Protein AF-A0A7C9VQD9-F1 (afdb_monomer)

Foldseek 3Di:
DALWDADDPLLLVLLVQLVDPPHWDKVVPVVCVVSLVVCVVSVQWDWDDDPNITTIHGDPQSVCCNVPVTGPPDDDDDDDDDDDDDDDDDDDDPDDPPDPCPPQPQQALVNVVVVCVVPQKDKAFWDDPRVLVNVVVSLVNCLVVVVQDPQWDWDWDQNPHGIIMIGIGGGDDLQPVSDPDQDAQDQDPDPPPADPLLVVCVVVVQLAQADPVLSVVVSSLVRSLQVVLVVVVWHWAQDPDSHATWTGDDPDIWGKGKHFDKDFDFADQDPVSCVVVVNDPPDDDGGDGDIDGPSKMKMFTDDDPLQPPDDGMDIDDPVDGSSRCSSSVSSSVVSVVVSVVVVVVVVVVVQVVLQVVQVVLLVQLQVVLQVVQQVVVVVQLVVLQVVLVVLLVVLVVLVVVPPDDDPVVVVNVVVSVVSNVVSLVSNCVNVPPDDDDRDDDDQVSSVVSSVQAHSVGSPDGD

Sequence (462 aa):
MRRWDPLTERQFDALRRVGNAGEEVGASDSSLARTIYALRDRGLVTTPRVDGVWTSQITEAGRFYLEHGHHPDRPGRSGDVKTKPVRSRPVDQPQKPVRPQAKAVEISAEELLSRLHKDSRLHIVQPDRDTRAAWRRAIHAAKQSGLVPAGMHLRHHGRDDGDLIIELVEGQHPDAKYWKDRPRVEVVDSLDQPHQVVVRLQRKPERLHVSKESLDRALRIIQSLIAEWSRRGHDADLGDGESGFVMLIRESQFTLTMDEEYKPVDHLPSLEELAQNKTYSWQRVQPETRWAGTGRLSLELPHNYSYNGRRRRWGDRERWSLEDKLSEILSELEGRAQFDDERRIALANEKVRRQQQWESAMVEARDRFVEDFKIKAIVEQVDLWDRAAKIRAYCTSLEDSRAAEGKMQDELAEWILWAKSYADRIDPTCGGLRLPEIPDPRPQDLKPYLGRWSPYGPDRQW

Structure (mmCIF, N/CA/C/O backbone):
data_AF-A0A7C9VQD9-F1
#
_entry.id   AF-A0A7C9VQD9-F1
#
loop_
_atom_site.group_PDB
_atom_site.id
_atom_site.type_symbol
_atom_site.label_atom_id
_atom_site.label_alt_id
_atom_site.label_comp_id
_atom_site.label_asym_id
_atom_site.label_entity_id
_atom_site.label_seq_id
_atom_site.pdbx_PDB_ins_code
_atom_site.Cartn_x
_atom_site.Cartn_y
_atom_site.Cartn_z
_atom_site.occupancy
_atom_site.B_iso_or_equiv
_atom_site.auth_seq_id
_atom_site.auth_comp_id
_atom_site.auth_asym_id
_atom_site.auth_atom_id
_atom_site.pdbx_PDB_model_num
ATOM 1 N N . MET A 1 1 ? 8.886 11.881 28.238 1.00 58.41 1 MET A N 1
ATOM 2 C CA . MET A 1 1 ? 10.105 12.135 29.030 1.00 58.41 1 MET A CA 1
ATOM 3 C C . MET A 1 1 ? 10.107 13.606 29.402 1.00 58.41 1 MET A C 1
ATOM 5 O O . MET A 1 1 ? 9.875 14.429 28.522 1.00 58.41 1 MET A O 1
ATOM 9 N N . ARG A 1 2 ? 10.226 13.940 30.685 1.00 72.81 2 ARG A N 1
ATOM 10 C CA . ARG A 1 2 ? 10.295 15.329 31.158 1.00 72.81 2 ARG A CA 1
ATOM 11 C C . ARG A 1 2 ? 11.733 15.836 30.980 1.00 72.81 2 ARG A C 1
ATOM 13 O O . ARG A 1 2 ? 12.672 15.043 30.974 1.00 72.81 2 ARG A O 1
ATOM 20 N N . ARG A 1 3 ? 11.921 17.153 30.828 1.00 74.62 3 ARG A N 1
ATOM 21 C CA . ARG A 1 3 ? 13.261 17.753 30.628 1.00 74.62 3 ARG A CA 1
ATOM 22 C C . ARG A 1 3 ? 14.219 17.496 31.797 1.00 74.62 3 ARG A C 1
ATOM 24 O O . ARG A 1 3 ? 15.421 17.418 31.594 1.00 74.62 3 ARG A O 1
ATOM 31 N N . TRP A 1 4 ? 13.666 17.308 32.993 1.00 75.81 4 TRP A N 1
ATOM 32 C CA . TRP A 1 4 ? 14.390 17.102 34.246 1.00 75.81 4 TRP A CA 1
ATOM 33 C C . TRP A 1 4 ? 14.522 15.634 34.681 1.00 75.81 4 TRP A C 1
ATOM 35 O O . TRP A 1 4 ? 14.924 15.377 35.817 1.00 75.81 4 TRP A O 1
ATOM 45 N N . ASP A 1 5 ? 14.158 14.674 33.824 1.00 78.69 5 ASP A N 1
ATOM 46 C CA . ASP A 1 5 ? 14.420 13.256 34.094 1.00 78.69 5 ASP A CA 1
ATOM 47 C C . ASP A 1 5 ? 15.945 13.004 34.123 1.00 78.69 5 ASP A C 1
ATOM 49 O O . ASP A 1 5 ? 16.668 13.610 33.325 1.00 78.69 5 ASP A O 1
ATOM 53 N N . PRO A 1 6 ? 16.451 12.122 35.007 1.00 78.88 6 PRO A N 1
ATOM 54 C CA . PRO A 1 6 ? 17.882 11.843 35.102 1.00 78.88 6 PRO A CA 1
ATOM 55 C C . PRO A 1 6 ? 18.439 11.283 33.785 1.00 78.88 6 PRO A C 1
ATOM 57 O O . PRO A 1 6 ? 17.797 10.478 33.103 1.00 78.88 6 PRO A O 1
ATOM 60 N N . LEU A 1 7 ? 19.644 11.724 33.421 1.00 84.62 7 LEU A N 1
ATOM 61 C CA . LEU A 1 7 ? 20.375 11.221 32.259 1.00 84.62 7 LEU A CA 1
ATOM 62 C C . LEU A 1 7 ? 20.886 9.799 32.511 1.00 84.62 7 LEU A C 1
ATOM 64 O O . LEU A 1 7 ? 21.381 9.487 33.590 1.00 84.62 7 LEU A O 1
ATOM 68 N N . THR A 1 8 ? 20.809 8.945 31.490 1.00 83.69 8 THR A N 1
ATOM 69 C CA . THR A 1 8 ? 21.519 7.655 31.485 1.00 83.69 8 THR A CA 1
ATOM 70 C C . THR A 1 8 ? 23.030 7.884 31.408 1.00 83.69 8 THR A C 1
ATOM 72 O O . THR A 1 8 ? 23.445 8.881 30.822 1.00 83.69 8 THR A O 1
ATOM 75 N N . GLU A 1 9 ? 23.849 6.931 31.854 1.00 77.38 9 GLU A N 1
ATOM 76 C CA . GLU A 1 9 ? 25.324 7.000 31.805 1.00 77.38 9 GLU A CA 1
ATOM 77 C C . GLU A 1 9 ? 25.855 7.421 30.419 1.00 77.38 9 GLU A C 1
ATOM 79 O O . GLU A 1 9 ? 26.507 8.452 30.283 1.00 77.38 9 GLU A O 1
ATOM 84 N N . ARG A 1 10 ? 25.381 6.769 29.347 1.00 78.75 10 ARG A N 1
ATOM 85 C CA . ARG A 1 10 ? 25.715 7.117 27.949 1.00 78.75 10 ARG A CA 1
ATOM 86 C C . ARG A 1 10 ? 25.335 8.550 27.531 1.00 78.75 10 ARG A C 1
ATOM 88 O O . ARG A 1 10 ? 25.946 9.114 26.629 1.00 78.75 10 ARG A O 1
ATOM 95 N N . GLN A 1 11 ? 24.296 9.132 28.132 1.00 83.00 11 GLN A N 1
ATOM 96 C CA . GLN A 1 11 ? 23.862 10.515 27.869 1.00 83.00 11 GLN A CA 1
ATOM 97 C C . GLN A 1 11 ? 24.689 11.519 28.672 1.00 83.00 11 GLN A C 1
ATOM 99 O O . GLN A 1 11 ? 24.965 12.607 28.174 1.00 83.00 11 GLN A O 1
ATOM 104 N N . PHE A 1 12 ? 25.082 11.152 29.890 1.00 82.94 12 PHE A N 1
ATOM 105 C CA . PHE A 1 12 ? 25.966 11.954 30.723 1.00 82.94 12 PHE A CA 1
ATOM 106 C C . PHE A 1 12 ? 27.373 12.035 30.118 1.00 82.94 12 PHE A C 1
ATOM 108 O O . PHE A 1 12 ? 27.903 13.134 29.971 1.00 82.94 12 PHE A O 1
ATOM 115 N N . ASP A 1 13 ? 27.918 10.909 29.649 1.00 80.06 13 ASP A N 1
ATOM 116 C CA . ASP A 1 13 ? 29.215 10.871 28.964 1.00 80.06 13 ASP A CA 1
ATOM 117 C C . ASP A 1 13 ? 29.207 11.702 27.682 1.00 80.06 13 ASP A C 1
ATOM 119 O O . ASP A 1 13 ? 30.117 12.495 27.451 1.00 80.06 13 ASP A O 1
ATOM 123 N N . ALA A 1 14 ? 28.143 11.597 26.877 1.00 82.81 14 ALA A N 1
ATOM 124 C CA . ALA A 1 14 ? 27.984 12.426 25.686 1.00 82.81 14 ALA A CA 1
ATOM 125 C C . ALA A 1 14 ? 27.897 13.924 26.030 1.00 82.81 14 ALA A C 1
ATOM 127 O O . ALA A 1 14 ? 28.514 14.738 25.350 1.00 82.81 14 ALA A O 1
ATOM 128 N N . LEU A 1 15 ? 27.183 14.304 27.097 1.00 82.94 15 LEU A N 1
ATOM 129 C CA . LEU A 1 15 ? 27.105 15.697 27.548 1.00 82.94 15 LEU A CA 1
ATOM 130 C C . LEU A 1 15 ? 28.466 16.221 28.031 1.00 82.94 15 LEU A C 1
ATOM 132 O O . LEU A 1 15 ? 28.834 17.349 27.708 1.00 82.94 15 LEU A O 1
ATOM 136 N N . ARG A 1 16 ? 29.228 15.400 28.764 1.00 82.56 16 ARG A N 1
ATOM 137 C CA . ARG A 1 16 ? 30.588 15.726 29.217 1.00 82.56 16 ARG A CA 1
ATOM 138 C C . ARG A 1 16 ? 31.534 15.919 28.035 1.00 82.56 16 ARG A C 1
ATOM 140 O O . ARG A 1 16 ? 32.327 16.855 28.037 1.00 82.56 16 ARG A O 1
ATOM 147 N N . ARG A 1 17 ? 31.400 15.076 27.010 1.00 79.81 17 ARG A N 1
ATOM 148 C CA . ARG A 1 17 ? 32.186 15.144 25.776 1.00 79.81 17 ARG A CA 1
ATOM 149 C C . ARG A 1 17 ? 31.963 16.454 25.019 1.00 79.81 17 ARG A C 1
ATOM 151 O O . ARG A 1 17 ? 32.921 17.125 24.669 1.00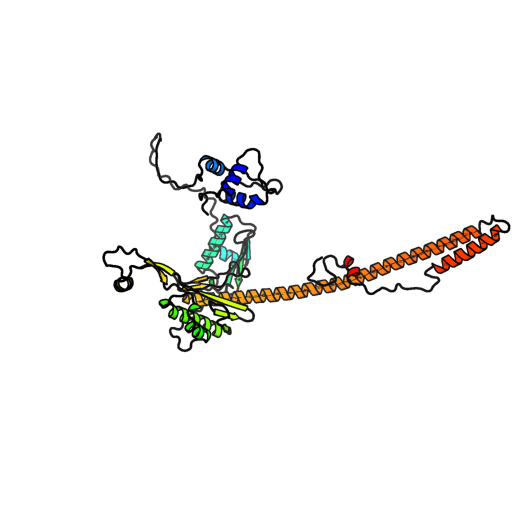 79.81 17 ARG A O 1
ATOM 158 N N . VAL A 1 18 ? 30.702 16.872 24.884 1.00 81.50 18 VAL A N 1
ATOM 159 C CA . VAL A 1 18 ? 30.320 18.162 24.270 1.00 81.50 18 VAL A CA 1
ATOM 160 C C . VAL A 1 18 ? 30.731 19.372 25.130 1.00 81.50 18 VAL A C 1
ATOM 162 O O . VAL A 1 18 ? 30.881 20.478 24.616 1.00 81.50 18 VAL A O 1
ATOM 165 N N . GLY A 1 19 ? 30.895 19.189 26.444 1.00 74.25 19 GLY A N 1
ATOM 166 C CA . GLY A 1 19 ? 31.299 20.240 27.382 1.00 74.25 19 GLY A CA 1
ATOM 167 C C . GLY A 1 19 ? 32.806 20.516 27.445 1.00 74.25 19 GLY A C 1
ATOM 168 O O . GLY A 1 19 ? 33.196 21.583 27.920 1.00 74.25 19 GLY A O 1
ATOM 169 N N . ASN A 1 20 ? 33.650 19.595 26.968 1.00 77.12 20 ASN A N 1
ATOM 170 C CA . ASN A 1 20 ? 35.101 19.761 26.962 1.00 77.12 20 ASN A CA 1
ATOM 171 C C . ASN A 1 20 ? 35.541 20.573 25.735 1.00 77.12 20 ASN A C 1
ATOM 173 O O . ASN A 1 20 ? 35.323 20.169 24.594 1.00 77.12 20 ASN A O 1
ATOM 177 N N . ALA A 1 21 ? 36.191 21.717 25.965 1.00 54.38 21 ALA A N 1
ATOM 178 C CA . ALA A 1 21 ? 36.731 22.564 24.904 1.00 54.38 21 ALA A CA 1
ATOM 179 C C . ALA A 1 21 ? 37.888 21.844 24.183 1.00 54.38 21 ALA A C 1
ATOM 181 O O . ALA A 1 21 ? 39.028 21.886 24.638 1.00 54.38 21 ALA A O 1
ATOM 182 N N . GLY A 1 22 ? 37.578 21.143 23.089 1.00 54.00 22 GLY A N 1
ATOM 183 C CA . GLY A 1 22 ? 38.561 20.422 22.274 1.00 54.00 22 GLY A CA 1
ATOM 184 C C . GLY A 1 22 ? 38.011 19.237 21.472 1.00 54.00 22 GLY A C 1
ATOM 185 O O . GLY A 1 22 ? 38.666 18.822 20.522 1.00 54.00 22 GLY A O 1
ATOM 186 N N . GLU A 1 23 ? 36.823 18.711 21.797 1.00 58.44 23 GLU A N 1
ATOM 187 C CA . GLU A 1 23 ? 36.190 17.629 21.026 1.00 58.44 23 GLU A CA 1
ATOM 188 C C . GLU A 1 23 ? 34.911 18.121 20.330 1.00 58.44 23 GLU A C 1
ATOM 190 O O . GLU A 1 23 ? 33.857 18.285 20.948 1.00 58.44 23 GLU A O 1
ATOM 195 N N . GLU A 1 24 ? 34.991 18.351 19.017 1.00 59.69 24 GLU A N 1
ATOM 196 C CA . GLU A 1 24 ? 33.816 18.636 18.194 1.00 59.69 24 GLU A CA 1
ATOM 197 C C . GLU A 1 24 ? 33.027 17.346 17.941 1.00 59.69 24 GLU A C 1
ATOM 199 O O . GLU A 1 24 ? 33.405 16.509 17.123 1.00 59.69 24 GLU A O 1
ATOM 204 N N . VAL A 1 25 ? 31.899 17.182 18.635 1.00 64.31 25 VAL A N 1
ATOM 205 C CA . VAL A 1 25 ? 30.954 16.098 18.342 1.00 64.31 25 VAL A CA 1
ATOM 206 C C . VAL A 1 25 ? 30.006 16.569 17.232 1.00 64.31 25 VAL A C 1
ATOM 208 O O . VAL A 1 25 ? 29.143 17.429 17.431 1.00 64.31 25 VAL A O 1
ATOM 211 N N . GLY A 1 26 ? 30.201 16.029 16.030 1.00 62.03 26 GLY A N 1
ATOM 212 C CA . GLY A 1 26 ? 29.436 16.367 14.827 1.00 62.03 26 GLY A CA 1
ATOM 213 C C . GLY A 1 26 ? 28.852 15.141 14.126 1.00 62.03 26 GLY A C 1
ATOM 214 O O . GLY A 1 26 ? 28.915 14.019 14.629 1.00 62.03 26 GLY A O 1
ATOM 215 N N . ALA A 1 27 ? 28.281 15.338 12.935 1.00 59.41 27 ALA A N 1
ATOM 216 C CA . ALA A 1 27 ? 27.615 14.264 12.185 1.00 59.41 27 ALA A CA 1
ATOM 217 C C . ALA A 1 27 ? 28.532 13.102 11.733 1.00 59.41 27 ALA A C 1
ATOM 219 O O . ALA A 1 27 ? 28.016 12.083 11.276 1.00 59.41 27 ALA A O 1
ATOM 220 N N . SER A 1 28 ? 29.858 13.235 11.861 1.00 57.44 28 SER A N 1
ATOM 221 C CA . SER A 1 28 ? 30.840 12.164 11.638 1.00 57.44 28 SER A CA 1
ATOM 222 C C . SER A 1 28 ? 30.721 11.024 12.662 1.00 57.44 28 SER A C 1
ATOM 224 O O . SER A 1 28 ? 30.983 9.872 12.318 1.00 57.44 28 SER A O 1
ATOM 226 N N . ASP A 1 29 ? 30.229 11.302 13.875 1.00 62.78 29 ASP A N 1
ATOM 227 C CA . ASP A 1 29 ? 29.984 10.304 14.923 1.00 62.78 29 ASP A CA 1
ATOM 228 C C . ASP A 1 29 ? 28.533 9.784 14.877 1.00 62.78 29 ASP A C 1
ATOM 230 O O . ASP A 1 29 ? 27.671 10.098 15.709 1.00 62.78 29 ASP A O 1
ATOM 234 N N . SER A 1 30 ? 28.243 8.937 13.882 1.00 60.22 30 SER A N 1
ATOM 235 C CA . SER A 1 30 ? 26.895 8.385 13.647 1.00 60.22 30 SER A CA 1
ATOM 236 C C . SER A 1 30 ? 26.308 7.633 14.857 1.00 60.22 30 SER A C 1
ATOM 238 O O . SER A 1 30 ? 25.093 7.641 15.072 1.00 60.22 30 SER A O 1
ATOM 240 N N . SER A 1 31 ? 27.163 7.046 15.703 1.00 67.50 31 SER A N 1
ATOM 241 C CA . SER A 1 31 ? 26.783 6.292 16.907 1.00 67.50 31 SER A CA 1
ATOM 242 C C . SER A 1 31 ? 26.293 7.171 18.073 1.00 67.50 31 SER A C 1
ATOM 244 O O . SER A 1 31 ? 25.621 6.671 18.986 1.00 67.50 31 SER A O 1
ATOM 246 N N . LEU A 1 32 ? 26.596 8.476 18.041 1.00 71.00 32 LEU A N 1
ATOM 247 C CA . LEU A 1 32 ? 26.259 9.468 19.071 1.00 71.00 32 LEU A CA 1
ATOM 248 C C . LEU A 1 32 ? 25.081 10.369 18.679 1.00 71.00 32 LEU A C 1
ATOM 250 O O . LEU A 1 32 ? 24.449 10.952 19.562 1.00 71.00 32 LEU A O 1
ATOM 254 N N . ALA A 1 33 ? 24.709 10.425 17.396 1.00 76.25 33 ALA A N 1
ATOM 255 C CA . ALA A 1 33 ? 23.651 11.301 16.881 1.00 76.25 33 ALA A CA 1
ATOM 256 C C . ALA A 1 33 ? 22.320 11.170 17.648 1.00 76.25 33 ALA A C 1
ATOM 258 O O . ALA A 1 33 ? 21.713 12.163 18.052 1.00 76.25 33 ALA A O 1
ATOM 259 N N . ARG A 1 34 ? 21.880 9.934 17.924 1.00 78.94 34 ARG A N 1
ATOM 260 C CA . ARG A 1 34 ? 20.622 9.668 18.649 1.00 78.94 34 ARG A CA 1
ATOM 261 C C . ARG A 1 34 ? 20.674 10.152 20.105 1.00 78.94 34 ARG A C 1
ATOM 263 O O . ARG A 1 34 ? 19.660 10.599 20.639 1.00 78.94 34 ARG A O 1
ATOM 270 N N . THR A 1 35 ? 21.851 10.105 20.726 1.00 80.69 35 THR A N 1
ATOM 271 C CA . THR A 1 35 ? 22.100 10.593 22.089 1.00 80.69 35 THR A CA 1
ATOM 272 C C . THR A 1 35 ? 22.118 12.122 22.133 1.00 80.69 35 THR A C 1
ATOM 274 O O . THR A 1 35 ? 21.504 12.707 23.023 1.00 80.69 35 THR A O 1
ATOM 277 N N . ILE A 1 36 ? 22.738 12.774 21.144 1.00 81.88 36 ILE A N 1
ATOM 278 C CA . ILE A 1 36 ? 22.767 14.239 21.027 1.00 81.88 36 ILE A CA 1
ATOM 279 C C . ILE A 1 36 ? 21.361 14.807 20.802 1.00 81.88 36 ILE A C 1
ATOM 281 O O . ILE A 1 36 ? 20.988 15.781 21.455 1.00 81.88 36 ILE A O 1
ATOM 285 N N . TYR A 1 37 ? 20.533 14.170 19.967 1.00 81.44 37 TYR A N 1
ATOM 286 C CA . TYR A 1 37 ? 19.134 14.584 19.812 1.00 81.44 37 TYR A CA 1
ATOM 287 C C . TYR A 1 37 ? 18.340 14.458 21.118 1.00 81.44 37 TYR A C 1
ATOM 289 O O . TYR A 1 37 ? 17.604 15.378 21.471 1.00 81.44 37 TYR A O 1
ATOM 297 N N . ALA A 1 38 ? 18.553 13.389 21.892 1.00 82.88 38 ALA A N 1
ATOM 298 C CA . ALA A 1 38 ? 17.919 13.235 23.201 1.00 82.88 38 ALA A CA 1
ATOM 299 C C . ALA A 1 38 ? 18.368 14.305 24.220 1.00 82.88 38 ALA A C 1
ATOM 301 O O . ALA A 1 38 ? 17.566 14.738 25.047 1.00 82.88 38 ALA A O 1
ATOM 302 N N . LEU A 1 39 ? 19.628 14.756 24.173 1.00 82.94 39 LEU A N 1
ATOM 303 C CA . LEU A 1 39 ? 20.128 15.867 24.998 1.00 82.94 39 LEU A CA 1
ATOM 304 C C . LEU A 1 39 ? 19.571 17.223 24.542 1.00 82.94 39 LEU A C 1
ATOM 306 O O . LEU A 1 39 ? 19.232 18.064 25.379 1.00 82.94 39 LEU A O 1
ATOM 310 N N . ARG A 1 40 ? 19.416 17.420 23.229 1.00 85.12 40 ARG A N 1
ATOM 311 C CA . ARG A 1 40 ? 18.818 18.625 22.641 1.00 85.12 40 ARG A CA 1
ATOM 312 C C . ARG A 1 40 ? 17.346 18.778 22.995 1.00 85.12 40 ARG A C 1
ATOM 314 O O . ARG A 1 40 ? 16.922 19.866 23.370 1.00 85.12 40 ARG A O 1
ATOM 321 N N . ASP A 1 41 ? 16.574 17.699 22.939 1.00 82.25 41 ASP A N 1
ATOM 322 C CA . ASP A 1 41 ? 15.146 17.731 23.278 1.00 82.25 41 ASP A CA 1
ATOM 323 C C . ASP A 1 41 ? 14.918 18.050 24.772 1.00 82.25 41 ASP A C 1
ATOM 325 O O . ASP A 1 41 ? 13.877 18.595 25.159 1.00 82.25 41 ASP A O 1
ATOM 329 N N . ARG A 1 42 ? 15.931 17.785 25.612 1.00 80.25 42 ARG A N 1
ATOM 330 C CA . ARG A 1 42 ? 15.989 18.212 27.018 1.00 80.25 42 ARG A CA 1
ATOM 331 C C . ARG A 1 42 ? 16.553 19.618 27.225 1.00 80.25 42 ARG A C 1
ATOM 333 O O . ARG A 1 42 ? 16.496 20.108 28.340 1.00 80.25 42 ARG A O 1
ATOM 340 N N . GLY A 1 43 ? 17.040 20.277 26.177 1.00 82.62 43 GLY A N 1
ATOM 341 C CA . GLY A 1 43 ? 17.590 21.630 26.240 1.00 82.62 43 GLY A CA 1
ATOM 342 C C . GLY A 1 43 ? 19.009 21.715 26.800 1.00 82.62 43 GLY A C 1
ATOM 343 O O . GLY A 1 43 ? 19.432 22.810 27.134 1.00 82.62 43 GLY A O 1
ATOM 344 N N . LEU A 1 44 ? 19.739 20.597 26.900 1.00 85.94 44 LEU A N 1
ATOM 345 C CA . LEU A 1 44 ? 21.101 20.558 27.452 1.00 85.94 44 LEU A CA 1
ATOM 346 C C . LEU A 1 44 ? 22.176 20.870 26.395 1.00 85.94 44 LEU A C 1
ATOM 348 O O . LEU A 1 44 ? 23.253 21.364 26.729 1.00 85.94 44 LEU A O 1
ATOM 352 N N . VAL A 1 45 ? 21.871 20.642 25.117 1.00 85.75 45 VAL A N 1
ATOM 353 C CA . VAL A 1 45 ? 22.770 20.846 23.969 1.00 85.75 45 VAL A CA 1
ATOM 354 C C . VAL A 1 45 ? 21.992 21.506 22.824 1.00 85.75 45 VAL A C 1
ATOM 356 O O . VAL A 1 45 ? 20.812 21.220 22.635 1.00 85.75 45 VAL A O 1
ATOM 359 N N . THR A 1 46 ? 22.629 22.369 22.038 1.00 83.19 46 THR A N 1
ATOM 360 C CA . THR A 1 46 ? 22.106 22.896 20.768 1.00 83.19 46 THR A CA 1
ATOM 361 C C . THR A 1 46 ? 22.821 22.242 19.591 1.00 83.19 46 THR A C 1
ATOM 363 O O . THR A 1 46 ? 23.980 21.851 19.697 1.00 83.19 46 THR A O 1
ATOM 366 N N . THR A 1 47 ? 22.124 22.098 18.461 1.00 83.69 47 THR A N 1
ATOM 367 C CA . THR A 1 47 ? 22.692 21.516 17.233 1.00 83.69 47 THR A CA 1
ATOM 368 C C . THR A 1 47 ? 22.618 22.506 16.067 1.00 83.69 47 THR A C 1
ATOM 370 O O . THR A 1 47 ? 21.728 22.356 15.217 1.00 83.69 47 THR A O 1
ATOM 373 N N . PRO A 1 48 ? 23.446 23.566 16.037 1.00 77.94 48 PRO A N 1
ATOM 374 C CA . PRO A 1 48 ? 23.554 24.416 14.854 1.00 77.94 48 PRO A CA 1
ATOM 375 C C . PRO A 1 48 ? 24.007 23.604 13.629 1.00 77.94 48 PRO A C 1
ATOM 377 O O . PRO A 1 48 ? 24.678 22.579 13.750 1.00 77.94 48 PRO A O 1
ATOM 380 N N . ARG A 1 49 ? 23.601 24.047 12.435 1.00 78.44 49 ARG A N 1
ATOM 381 C CA . ARG A 1 49 ? 24.062 23.489 11.158 1.00 78.44 49 ARG A CA 1
ATOM 382 C C . ARG A 1 49 ? 25.058 24.450 10.527 1.00 78.44 49 ARG A C 1
ATOM 384 O O . ARG A 1 49 ? 24.713 25.609 10.316 1.00 78.44 49 ARG A O 1
ATOM 391 N N . VAL A 1 50 ? 26.243 23.947 10.211 1.00 68.69 50 VAL A N 1
ATOM 392 C CA . VAL A 1 50 ? 27.298 24.655 9.480 1.00 68.69 50 VAL A CA 1
ATOM 393 C C . VAL A 1 50 ? 27.614 23.803 8.251 1.00 68.69 50 VAL A C 1
ATOM 395 O O . VAL A 1 50 ? 27.808 22.598 8.382 1.00 68.69 50 VAL A O 1
ATOM 398 N N . ASP A 1 51 ? 27.535 24.385 7.053 1.00 58.09 51 ASP A N 1
ATOM 399 C CA . ASP A 1 51 ? 27.793 23.701 5.771 1.00 58.09 51 ASP A CA 1
ATOM 400 C C . ASP A 1 51 ? 27.032 22.373 5.569 1.00 58.09 51 ASP A C 1
ATOM 402 O O . ASP A 1 51 ? 27.547 21.387 5.050 1.00 58.09 51 ASP A O 1
ATOM 406 N N . GLY A 1 52 ? 25.767 22.321 6.008 1.00 64.31 52 GLY A N 1
ATOM 407 C CA . GLY A 1 52 ? 24.907 21.134 5.873 1.00 64.31 52 GLY A CA 1
ATOM 408 C C . GLY A 1 52 ? 25.167 20.025 6.902 1.00 64.31 52 GLY A C 1
ATOM 409 O O . GLY A 1 52 ? 24.377 19.082 6.994 1.00 64.31 52 GLY A O 1
ATOM 410 N N . VAL A 1 53 ? 26.194 20.170 7.740 1.00 69.88 53 VAL A N 1
ATOM 411 C CA . VAL A 1 53 ? 26.559 19.244 8.817 1.00 69.88 53 VAL A CA 1
ATOM 412 C C . VAL A 1 53 ? 26.132 19.841 10.161 1.00 69.88 53 VAL A C 1
ATOM 414 O O . VAL A 1 53 ? 26.292 21.034 10.409 1.00 69.88 53 VAL A O 1
ATOM 417 N N . TRP A 1 54 ? 25.518 19.044 11.042 1.00 76.00 54 TRP A N 1
ATOM 418 C CA . TRP A 1 54 ? 25.188 19.518 12.390 1.00 76.00 54 TRP A CA 1
ATOM 419 C C . TRP A 1 54 ? 26.393 19.347 13.323 1.00 76.00 54 TRP A C 1
ATOM 421 O O . TRP A 1 54 ? 27.062 18.312 13.291 1.00 76.00 54 TRP A O 1
ATOM 431 N N . THR A 1 55 ? 26.634 20.346 14.168 1.00 77.94 55 THR A N 1
ATOM 432 C CA . THR A 1 55 ? 27.624 20.323 15.256 1.00 77.94 55 THR A CA 1
ATOM 433 C C . THR A 1 55 ? 26.903 20.501 16.586 1.00 77.94 55 THR A C 1
ATOM 435 O O . THR A 1 55 ? 25.846 21.128 16.627 1.00 77.94 55 THR A O 1
ATOM 438 N N . SER A 1 56 ? 27.398 19.913 17.676 1.00 80.94 56 SER A N 1
ATOM 439 C CA . SER A 1 56 ? 26.785 20.079 19.002 1.00 80.94 56 SER A CA 1
ATOM 440 C C . SER A 1 56 ? 27.493 21.139 19.844 1.00 80.94 56 SER A C 1
ATOM 442 O O . SER A 1 56 ? 28.715 21.119 19.946 1.00 80.94 56 SER A O 1
ATOM 444 N N . GLN A 1 57 ? 26.729 22.007 20.508 1.00 82.62 57 GLN A N 1
ATOM 445 C CA . GLN A 1 57 ? 27.233 22.998 21.464 1.00 82.62 57 GLN A CA 1
ATOM 446 C C . GLN A 1 57 ? 26.517 22.854 22.812 1.00 82.62 57 GLN A C 1
ATOM 448 O O . GLN A 1 57 ? 25.299 22.673 22.862 1.00 82.62 57 GLN A O 1
ATOM 453 N N . ILE A 1 58 ? 27.253 22.932 23.923 1.00 84.88 58 ILE A N 1
ATOM 454 C CA . ILE A 1 58 ? 26.655 22.844 25.261 1.00 84.88 58 ILE A CA 1
ATOM 455 C C . ILE A 1 58 ? 25.886 24.128 25.610 1.00 84.88 58 ILE A C 1
ATOM 457 O O . ILE A 1 58 ? 26.360 25.239 25.375 1.00 84.88 58 ILE A O 1
ATOM 461 N N . THR A 1 59 ? 24.700 23.979 26.198 1.00 86.12 59 THR A N 1
ATOM 462 C CA . THR A 1 59 ? 23.901 25.109 26.710 1.00 86.12 59 THR A CA 1
ATOM 463 C C . THR A 1 59 ? 24.247 25.434 28.163 1.00 86.12 59 THR A C 1
ATOM 465 O O . THR A 1 59 ? 24.894 24.647 28.854 1.00 86.12 59 THR A O 1
ATOM 468 N N . GLU A 1 60 ? 23.749 26.560 28.674 1.00 79.44 60 GLU A N 1
ATOM 469 C CA . GLU A 1 60 ? 23.842 26.911 30.097 1.00 79.44 60 GLU A CA 1
ATOM 470 C C . GLU A 1 60 ? 23.186 25.854 31.007 1.00 79.44 60 GLU A C 1
ATOM 472 O O . GLU A 1 60 ? 23.772 25.454 32.011 1.00 79.44 60 GLU A O 1
ATOM 477 N N . ALA A 1 61 ? 22.037 25.296 30.601 1.00 81.19 61 ALA A N 1
ATOM 478 C CA . ALA A 1 61 ? 21.386 24.193 31.312 1.00 81.19 61 ALA A CA 1
ATOM 479 C C . ALA A 1 61 ? 22.228 22.902 31.291 1.00 81.19 61 ALA A C 1
ATOM 481 O O . ALA A 1 61 ? 22.264 22.171 32.280 1.00 81.19 61 ALA A O 1
ATOM 482 N N . GLY A 1 62 ? 22.936 22.641 30.187 1.00 83.06 62 GLY A N 1
ATOM 483 C CA . GLY A 1 62 ? 23.909 21.552 30.060 1.00 83.06 62 GLY A CA 1
ATOM 484 C C . GLY A 1 62 ? 25.082 21.687 31.028 1.00 83.06 62 GLY A C 1
ATOM 485 O O . GLY A 1 62 ? 25.434 20.721 31.703 1.00 83.06 62 GLY A O 1
ATOM 486 N N . ARG A 1 63 ? 25.645 22.896 31.143 1.00 82.94 63 ARG A N 1
ATOM 487 C CA . ARG A 1 63 ? 26.724 23.203 32.098 1.00 82.94 63 ARG A CA 1
ATOM 488 C C . ARG A 1 63 ? 26.254 23.056 33.543 1.00 82.94 63 ARG A C 1
ATOM 490 O O . ARG A 1 63 ? 26.919 22.383 34.323 1.00 82.94 63 ARG A O 1
ATOM 497 N N . PHE A 1 64 ? 25.072 23.584 33.864 1.00 80.44 64 PHE A N 1
ATOM 498 C CA . PHE A 1 64 ? 24.468 23.427 35.188 1.00 80.44 64 PHE A CA 1
ATOM 499 C C . PHE A 1 64 ? 24.273 21.949 35.549 1.00 80.44 64 PHE A C 1
ATOM 501 O O . PHE A 1 64 ? 24.585 21.543 36.666 1.00 80.44 64 PHE A O 1
ATOM 508 N N . TYR A 1 65 ? 23.815 21.126 34.598 1.00 84.81 65 TYR A N 1
ATOM 509 C CA . TYR A 1 65 ? 23.633 19.690 34.815 1.00 84.81 65 TYR A CA 1
ATOM 510 C C . TYR A 1 65 ? 24.961 18.970 35.100 1.00 84.81 65 TYR A C 1
ATOM 512 O O . TYR A 1 65 ? 24.994 18.094 35.962 1.00 84.81 65 TYR A O 1
ATOM 520 N N . LEU A 1 66 ? 26.053 19.326 34.410 1.00 83.25 66 LEU A N 1
ATOM 521 C CA . LEU A 1 66 ? 27.380 18.743 34.660 1.00 83.25 66 LEU A CA 1
ATOM 522 C C . LEU A 1 66 ? 27.923 19.089 36.053 1.00 83.25 66 LEU A C 1
ATOM 524 O O . LEU A 1 66 ? 28.608 18.268 36.654 1.00 83.25 66 LEU A O 1
ATOM 528 N N . GLU A 1 67 ? 27.600 20.275 36.565 1.00 76.75 67 GLU A N 1
ATOM 529 C CA . GLU A 1 67 ? 28.070 20.753 37.868 1.00 76.75 67 GLU A CA 1
ATOM 530 C C . GLU A 1 67 ? 27.190 20.269 39.036 1.00 76.75 67 GLU A C 1
ATOM 532 O O . GLU A 1 67 ? 27.702 19.877 40.080 1.00 76.75 67 GLU A O 1
ATOM 537 N N . HIS A 1 68 ? 25.865 20.236 38.858 1.00 76.38 68 HIS A N 1
ATOM 538 C CA . HIS A 1 68 ? 24.902 19.994 39.941 1.00 76.38 68 HIS A CA 1
ATOM 539 C C . HIS A 1 68 ? 24.204 18.624 39.861 1.00 76.38 68 HIS A C 1
ATOM 541 O O . HIS A 1 68 ? 23.435 18.260 40.756 1.00 76.38 68 HIS A O 1
ATOM 547 N N . GLY A 1 69 ? 24.410 17.862 38.781 1.00 76.94 69 GLY A N 1
ATOM 548 C CA . GLY A 1 69 ? 23.833 16.526 38.583 1.00 76.94 69 GLY A CA 1
ATOM 549 C C . GLY A 1 69 ? 22.312 16.497 38.372 1.00 76.94 69 GLY A C 1
ATOM 550 O O . GLY A 1 69 ? 21.701 15.427 38.399 1.00 76.94 69 GLY A O 1
ATOM 551 N N . HIS A 1 70 ? 21.672 17.653 38.181 1.00 78.94 70 HIS A N 1
ATOM 552 C CA . HIS A 1 70 ? 20.242 17.767 37.904 1.00 78.94 70 HIS A CA 1
ATOM 553 C C . HIS A 1 70 ? 19.939 18.944 36.972 1.00 78.94 70 HIS A C 1
ATOM 555 O O . HIS A 1 70 ? 20.711 19.889 36.862 1.00 78.94 70 HIS A O 1
ATOM 561 N N . HIS A 1 71 ? 18.795 18.881 36.289 1.00 79.00 71 HIS A N 1
ATOM 562 C CA . HIS A 1 71 ? 18.348 19.948 35.393 1.00 79.00 71 HIS A CA 1
ATOM 563 C C . HIS A 1 71 ? 17.881 21.176 36.203 1.00 79.00 71 HIS A C 1
ATOM 565 O O . HIS A 1 71 ? 17.180 20.975 37.198 1.00 79.00 71 HIS A O 1
ATOM 571 N N . PRO A 1 72 ? 18.175 22.422 35.777 1.00 78.12 72 PRO A N 1
ATOM 572 C CA . PRO A 1 72 ? 17.785 23.638 36.510 1.00 78.12 72 PRO A CA 1
ATOM 573 C C . PRO A 1 72 ? 16.264 23.758 36.717 1.00 78.12 72 PRO A C 1
ATOM 575 O O . PRO A 1 72 ? 15.805 24.159 37.779 1.00 78.12 72 PRO A O 1
ATOM 578 N N . ASP A 1 73 ? 15.468 23.307 35.745 1.00 76.25 73 ASP A N 1
ATOM 579 C CA . ASP A 1 73 ? 13.999 23.256 35.852 1.00 76.25 73 ASP A CA 1
ATOM 580 C C . ASP A 1 73 ? 13.450 22.119 36.742 1.00 76.25 73 ASP A C 1
ATOM 582 O O . ASP A 1 73 ? 12.245 21.857 36.721 1.00 76.25 73 ASP A O 1
ATOM 586 N N . ARG A 1 74 ? 14.288 21.379 37.486 1.00 70.31 74 ARG A N 1
ATOM 587 C CA . ARG A 1 74 ? 13.812 20.311 38.380 1.00 70.31 74 ARG A CA 1
ATOM 588 C C . ARG A 1 74 ? 13.130 20.941 39.604 1.00 70.31 74 ARG A C 1
ATOM 590 O O . ARG A 1 74 ? 13.810 21.562 40.417 1.00 70.31 74 ARG A O 1
ATOM 597 N N . PRO A 1 75 ? 11.816 20.749 39.816 1.00 56.97 75 PRO A N 1
ATOM 598 C CA . PRO A 1 75 ? 11.156 21.281 41.004 1.00 56.97 75 PRO A CA 1
ATOM 599 C C . PRO A 1 75 ? 11.636 20.527 42.258 1.00 56.97 75 PRO A C 1
ATOM 601 O O . PRO A 1 75 ? 11.402 19.324 42.392 1.00 56.97 75 PRO A O 1
ATOM 604 N N . GLY A 1 76 ? 12.336 21.221 43.162 1.00 52.91 76 GLY A N 1
ATOM 605 C CA . GLY A 1 76 ? 12.863 20.677 44.419 1.00 52.91 76 GLY A CA 1
ATOM 606 C C . GLY A 1 76 ? 12.053 21.094 45.654 1.00 52.91 76 GLY A C 1
ATOM 607 O O . GLY A 1 76 ? 11.699 22.260 45.814 1.00 52.91 76 GLY A O 1
ATOM 608 N N . ARG A 1 77 ? 11.784 20.124 46.542 1.00 38.16 77 ARG A N 1
ATOM 609 C CA . ARG A 1 77 ? 11.294 20.311 47.919 1.00 38.16 77 ARG A CA 1
ATOM 610 C C . ARG A 1 77 ? 12.360 21.040 48.766 1.00 38.16 77 ARG A C 1
ATOM 612 O O . ARG A 1 77 ? 13.349 20.431 49.139 1.00 38.16 77 ARG A O 1
ATOM 619 N N . SER A 1 78 ? 12.093 22.319 49.029 1.00 36.78 78 SER A N 1
ATOM 620 C CA . SER A 1 78 ? 12.330 23.141 50.236 1.00 36.78 78 SER A CA 1
ATOM 621 C C . SER A 1 78 ? 13.685 23.164 50.978 1.00 36.78 78 SER A C 1
ATOM 623 O O . SER A 1 78 ? 14.049 22.193 51.630 1.00 36.78 78 SER A O 1
ATOM 625 N N . GLY A 1 79 ? 14.246 24.383 51.084 1.00 30.30 79 GLY A N 1
ATOM 626 C CA . GLY A 1 79 ? 14.774 24.960 52.338 1.00 30.30 79 GLY A CA 1
ATOM 627 C C . GLY A 1 79 ? 16.292 25.166 52.431 1.00 30.30 79 GLY A C 1
ATOM 628 O O . GLY A 1 79 ? 16.988 24.247 52.829 1.00 30.30 79 GLY A O 1
ATOM 629 N N . ASP A 1 80 ? 16.822 26.365 52.154 1.00 28.84 80 ASP A N 1
ATOM 630 C CA . ASP A 1 80 ? 16.958 27.396 53.193 1.00 28.84 80 ASP A CA 1
ATOM 631 C C . ASP A 1 80 ? 17.399 28.772 52.649 1.00 28.84 80 ASP A C 1
ATOM 633 O O . ASP A 1 80 ? 17.917 28.920 51.544 1.00 28.84 80 ASP A O 1
ATOM 637 N N . VAL A 1 81 ? 17.077 29.791 53.439 1.00 32.44 81 VAL A N 1
ATOM 638 C CA . VAL A 1 81 ? 16.977 31.224 53.131 1.00 32.44 81 VAL A CA 1
ATOM 639 C C . VAL A 1 81 ? 18.306 31.972 53.310 1.00 32.44 81 VAL A C 1
ATOM 641 O O . VAL A 1 81 ? 19.059 31.664 54.227 1.00 32.44 81 VAL A O 1
ATOM 644 N N . LYS A 1 82 ? 18.526 33.025 52.497 1.00 32.34 82 LYS A N 1
ATOM 645 C CA . LYS A 1 82 ? 18.998 34.409 52.822 1.00 32.34 82 LYS A CA 1
ATOM 646 C C . LYS A 1 82 ? 19.400 35.089 51.493 1.00 32.34 82 LYS A C 1
ATOM 648 O O . LYS A 1 82 ? 20.052 34.464 50.677 1.00 32.34 82 LYS A O 1
ATOM 653 N N . THR A 1 83 ? 19.040 36.320 51.124 1.00 28.28 83 THR A N 1
ATOM 654 C CA . THR A 1 83 ? 18.518 37.498 51.836 1.00 28.28 83 THR A CA 1
ATOM 655 C C . THR A 1 83 ? 17.963 38.484 50.797 1.00 28.28 83 THR A C 1
ATOM 657 O O . THR A 1 83 ? 18.608 38.734 49.783 1.00 28.28 83 THR A O 1
ATOM 660 N N . LYS A 1 84 ? 16.804 39.096 51.069 1.00 34.22 84 LYS A N 1
ATOM 661 C CA . LYS A 1 84 ? 16.352 40.338 50.412 1.00 34.22 84 LYS A CA 1
ATOM 662 C C . LYS A 1 84 ? 16.929 41.550 51.154 1.00 34.22 84 LYS A C 1
ATOM 664 O O . LYS A 1 84 ? 16.999 41.492 52.381 1.00 34.22 84 LYS A O 1
ATOM 669 N N . PRO A 1 85 ? 17.096 42.698 50.481 1.00 25.75 85 PRO A N 1
ATOM 670 C CA . PRO A 1 85 ? 16.689 43.967 51.050 1.00 25.75 85 PRO A CA 1
ATOM 671 C C . PRO A 1 85 ? 15.410 44.472 50.378 1.00 25.75 85 PRO A C 1
ATOM 673 O O . PRO A 1 85 ? 15.202 44.393 49.169 1.00 25.75 85 PRO A O 1
ATOM 676 N N . VAL A 1 86 ? 14.533 44.960 51.244 1.00 26.45 86 VAL A N 1
ATOM 677 C CA . VAL A 1 86 ? 13.244 45.584 50.974 1.00 26.45 86 VAL A CA 1
ATOM 678 C C . VAL A 1 86 ? 13.472 47.033 50.547 1.00 26.45 86 VAL A C 1
ATOM 680 O O . VAL A 1 86 ? 14.149 47.773 51.254 1.00 26.45 86 VAL A O 1
ATOM 683 N N . ARG A 1 87 ? 12.811 47.480 49.475 1.00 28.38 87 ARG A N 1
ATOM 684 C CA . ARG A 1 87 ? 12.206 48.817 49.454 1.00 28.38 87 ARG A CA 1
ATOM 685 C C . ARG A 1 87 ? 10.762 48.722 48.973 1.00 28.38 87 ARG A C 1
ATOM 687 O O . ARG A 1 87 ? 10.422 47.975 48.060 1.00 28.38 87 ARG A O 1
ATOM 694 N N . SER A 1 88 ? 9.934 49.408 49.737 1.00 26.59 88 SER A N 1
ATOM 695 C CA . SER A 1 88 ? 8.484 49.406 49.814 1.00 26.59 88 SER A CA 1
ATOM 696 C C . SER A 1 88 ? 7.801 49.944 48.556 1.00 26.59 88 SER A C 1
ATOM 698 O O . SER A 1 88 ? 8.255 50.893 47.924 1.00 26.59 88 SER A O 1
ATOM 700 N N . ARG A 1 89 ? 6.665 49.313 48.248 1.00 31.02 89 ARG A N 1
ATOM 701 C CA . ARG A 1 89 ? 5.656 49.713 47.259 1.00 31.02 89 ARG A CA 1
ATOM 702 C C . ARG A 1 89 ? 5.073 51.097 47.574 1.00 31.02 89 ARG A C 1
ATOM 704 O O . ARG A 1 89 ? 4.864 51.399 48.749 1.00 31.02 89 ARG A O 1
ATOM 711 N N . PRO A 1 90 ? 4.583 51.795 46.542 1.00 25.89 90 PRO A N 1
ATOM 712 C CA . PRO A 1 90 ? 3.208 52.261 46.569 1.00 25.89 90 PRO A CA 1
ATOM 713 C C . PRO A 1 90 ? 2.324 51.319 45.760 1.00 25.89 90 PRO A C 1
ATOM 715 O O . PRO A 1 90 ? 2.751 50.643 44.827 1.00 25.89 90 PRO A O 1
ATOM 718 N N . VAL A 1 91 ? 1.092 51.241 46.227 1.00 38.06 91 VAL A N 1
ATOM 719 C CA . VAL A 1 91 ? -0.003 50.420 45.740 1.00 38.06 91 VAL A CA 1
ATOM 720 C C . VAL A 1 91 ? -0.307 50.773 44.288 1.00 38.06 91 VAL A C 1
ATOM 722 O O . VAL A 1 91 ? -0.837 51.842 44.022 1.00 38.06 91 VAL A O 1
ATOM 725 N N . ASP A 1 92 ? -0.020 49.852 43.375 1.00 29.17 92 ASP A N 1
ATOM 726 C CA . ASP A 1 92 ? -0.835 49.688 42.180 1.00 29.17 92 ASP A CA 1
ATOM 727 C C . ASP A 1 92 ? -0.796 48.218 41.757 1.00 29.17 92 ASP A C 1
ATOM 729 O O . ASP A 1 92 ? 0.253 47.563 41.785 1.00 29.17 92 ASP A O 1
ATOM 733 N N . GLN A 1 93 ? -1.964 47.645 41.492 1.00 30.67 93 GLN A N 1
ATOM 734 C CA . GLN A 1 93 ? -2.091 46.235 41.139 1.00 30.67 93 GLN A CA 1
ATOM 735 C C . GLN A 1 93 ? -1.390 46.012 39.791 1.00 30.67 93 GLN A C 1
ATOM 737 O O . GLN A 1 93 ? -1.772 46.660 38.816 1.00 30.67 93 GLN A O 1
ATOM 742 N N . PRO A 1 94 ? -0.407 45.098 39.661 1.00 29.70 94 PRO A N 1
ATOM 743 C CA . PRO A 1 94 ? 0.118 44.769 38.351 1.00 29.70 94 PRO A CA 1
ATOM 744 C C . PRO A 1 94 ? -0.979 44.011 37.609 1.00 29.70 94 PRO A C 1
ATOM 746 O O . PRO A 1 94 ? -1.228 42.827 37.855 1.00 29.70 94 PRO A O 1
ATOM 749 N N . GLN A 1 95 ? -1.650 44.721 36.704 1.00 38.22 95 GLN A N 1
ATOM 750 C CA . GLN A 1 95 ? -2.353 44.116 35.588 1.00 38.22 95 GLN A CA 1
ATOM 751 C C . GLN A 1 95 ? -1.442 43.037 34.992 1.00 38.22 95 GLN A C 1
ATOM 753 O O . GLN A 1 95 ? -0.233 43.240 34.839 1.00 38.22 95 GLN A O 1
ATOM 758 N N . LYS A 1 96 ? -2.027 41.870 34.685 1.00 35.97 96 LYS A N 1
ATOM 759 C CA . LYS A 1 96 ? -1.386 40.835 33.859 1.00 35.97 96 LYS A CA 1
ATOM 760 C C . LYS A 1 96 ? -0.603 41.528 32.742 1.00 35.97 96 LYS A C 1
ATOM 762 O O . LYS A 1 96 ? -1.180 42.438 32.147 1.00 35.97 96 LYS A O 1
ATOM 767 N N . PRO A 1 97 ? 0.642 41.121 32.430 1.00 29.84 97 PRO A N 1
ATOM 768 C CA . PRO A 1 97 ? 1.377 41.737 31.340 1.00 29.84 97 PRO A CA 1
ATOM 769 C C . PRO A 1 97 ? 0.515 41.635 30.085 1.00 29.84 97 PRO A C 1
ATOM 771 O O . PRO A 1 97 ? 0.288 40.546 29.548 1.00 29.84 97 PRO A O 1
ATOM 774 N N . VAL A 1 98 ? -0.022 42.782 29.672 1.00 36.56 98 VAL A N 1
ATOM 775 C CA . VAL A 1 98 ? -0.599 42.974 28.356 1.00 36.56 98 VAL A CA 1
ATOM 776 C C . VAL A 1 98 ? 0.582 42.741 27.436 1.00 36.56 98 VAL A C 1
ATOM 778 O O . VAL A 1 98 ? 1.463 43.587 27.293 1.00 36.56 98 VAL A O 1
ATOM 781 N N . ARG A 1 99 ? 0.652 41.527 26.878 1.00 34.31 99 ARG A N 1
ATOM 782 C CA . ARG A 1 99 ? 1.431 41.285 25.667 1.00 34.31 99 ARG A CA 1
ATOM 783 C C . ARG A 1 99 ? 1.092 42.441 24.729 1.00 34.31 99 ARG A C 1
ATOM 785 O O . ARG A 1 99 ? -0.104 42.735 24.632 1.00 34.31 99 ARG A O 1
ATOM 792 N N . PRO A 1 100 ? 2.057 43.084 24.049 1.00 32.88 100 PRO A N 1
ATOM 793 C CA . PRO A 1 100 ? 1.688 43.954 22.946 1.00 32.88 100 PRO A CA 1
ATOM 794 C C . PRO A 1 100 ? 0.732 43.134 22.081 1.00 32.88 100 PRO A C 1
ATOM 796 O O . PRO A 1 100 ? 1.075 42.025 21.663 1.00 32.88 100 PRO A O 1
ATOM 799 N N . GLN A 1 101 ? -0.514 43.600 21.959 1.00 42.59 101 GLN A N 1
ATOM 800 C CA . GLN A 1 101 ? -1.491 42.995 21.075 1.00 42.59 101 GLN A CA 1
ATOM 801 C C . GLN A 1 101 ? -0.942 43.214 19.666 1.00 42.59 101 GLN A C 1
ATOM 803 O O . GLN A 1 101 ? -1.287 44.176 18.987 1.00 42.59 101 GLN A O 1
ATOM 808 N N . ALA A 1 102 ? -0.042 42.334 19.226 1.00 40.97 102 ALA A N 1
ATOM 809 C CA . ALA A 1 102 ? 0.046 42.012 17.821 1.00 40.97 102 ALA A CA 1
ATOM 810 C C . ALA A 1 102 ? -1.383 41.619 17.464 1.00 40.97 102 ALA A C 1
ATOM 812 O O . ALA A 1 102 ? -1.892 40.665 18.056 1.00 40.97 102 ALA A O 1
ATOM 813 N N . LYS A 1 103 ? -2.055 42.458 16.660 1.00 44.03 103 LYS A N 1
ATOM 814 C CA . LYS A 1 103 ? -3.450 42.294 16.235 1.00 44.03 103 LYS A CA 1
ATOM 815 C C . LYS A 1 103 ? -3.730 40.804 16.097 1.00 44.03 103 LYS A C 1
ATOM 817 O O . LYS A 1 103 ? -3.221 40.178 15.170 1.00 44.03 103 LYS A O 1
ATOM 822 N N . ALA A 1 104 ? -4.463 40.226 17.050 1.00 45.94 104 ALA A N 1
ATOM 823 C CA . ALA A 1 104 ? -4.932 38.868 16.886 1.00 45.94 104 ALA A CA 1
ATOM 824 C C . ALA A 1 104 ? -5.786 38.935 15.629 1.00 45.94 104 ALA A C 1
ATOM 826 O O . ALA A 1 104 ? -6.771 39.669 15.600 1.00 45.94 104 ALA A O 1
ATOM 827 N N . VAL A 1 105 ? -5.345 38.282 14.559 1.00 54.72 105 VAL A N 1
ATOM 828 C CA . VAL A 1 105 ? -6.160 38.168 13.359 1.00 54.72 105 VAL A CA 1
ATOM 829 C C . VAL A 1 105 ? -7.345 37.305 13.789 1.00 54.72 105 VAL A C 1
ATOM 831 O O . VAL A 1 105 ? -7.248 36.084 13.866 1.00 54.72 105 VAL A O 1
ATOM 834 N N . GLU A 1 106 ? -8.420 37.941 14.241 1.00 56.16 106 GLU A N 1
ATOM 835 C CA . GLU A 1 106 ? -9.668 37.282 14.592 1.00 56.16 106 GLU A CA 1
ATOM 836 C C . GLU A 1 106 ? -10.433 37.092 13.298 1.00 56.16 106 GLU A C 1
ATOM 838 O O . GLU A 1 106 ? -10.980 38.027 12.731 1.00 56.16 106 GLU A O 1
ATOM 843 N N . ILE A 1 107 ? -10.399 35.865 12.798 1.00 67.19 107 ILE A N 1
ATOM 844 C CA . ILE A 1 107 ? -11.150 35.480 11.614 1.00 67.19 107 ILE A CA 1
ATOM 845 C C . ILE A 1 107 ? -12.397 34.786 12.129 1.00 67.19 107 ILE A C 1
ATOM 847 O O . ILE A 1 107 ? -12.295 33.731 12.766 1.00 67.19 107 ILE A O 1
ATOM 851 N N . SER A 1 108 ? -13.558 35.401 11.920 1.00 69.62 108 SER A N 1
ATOM 852 C CA . SER A 1 108 ? -14.822 34.822 12.362 1.00 69.62 108 SER A CA 1
ATOM 853 C C . SER A 1 108 ? -15.242 33.660 11.457 1.00 69.62 108 SER A C 1
ATOM 855 O O . SER A 1 108 ? -14.799 33.526 10.310 1.00 69.62 108 SER A O 1
ATOM 857 N N . ALA A 1 109 ? -16.096 32.782 11.986 1.00 66.44 109 ALA A N 1
ATOM 858 C CA . ALA A 1 109 ? -16.664 31.684 11.211 1.00 66.44 109 ALA A CA 1
ATOM 859 C C . ALA A 1 109 ? -17.518 32.208 10.041 1.00 66.44 109 ALA A C 1
ATOM 861 O O . ALA A 1 109 ? -17.506 31.608 8.965 1.00 66.44 109 ALA A O 1
ATOM 862 N N . GLU A 1 110 ? -18.205 33.341 10.224 1.00 67.75 110 GLU A N 1
ATOM 863 C CA . GLU A 1 110 ? -19.005 33.982 9.177 1.00 67.75 110 GLU A CA 1
ATOM 864 C C . GLU A 1 110 ? -18.133 34.598 8.077 1.00 67.75 110 GLU A C 1
ATOM 866 O O . GLU A 1 110 ? -18.484 34.511 6.901 1.00 67.75 110 GLU A O 1
ATOM 871 N N . GLU A 1 111 ? -16.977 35.177 8.420 1.00 69.88 111 GLU A N 1
ATOM 872 C CA . GLU A 1 111 ? -16.055 35.752 7.435 1.00 69.88 111 GLU A CA 1
ATOM 873 C C . GLU A 1 111 ? -15.379 34.664 6.588 1.00 69.88 111 GLU A C 1
ATOM 875 O O . GLU A 1 111 ? -15.256 34.811 5.370 1.00 69.88 111 GLU A O 1
ATOM 880 N N . LEU A 1 112 ? -15.014 33.533 7.204 1.00 71.69 112 LEU A N 1
ATOM 881 C CA . LEU A 1 112 ? -14.539 32.346 6.488 1.00 71.69 112 LEU A CA 1
ATOM 882 C C . LEU A 1 112 ? -15.581 31.855 5.474 1.00 71.69 112 LEU A C 1
ATOM 884 O O . LEU A 1 112 ? -15.245 31.614 4.316 1.00 71.69 112 LEU A O 1
ATOM 888 N N . LEU A 1 113 ? -16.839 31.718 5.896 1.00 67.75 113 LEU A N 1
ATOM 889 C CA . LEU A 1 113 ? -17.913 31.236 5.028 1.00 67.75 113 LEU A CA 1
ATOM 890 C C . LEU A 1 113 ? -18.275 32.250 3.943 1.00 67.75 113 LEU A C 1
ATOM 892 O O . LEU A 1 113 ? -18.489 31.846 2.808 1.00 67.75 113 LEU A O 1
ATOM 896 N N . SER A 1 114 ? -18.261 33.549 4.243 1.00 71.31 114 SER A N 1
ATOM 897 C CA . SER A 1 114 ? -18.503 34.606 3.251 1.00 71.31 114 SER A CA 1
ATOM 898 C C . SER A 1 114 ? -17.444 34.597 2.148 1.00 71.31 114 SER A C 1
ATOM 900 O O . SER A 1 114 ? -17.769 34.725 0.968 1.00 71.31 114 SER A O 1
ATOM 902 N N . ARG A 1 115 ? -16.170 34.391 2.513 1.00 72.31 115 ARG A N 1
ATOM 903 C CA . ARG A 1 115 ? -15.076 34.260 1.539 1.00 72.31 115 ARG A CA 1
ATOM 904 C C . ARG A 1 115 ? -15.195 32.977 0.720 1.00 72.31 115 ARG A C 1
ATOM 906 O O . ARG A 1 115 ? -15.008 33.030 -0.488 1.00 72.31 115 ARG A O 1
ATOM 913 N N . LEU A 1 116 ? -15.571 31.865 1.352 1.00 69.88 116 LEU A N 1
ATOM 914 C CA . LEU A 1 116 ? -15.767 30.582 0.671 1.00 69.88 116 LEU A CA 1
ATOM 915 C C . LEU A 1 116 ? -17.034 30.516 -0.195 1.00 69.88 116 LEU A C 1
ATOM 917 O O . LEU A 1 116 ? -17.107 29.713 -1.118 1.00 69.88 116 LEU A O 1
ATOM 921 N N . HIS A 1 117 ? -18.035 31.345 0.096 1.00 66.81 117 HIS A N 1
ATOM 922 C CA . HIS A 1 117 ? -19.231 31.477 -0.732 1.00 66.81 117 HIS A CA 1
ATOM 923 C C . HIS A 1 117 ? -18.952 32.291 -2.003 1.00 66.81 117 HIS A C 1
ATOM 925 O O . HIS A 1 117 ? -19.597 32.077 -3.023 1.00 66.81 117 HIS A O 1
ATOM 931 N N . LYS A 1 118 ? -17.980 33.214 -1.944 1.00 68.31 118 LYS A N 1
ATOM 932 C CA . LYS A 1 118 ? -17.536 34.014 -3.090 1.00 68.31 118 LYS A CA 1
ATOM 933 C C . LYS A 1 118 ? -16.544 33.253 -3.973 1.00 68.31 118 LYS A C 1
ATOM 935 O O . LYS A 1 118 ? -16.705 33.251 -5.185 1.00 68.31 118 LYS A O 1
ATOM 940 N N . ASP A 1 119 ? -15.574 32.590 -3.349 1.00 65.00 119 ASP A N 1
ATOM 941 C CA . ASP A 1 119 ? -14.603 31.714 -3.997 1.00 65.00 119 ASP A CA 1
ATOM 942 C C . ASP A 1 119 ? -14.642 30.356 -3.292 1.00 65.00 119 ASP A C 1
ATOM 944 O O . ASP A 1 119 ? -14.179 30.234 -2.159 1.00 65.00 119 ASP A O 1
ATOM 948 N N . SER A 1 120 ? -15.154 29.307 -3.948 1.00 67.56 120 SER A N 1
ATOM 949 C CA . SER A 1 120 ? -15.301 27.952 -3.370 1.00 67.56 120 SER A CA 1
ATOM 950 C C . SER A 1 120 ? -13.993 27.341 -2.836 1.00 67.56 120 SER A C 1
ATOM 952 O O . SER A 1 120 ? -14.002 26.293 -2.184 1.00 67.56 120 SER A O 1
ATOM 954 N N . ARG A 1 121 ? -12.856 27.993 -3.099 1.00 79.19 121 ARG A N 1
ATOM 955 C CA . ARG A 1 121 ? -11.525 27.644 -2.622 1.00 79.19 121 ARG A CA 1
ATOM 956 C C . ARG A 1 121 ? -10.771 28.889 -2.161 1.00 79.19 121 ARG A C 1
ATOM 958 O O . ARG A 1 121 ? -10.461 29.774 -2.949 1.00 79.19 121 ARG A O 1
ATOM 965 N N . LEU A 1 122 ? -10.375 28.886 -0.895 1.00 78.88 122 LEU A N 1
ATOM 966 C CA . LEU A 1 122 ? -9.461 29.851 -0.307 1.00 78.88 122 LEU A CA 1
ATOM 967 C C . LEU A 1 122 ? -8.052 29.250 -0.262 1.00 78.88 122 LEU A C 1
ATOM 969 O O . LEU A 1 122 ? -7.813 28.264 0.433 1.00 78.88 122 LEU A O 1
ATOM 973 N N . HIS A 1 123 ? -7.107 29.844 -0.987 1.00 81.38 123 HIS A N 1
ATOM 974 C CA . HIS A 1 123 ? -5.692 29.465 -0.952 1.00 81.38 123 HIS A CA 1
ATOM 975 C C . HIS A 1 123 ? -4.892 30.547 -0.232 1.00 81.38 123 HIS A C 1
ATOM 977 O O . HIS A 1 123 ? -4.857 31.697 -0.656 1.00 81.38 123 HIS A O 1
ATOM 983 N N . ILE A 1 124 ? -4.267 30.176 0.882 1.00 77.12 124 ILE A N 1
ATOM 984 C CA . ILE A 1 124 ? -3.409 31.051 1.675 1.00 77.12 124 ILE A CA 1
ATOM 985 C C . ILE A 1 124 ? -1.982 30.531 1.536 1.00 77.12 124 ILE A C 1
ATOM 987 O O . ILE A 1 124 ? -1.651 29.457 2.045 1.00 77.12 124 ILE A O 1
ATOM 991 N N . VAL A 1 125 ? -1.151 31.294 0.835 1.00 74.56 125 VAL A N 1
ATOM 992 C CA . VAL A 1 125 ? 0.256 30.962 0.590 1.00 74.56 125 VAL A CA 1
ATOM 993 C C . VAL A 1 125 ? 1.053 31.162 1.880 1.00 74.56 125 VAL A C 1
ATOM 995 O O . VAL A 1 125 ? 1.014 32.248 2.453 1.00 74.56 125 VAL A O 1
ATOM 998 N N . GLN A 1 126 ? 1.719 30.104 2.352 1.00 71.69 126 GLN A N 1
ATOM 999 C CA . GLN A 1 126 ? 2.590 30.064 3.540 1.00 71.69 126 GLN A CA 1
ATOM 1000 C C . GLN A 1 126 ? 2.179 30.995 4.708 1.00 71.69 126 GLN A C 1
ATOM 1002 O O . GLN A 1 126 ? 2.920 31.917 5.058 1.00 71.69 126 GLN A O 1
ATOM 1007 N N . PRO A 1 127 ? 1.012 30.782 5.349 1.00 77.25 127 PRO A N 1
ATOM 1008 C CA . PRO A 1 127 ? 0.590 31.620 6.465 1.00 77.25 127 PRO A CA 1
ATOM 1009 C C . PRO A 1 127 ? 1.538 31.503 7.658 1.00 77.25 127 PRO A C 1
ATOM 1011 O O . PRO A 1 127 ? 2.030 30.415 7.976 1.00 77.25 127 PRO A O 1
ATOM 1014 N N . ASP A 1 128 ? 1.704 32.610 8.385 1.00 76.44 128 ASP A N 1
ATOM 1015 C CA . ASP A 1 128 ? 2.343 32.585 9.697 1.00 76.44 128 ASP A CA 1
ATOM 1016 C C . ASP A 1 128 ? 1.553 31.711 10.698 1.00 76.44 128 ASP A C 1
ATOM 1018 O O . ASP A 1 128 ? 0.396 31.316 10.490 1.00 76.44 128 ASP A O 1
ATOM 1022 N N . ARG A 1 129 ? 2.200 31.377 11.820 1.00 72.75 129 ARG A N 1
ATOM 1023 C CA . ARG A 1 129 ? 1.644 30.461 12.825 1.00 72.75 129 ARG A CA 1
ATOM 1024 C C . ARG A 1 129 ? 0.343 30.979 13.452 1.00 72.75 129 ARG A C 1
ATOM 1026 O O . ARG A 1 129 ? -0.537 30.168 13.755 1.00 72.75 129 ARG A O 1
ATOM 1033 N N . ASP A 1 130 ? 0.214 32.288 13.640 1.00 73.56 130 ASP A N 1
ATOM 1034 C CA . ASP A 1 130 ? -0.912 32.907 14.345 1.00 73.56 130 ASP A CA 1
ATOM 1035 C C . ASP A 1 130 ? -2.141 33.031 13.435 1.00 73.56 130 ASP A C 1
ATOM 1037 O O . ASP A 1 130 ? -3.253 32.670 13.831 1.00 73.56 130 ASP A O 1
ATOM 1041 N N . THR A 1 131 ? -1.931 33.409 12.178 1.00 78.75 131 THR A N 1
ATOM 1042 C CA . THR A 1 131 ? -2.918 33.417 11.095 1.00 78.75 131 THR A CA 1
ATOM 1043 C C . THR A 1 131 ? -3.416 32.002 10.822 1.00 78.75 131 THR A C 1
ATOM 1045 O O . THR A 1 131 ? -4.623 31.763 10.754 1.00 78.75 131 THR A O 1
ATOM 1048 N N . ARG A 1 132 ? -2.517 31.009 10.768 1.00 78.69 132 ARG A N 1
ATOM 1049 C CA . ARG A 1 132 ? -2.898 29.591 10.647 1.00 78.69 132 ARG A CA 1
ATOM 1050 C C . ARG A 1 132 ? -3.752 29.135 11.835 1.00 78.69 132 ARG A C 1
ATOM 1052 O O . ARG A 1 132 ? -4.752 28.438 11.650 1.00 78.69 132 ARG A O 1
ATOM 1059 N N . ALA A 1 133 ? -3.399 29.532 13.057 1.00 72.56 133 ALA A N 1
ATOM 1060 C CA . ALA A 1 133 ? -4.190 29.223 14.247 1.00 72.56 133 ALA A CA 1
ATOM 1061 C C . ALA A 1 133 ? -5.567 29.915 14.235 1.00 72.56 133 ALA A C 1
ATOM 1063 O O . ALA A 1 133 ? -6.552 29.318 14.675 1.00 72.56 133 ALA A O 1
ATOM 1064 N N . ALA A 1 134 ? -5.664 31.137 13.710 1.00 77.56 134 ALA A N 1
ATOM 1065 C CA . ALA A 1 134 ? -6.923 31.851 13.521 1.00 77.56 134 ALA A CA 1
ATOM 1066 C C . ALA A 1 134 ? -7.857 31.135 12.539 1.00 77.56 134 ALA A C 1
ATOM 1068 O O . ALA A 1 134 ? -8.981 30.802 12.913 1.00 77.56 134 ALA A O 1
ATOM 1069 N N . TRP A 1 135 ? -7.373 30.777 11.347 1.00 79.44 135 TRP A N 1
ATOM 1070 C CA . TRP A 1 135 ? -8.154 30.007 10.374 1.00 79.44 135 TRP A CA 1
ATOM 1071 C C . TRP A 1 135 ? -8.594 28.648 10.921 1.00 79.44 135 TRP A C 1
ATOM 1073 O O . TRP A 1 135 ? -9.736 28.239 10.732 1.00 79.44 135 TRP A O 1
ATOM 1083 N N . ARG A 1 136 ? -7.734 27.958 11.680 1.00 77.69 136 ARG A N 1
ATOM 1084 C CA . ARG A 1 136 ? -8.108 26.706 12.361 1.00 77.69 136 ARG A CA 1
ATOM 1085 C C . ARG A 1 136 ? -9.244 26.904 13.363 1.00 77.69 136 ARG A C 1
ATOM 1087 O O . ARG A 1 136 ? -10.137 26.059 13.432 1.00 77.69 136 ARG A O 1
ATOM 1094 N N . ARG A 1 137 ? -9.217 27.995 14.135 1.00 75.62 137 ARG A N 1
ATOM 1095 C CA . ARG A 1 137 ? -10.299 28.348 15.065 1.00 75.62 137 ARG A CA 1
ATOM 1096 C C . ARG A 1 137 ? -11.588 28.669 14.313 1.00 75.62 137 ARG A C 1
ATOM 1098 O O . ARG A 1 137 ? -12.620 28.141 14.706 1.00 75.62 137 ARG A O 1
ATOM 1105 N N . ALA A 1 138 ? -11.515 29.414 13.212 1.00 78.44 138 ALA A N 1
ATOM 1106 C CA . ALA A 1 138 ? -12.662 29.722 12.358 1.00 78.44 138 ALA A CA 1
ATOM 1107 C C . ALA A 1 138 ? -13.295 28.456 11.750 1.00 78.44 138 ALA A C 1
ATOM 1109 O O . ALA A 1 138 ? -14.505 28.273 11.842 1.00 78.44 138 ALA A O 1
ATOM 1110 N N . ILE A 1 139 ? -12.484 27.528 11.219 1.00 77.19 139 ILE A N 1
ATOM 1111 C CA . ILE A 1 139 ? -12.960 26.233 10.695 1.00 77.19 139 ILE A CA 1
ATOM 1112 C C . ILE A 1 139 ? -13.635 25.423 11.805 1.00 77.19 139 ILE A C 1
ATOM 1114 O O . ILE A 1 139 ? -14.706 24.854 11.602 1.00 77.19 139 ILE A O 1
ATOM 1118 N N . HIS A 1 140 ? -13.007 25.335 12.980 1.00 74.25 140 HIS A N 1
ATOM 1119 C CA . HIS A 1 140 ? -13.569 24.584 14.099 1.00 74.25 140 HIS A CA 1
ATOM 1120 C C . HIS A 1 140 ? -14.875 25.213 14.595 1.00 74.25 140 HIS A C 1
ATOM 1122 O O . HIS A 1 140 ? -15.840 24.492 14.832 1.00 74.25 140 HIS A O 1
ATOM 1128 N N . ALA A 1 141 ? -14.923 26.541 14.706 1.00 71.25 141 ALA A N 1
ATOM 1129 C CA . ALA A 1 141 ? -16.117 27.286 15.076 1.00 71.25 141 ALA A CA 1
ATOM 1130 C C . ALA A 1 141 ? -17.243 27.059 14.060 1.00 71.25 141 ALA A C 1
ATOM 1132 O O . ALA A 1 141 ? -18.309 26.628 14.473 1.00 71.25 141 ALA A O 1
ATOM 1133 N N . ALA A 1 142 ? -16.987 27.205 12.754 1.00 70.94 142 ALA A N 1
ATOM 1134 C CA . ALA A 1 142 ? -17.972 26.962 11.695 1.00 70.94 142 ALA A CA 1
ATOM 1135 C C . ALA A 1 142 ? -18.532 25.528 11.714 1.00 70.94 142 ALA A C 1
ATOM 1137 O O . ALA A 1 142 ? -19.730 25.318 11.517 1.00 70.94 142 ALA A O 1
ATOM 1138 N N . LYS A 1 143 ? -17.678 24.530 11.994 1.00 69.00 143 LYS A N 1
ATOM 1139 C CA . LYS A 1 143 ? -18.101 23.127 12.142 1.00 69.00 143 LYS A CA 1
ATOM 1140 C C . LYS A 1 143 ? -18.954 22.897 13.396 1.00 69.00 143 LYS A C 1
ATOM 1142 O O . LYS A 1 143 ? -19.910 22.134 13.326 1.00 69.00 143 LYS A O 1
ATOM 1147 N N . GLN A 1 144 ? -18.623 23.535 14.521 1.00 64.25 144 GLN A N 1
ATOM 1148 C CA . GLN A 1 144 ? -19.328 23.366 15.801 1.00 64.25 144 GLN A CA 1
ATOM 1149 C C . GLN A 1 144 ? -20.649 24.141 15.868 1.00 64.25 144 GLN A C 1
ATOM 1151 O O . GLN A 1 144 ? -21.644 23.604 16.342 1.00 64.25 144 GLN A O 1
ATOM 1156 N N . SER A 1 145 ? -20.675 25.384 15.382 1.00 61.00 145 SER A N 1
ATOM 1157 C CA . SER A 1 145 ? -21.885 26.214 15.340 1.00 61.00 145 SER A CA 1
ATOM 1158 C C . SER A 1 145 ? -22.840 25.795 14.228 1.00 61.00 145 SER A C 1
ATOM 1160 O O . SER A 1 145 ? -24.003 26.187 14.222 1.00 61.00 145 SER A O 1
ATOM 1162 N N . GLY A 1 146 ? -22.364 24.975 13.286 1.00 62.78 146 GLY A N 1
ATOM 1163 C CA . GLY A 1 146 ? -23.209 24.414 12.255 1.00 62.78 146 GLY A CA 1
ATOM 1164 C C . GLY A 1 146 ? -23.619 25.404 11.170 1.00 62.78 146 GLY A C 1
ATOM 1165 O O . GLY A 1 146 ? -24.621 25.148 10.511 1.00 62.78 146 GLY A O 1
ATOM 1166 N N . LEU A 1 147 ? -22.845 26.478 10.998 1.00 64.06 147 LEU A N 1
ATOM 1167 C CA . LEU A 1 147 ? -23.047 27.550 10.016 1.00 64.06 147 LEU A CA 1
ATOM 1168 C C . LEU A 1 147 ? -22.730 27.133 8.567 1.00 64.06 147 LEU A C 1
ATOM 1170 O O . LEU A 1 147 ? -22.945 27.912 7.645 1.00 64.06 147 LEU A O 1
ATOM 1174 N N . VAL A 1 148 ? -22.200 25.926 8.347 1.00 65.19 148 VAL A N 1
ATOM 1175 C CA . VAL A 1 148 ? -21.959 25.400 6.995 1.00 65.19 148 VAL A CA 1
ATOM 1176 C C . VAL A 1 148 ? -23.310 25.155 6.298 1.00 65.19 148 VAL A C 1
ATOM 1178 O O . VAL A 1 148 ? -24.162 24.496 6.903 1.00 65.19 148 VAL A O 1
ATOM 1181 N N . PRO A 1 149 ? -23.515 25.649 5.059 1.00 66.38 149 PRO A N 1
ATOM 1182 C CA . PRO A 1 149 ? -24.750 25.433 4.306 1.00 66.38 149 PRO A CA 1
ATOM 1183 C C . PRO A 1 149 ? -25.141 23.953 4.211 1.00 66.38 149 PRO A C 1
ATOM 1185 O O . PRO A 1 149 ? -24.280 23.074 4.109 1.00 66.38 149 PRO A O 1
ATOM 1188 N N . ALA A 1 150 ? -26.447 23.674 4.237 1.00 58.44 150 ALA A N 1
ATOM 1189 C CA . ALA A 1 150 ? -26.970 22.316 4.113 1.00 58.44 150 ALA A CA 1
ATOM 1190 C C . ALA A 1 150 ? -26.505 21.680 2.790 1.00 58.44 150 ALA A C 1
ATOM 1192 O O . ALA A 1 150 ? -26.635 22.286 1.731 1.00 58.44 150 ALA A O 1
ATOM 1193 N N . GLY A 1 151 ? -25.939 20.471 2.862 1.00 62.22 151 GLY A N 1
ATOM 1194 C CA . GLY A 1 151 ? -25.403 19.767 1.693 1.00 62.22 151 GLY A CA 1
ATOM 1195 C C . GLY A 1 151 ? -23.971 20.142 1.294 1.00 62.22 151 GLY A C 1
ATOM 1196 O O . GLY A 1 151 ? -23.504 19.639 0.283 1.00 62.22 151 GLY A O 1
ATOM 1197 N N . MET A 1 152 ? -23.253 20.967 2.065 1.00 70.31 152 MET A N 1
ATOM 1198 C CA . MET A 1 152 ? -21.843 21.303 1.810 1.00 70.31 152 MET A CA 1
ATOM 1199 C C . MET A 1 152 ? -20.942 20.943 2.998 1.00 70.31 152 MET A C 1
ATOM 1201 O O . MET A 1 152 ? -21.388 20.868 4.145 1.00 70.31 152 MET A O 1
ATOM 1205 N N . HIS A 1 153 ? -19.645 20.743 2.751 1.00 72.00 153 HIS A N 1
ATOM 1206 C CA . HIS A 1 153 ? -18.658 20.497 3.799 1.00 72.00 153 HIS A CA 1
ATOM 1207 C C . HIS A 1 153 ? -17.325 21.222 3.570 1.00 72.00 153 HIS A C 1
ATOM 1209 O O . HIS A 1 153 ? -16.906 21.486 2.448 1.00 72.00 153 HIS A O 1
ATOM 1215 N N . LEU A 1 154 ? -16.635 21.532 4.673 1.00 76.19 154 LEU A N 1
ATOM 1216 C CA . LEU A 1 154 ? -15.340 22.218 4.662 1.00 76.19 154 LEU A CA 1
ATOM 1217 C C . LEU A 1 154 ? -14.173 21.221 4.644 1.00 76.19 154 LEU A C 1
ATOM 1219 O O . LEU A 1 154 ? -13.953 20.498 5.632 1.00 76.19 154 LEU A O 1
ATOM 1223 N N . ARG A 1 155 ? -13.379 21.254 3.569 1.00 76.69 155 ARG A N 1
ATOM 1224 C CA . ARG A 1 155 ? -12.109 20.531 3.416 1.00 76.69 155 ARG A CA 1
ATOM 1225 C C . ARG A 1 155 ? -10.933 21.488 3.618 1.00 76.69 155 ARG A C 1
ATOM 1227 O O . ARG A 1 155 ? -11.031 22.665 3.297 1.00 76.69 155 ARG A O 1
ATOM 1234 N N . HIS A 1 156 ? -9.834 21.011 4.203 1.00 77.62 156 HIS A N 1
ATOM 1235 C CA . HIS A 1 156 ? -8.634 21.832 4.389 1.00 77.62 156 HIS A CA 1
ATOM 1236 C C . HIS A 1 156 ? -7.349 21.017 4.213 1.00 77.62 156 HIS A C 1
ATOM 1238 O O . HIS A 1 156 ? -7.281 19.878 4.673 1.00 77.62 156 HIS A O 1
ATOM 1244 N N . HIS A 1 157 ? -6.336 21.625 3.594 1.00 76.00 157 HIS A N 1
ATOM 1245 C CA . HIS A 1 157 ? -4.978 21.101 3.391 1.00 76.00 157 HIS A CA 1
ATOM 1246 C C . HIS A 1 157 ? -3.947 22.068 3.981 1.00 76.00 157 HIS A C 1
ATOM 1248 O O . HIS A 1 157 ? -4.255 23.241 4.160 1.00 76.00 157 HIS A O 1
ATOM 1254 N N . GLY A 1 158 ? -2.739 21.595 4.309 1.00 67.88 158 GLY A N 1
ATOM 1255 C CA . GLY A 1 158 ? -1.692 22.450 4.902 1.00 67.88 158 GLY A CA 1
ATOM 1256 C C . GLY A 1 158 ? -1.947 22.831 6.365 1.00 67.88 158 GLY A C 1
ATOM 1257 O O . GLY A 1 158 ? -1.674 23.947 6.807 1.00 67.88 158 GLY A O 1
ATOM 1258 N N . ARG A 1 159 ? -2.524 21.897 7.137 1.00 69.94 159 ARG A N 1
ATOM 1259 C CA . ARG A 1 159 ? -2.930 22.093 8.543 1.00 69.94 159 ARG A CA 1
ATOM 1260 C C . ARG A 1 159 ? -1.785 22.540 9.455 1.00 69.94 159 ARG A C 1
ATOM 1262 O O . ARG A 1 159 ? -2.017 23.332 10.376 1.00 69.94 159 ARG A O 1
ATOM 1269 N N . ASP A 1 160 ? -0.606 21.964 9.247 1.00 61.16 160 ASP A N 1
ATOM 1270 C CA . ASP A 1 160 ? 0.539 22.101 10.147 1.00 61.16 160 ASP A CA 1
ATOM 1271 C C . ASP A 1 160 ? 1.761 22.723 9.453 1.00 61.16 160 ASP A C 1
ATOM 1273 O O . ASP A 1 160 ? 2.527 23.403 10.134 1.00 61.16 160 ASP A O 1
ATOM 1277 N N . ASP A 1 161 ? 1.888 22.609 8.124 1.00 60.34 161 ASP A N 1
ATOM 1278 C CA . ASP A 1 161 ? 2.959 23.228 7.334 1.00 60.34 161 ASP A CA 1
ATOM 1279 C C . ASP A 1 161 ? 2.529 23.532 5.884 1.00 60.34 161 ASP A C 1
ATOM 1281 O O . ASP A 1 161 ? 1.562 22.945 5.392 1.00 60.34 161 ASP A O 1
ATOM 1285 N N . GLY A 1 162 ? 3.241 24.449 5.222 1.00 75.81 162 GLY A N 1
ATOM 1286 C CA . GLY A 1 162 ? 2.996 24.868 3.839 1.00 75.81 162 GLY A CA 1
ATOM 1287 C C . GLY A 1 162 ? 1.769 25.767 3.643 1.00 75.81 162 GLY A C 1
ATOM 1288 O O . GLY A 1 162 ? 1.327 26.470 4.559 1.00 75.81 162 GLY A O 1
ATOM 1289 N N . ASP A 1 163 ? 1.240 25.752 2.422 1.00 78.88 163 ASP A N 1
ATOM 1290 C CA . ASP A 1 163 ? 0.081 26.544 2.013 1.00 78.88 163 ASP A CA 1
ATOM 1291 C C . ASP A 1 163 ? -1.212 26.001 2.621 1.00 78.88 163 ASP A C 1
ATOM 1293 O O . ASP A 1 163 ? -1.524 24.816 2.496 1.00 78.88 163 ASP A O 1
ATOM 1297 N N . LEU A 1 164 ? -1.996 26.880 3.245 1.00 78.12 164 LEU A N 1
ATOM 1298 C CA . LEU A 1 164 ? -3.293 26.526 3.808 1.00 78.12 164 LEU A CA 1
ATOM 1299 C C . LEU A 1 164 ? -4.364 26.696 2.731 1.00 78.12 164 LEU A C 1
ATOM 1301 O O . LEU A 1 164 ? -4.704 27.812 2.344 1.00 78.12 164 LEU A O 1
ATOM 1305 N N . ILE A 1 165 ? -4.908 25.580 2.261 1.00 80.25 165 ILE A N 1
ATOM 1306 C CA . ILE A 1 165 ? -6.004 25.568 1.290 1.00 80.25 165 ILE A CA 1
ATOM 1307 C C . ILE A 1 165 ? -7.270 25.163 2.035 1.00 80.25 165 ILE A C 1
ATOM 1309 O O . ILE A 1 165 ? -7.281 24.116 2.676 1.00 80.25 165 ILE A O 1
ATOM 1313 N N . ILE A 1 166 ? -8.325 25.967 1.961 1.00 80.38 166 ILE A N 1
ATOM 1314 C CA . ILE A 1 166 ? -9.643 25.672 2.529 1.00 80.38 166 ILE A CA 1
ATOM 1315 C C . ILE A 1 166 ? -10.647 25.647 1.378 1.00 80.38 166 ILE A C 1
ATOM 1317 O O . ILE A 1 166 ? -10.725 26.593 0.606 1.00 80.38 166 ILE A O 1
ATOM 1321 N N . GLU A 1 167 ? -11.401 24.565 1.248 1.00 79.19 167 GLU A N 1
ATOM 1322 C CA . GLU A 1 167 ? -12.362 24.341 0.165 1.00 79.19 167 GLU A CA 1
ATOM 1323 C C . GLU A 1 167 ? -13.751 24.115 0.762 1.00 79.19 167 GLU A C 1
ATOM 1325 O O . GLU A 1 167 ? -13.898 23.386 1.750 1.00 79.19 167 GLU A O 1
ATOM 1330 N N . LEU A 1 168 ? -14.765 24.723 0.150 1.00 78.69 168 LEU A N 1
ATOM 1331 C CA . LEU A 1 168 ? -16.165 24.399 0.386 1.00 78.69 168 LEU A CA 1
ATOM 1332 C C . LEU A 1 168 ? -16.606 23.447 -0.725 1.00 78.69 168 LEU A C 1
ATOM 1334 O O . LEU A 1 168 ? -16.677 23.829 -1.889 1.00 78.69 168 LEU A O 1
ATOM 1338 N N . VAL A 1 169 ? -16.838 22.190 -0.361 1.00 75.25 169 VAL A N 1
ATOM 1339 C CA . VAL A 1 169 ? -17.150 21.111 -1.300 1.00 75.25 169 VAL A CA 1
ATOM 1340 C C . VAL A 1 169 ? -18.621 20.739 -1.154 1.00 75.25 169 VAL A C 1
ATOM 1342 O O . VAL A 1 169 ? -19.119 20.594 -0.036 1.00 75.25 169 VAL A O 1
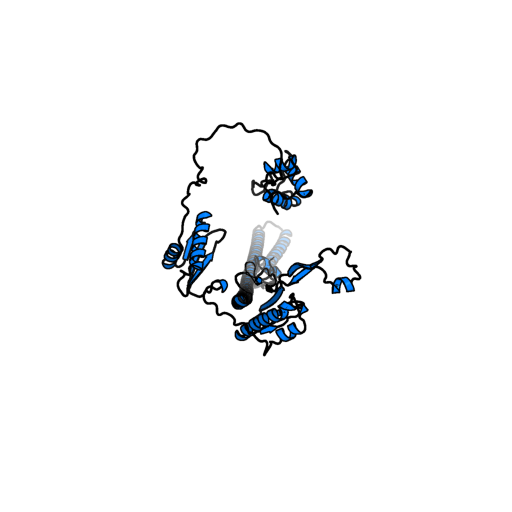ATOM 1345 N N . GLU A 1 170 ? -19.314 20.592 -2.279 1.00 61.16 170 GLU A N 1
ATOM 1346 C CA . GLU A 1 170 ? -20.693 20.108 -2.326 1.00 61.16 170 GLU A CA 1
ATOM 1347 C C . GLU A 1 170 ? -20.743 18.603 -2.020 1.00 61.16 170 GLU A C 1
ATOM 1349 O O . GLU A 1 170 ? -19.894 17.827 -2.460 1.00 61.16 170 GLU A O 1
ATOM 1354 N N . GLY A 1 171 ? -21.721 18.192 -1.220 1.00 62.34 171 GLY A N 1
ATOM 1355 C CA . GLY A 1 171 ? -21.906 16.824 -0.757 1.00 62.34 171 GLY A CA 1
ATOM 1356 C C . GLY A 1 171 ? -21.632 16.627 0.734 1.00 62.34 171 GLY A C 1
ATOM 1357 O O . GLY A 1 171 ? -21.112 17.489 1.452 1.00 62.34 171 GLY A O 1
ATOM 1358 N N . GLN A 1 172 ? -21.996 15.439 1.212 1.00 59.62 172 GLN A N 1
ATOM 1359 C CA . GLN A 1 172 ? -21.767 15.024 2.591 1.00 59.62 172 GLN A CA 1
ATOM 1360 C C . GLN A 1 172 ? -20.263 14.865 2.849 1.00 59.62 172 GLN A C 1
ATOM 1362 O O . GLN A 1 172 ? -19.517 14.406 1.986 1.00 59.62 172 GLN A O 1
ATOM 1367 N N . HIS A 1 173 ? -19.794 15.265 4.034 1.00 56.44 173 HIS A N 1
ATOM 1368 C CA . HIS A 1 173 ? -18.376 15.132 4.367 1.00 56.44 173 HIS A CA 1
ATOM 1369 C C . HIS A 1 173 ? -17.972 13.644 4.301 1.00 56.44 173 HIS A C 1
ATOM 1371 O O . HIS A 1 173 ? -18.657 12.833 4.921 1.00 56.44 173 HIS A O 1
ATOM 1377 N N . PRO A 1 174 ? -16.868 13.267 3.629 1.00 56.12 174 PRO A N 1
ATOM 1378 C CA . PRO A 1 174 ? -16.493 11.858 3.442 1.00 56.12 174 PRO A CA 1
ATOM 1379 C C . PRO A 1 174 ? -16.231 11.125 4.765 1.00 56.12 174 PRO A C 1
ATOM 1381 O O . PRO A 1 174 ? -16.476 9.936 4.901 1.00 56.12 174 PRO A O 1
ATOM 1384 N N . ASP A 1 175 ? -15.758 11.852 5.774 1.00 50.34 175 ASP A N 1
ATOM 1385 C CA . ASP A 1 175 ? -15.679 11.354 7.147 1.00 50.34 175 ASP A CA 1
ATOM 1386 C C . ASP A 1 175 ? -17.018 11.547 7.881 1.00 50.34 175 ASP A C 1
ATOM 1388 O O . ASP A 1 175 ? -17.401 12.682 8.209 1.00 50.34 175 ASP A O 1
ATOM 1392 N N . ALA A 1 176 ? -17.687 10.430 8.180 1.00 51.22 176 ALA A N 1
ATOM 1393 C CA . ALA A 1 176 ? -18.952 10.385 8.905 1.00 51.22 176 ALA A CA 1
ATOM 1394 C C . ALA A 1 176 ? -18.894 11.061 10.273 1.00 51.22 176 ALA A C 1
ATOM 1396 O O . ALA A 1 176 ? -19.934 11.463 10.798 1.00 51.22 176 ALA A O 1
ATOM 1397 N N . LYS A 1 177 ? -17.698 11.294 10.844 1.00 52.44 177 LYS A N 1
ATOM 1398 C CA . LYS A 1 177 ? -17.577 11.987 12.129 1.00 52.44 177 LYS A CA 1
ATOM 1399 C C . LYS A 1 177 ? -18.161 13.414 12.131 1.00 52.44 177 LYS A C 1
ATOM 1401 O O . LYS A 1 177 ? -18.408 13.966 13.204 1.00 52.44 177 LYS A O 1
ATOM 1406 N N . TYR A 1 178 ? -18.378 14.012 10.958 1.00 54.66 178 TYR A N 1
ATOM 1407 C CA . TYR A 1 178 ? -18.924 15.366 10.803 1.00 54.66 178 TYR A CA 1
ATOM 1408 C C . TYR A 1 178 ? -20.402 15.415 10.402 1.00 54.66 178 TYR A C 1
ATOM 1410 O O . TYR A 1 178 ? -20.939 16.507 10.228 1.00 54.66 178 TYR A O 1
ATOM 1418 N N . TRP A 1 179 ? -21.071 14.271 10.252 1.00 57.50 179 TRP A N 1
ATOM 1419 C CA . TRP A 1 179 ? -22.506 14.246 9.973 1.00 57.50 179 TRP A CA 1
ATOM 1420 C C . TRP A 1 179 ? -23.273 14.648 11.242 1.00 57.50 179 TRP A C 1
ATOM 1422 O O . TRP A 1 179 ? -23.049 14.051 12.300 1.00 57.50 179 TRP A O 1
ATOM 1432 N N . LYS A 1 180 ? -24.135 15.674 11.140 1.00 52.84 180 LYS A N 1
ATOM 1433 C CA . LYS A 1 180 ? -25.010 16.136 12.236 1.00 52.84 180 LYS A CA 1
ATOM 1434 C C . LYS A 1 180 ? -26.133 15.131 12.509 1.00 52.84 180 LYS A C 1
ATOM 1436 O O . LYS A 1 180 ? -26.310 14.720 13.650 1.00 52.84 180 LYS A O 1
ATOM 1441 N N . ASP A 1 181 ? -26.788 14.671 11.445 1.00 53.34 181 ASP A N 1
ATOM 1442 C CA . ASP A 1 181 ? -27.890 13.709 11.495 1.00 53.34 181 ASP A CA 1
ATOM 1443 C C . ASP A 1 181 ? -27.383 12.331 11.079 1.00 53.34 181 ASP A C 1
ATOM 1445 O O . ASP A 1 181 ? -27.608 11.862 9.963 1.00 53.34 181 ASP A O 1
ATOM 1449 N N . ARG A 1 182 ? -26.610 11.687 11.959 1.00 56.66 182 ARG A N 1
ATOM 1450 C CA . ARG A 1 182 ? -26.247 10.290 11.714 1.00 56.66 182 ARG A CA 1
ATOM 1451 C C . ARG A 1 182 ? -27.452 9.410 11.997 1.00 56.66 182 ARG A C 1
ATOM 1453 O O . ARG A 1 182 ? -27.969 9.493 13.114 1.00 56.66 182 ARG A O 1
ATOM 1460 N N . PRO A 1 183 ? -27.845 8.522 11.069 1.00 56.09 183 PRO A N 1
ATOM 1461 C CA . PRO A 1 183 ? -28.738 7.437 11.431 1.00 56.09 183 PRO A CA 1
ATOM 1462 C C . PRO A 1 183 ? -28.059 6.653 12.558 1.00 56.09 183 PRO A C 1
ATOM 1464 O O . PRO A 1 183 ? -26.928 6.169 12.417 1.00 56.09 183 PRO A O 1
ATOM 1467 N N . ARG A 1 184 ? -28.696 6.643 13.729 1.00 59.28 184 ARG A N 1
ATOM 1468 C CA . ARG A 1 184 ? -28.240 5.834 14.856 1.00 59.28 184 ARG A CA 1
ATOM 1469 C C . ARG A 1 184 ? -28.546 4.385 14.519 1.00 59.28 184 ARG A C 1
ATOM 1471 O O . ARG A 1 184 ? -29.601 4.092 13.967 1.00 59.28 184 ARG A O 1
ATOM 1478 N N . VAL A 1 185 ? -27.604 3.502 14.822 1.00 66.50 185 VAL A N 1
ATOM 1479 C CA . VAL A 1 185 ? -27.878 2.068 14.769 1.00 66.50 185 VAL A CA 1
ATOM 1480 C C . VAL A 1 185 ? -28.707 1.762 16.005 1.00 66.50 185 VAL A C 1
ATOM 1482 O O . VAL A 1 185 ? -28.232 1.989 17.118 1.00 66.50 185 VAL A O 1
ATOM 1485 N N . GLU A 1 186 ? -29.950 1.328 15.816 1.00 62.22 186 GLU A N 1
ATOM 1486 C CA . GLU A 1 186 ? -30.770 0.850 16.925 1.00 62.22 186 GLU A CA 1
ATOM 1487 C C . GLU A 1 186 ? -30.142 -0.438 17.457 1.00 62.22 186 GLU A C 1
ATOM 1489 O O . GLU A 1 186 ? -29.963 -1.412 16.724 1.00 62.22 186 GLU A O 1
ATOM 1494 N N . VAL A 1 187 ? -29.727 -0.409 18.721 1.00 61.66 187 VAL A N 1
ATOM 1495 C CA . VAL A 1 187 ? -29.182 -1.588 19.387 1.00 61.66 187 VAL A CA 1
ATOM 1496 C C . VAL A 1 187 ? -30.353 -2.452 19.815 1.00 61.66 187 VAL A C 1
ATOM 1498 O O . VAL A 1 187 ? -31.255 -1.972 20.494 1.00 61.66 187 VAL A O 1
ATOM 1501 N N . VAL A 1 188 ? -30.352 -3.714 19.392 1.00 63.75 188 VAL A N 1
ATOM 1502 C CA . VAL A 1 188 ? -31.438 -4.639 19.719 1.00 63.75 188 VAL A CA 1
ATOM 1503 C C . VAL A 1 188 ? -31.365 -4.978 21.208 1.00 63.75 188 VAL A C 1
ATOM 1505 O O . VAL A 1 188 ? -30.313 -5.383 21.710 1.00 63.75 188 VAL A O 1
ATOM 1508 N N . ASP A 1 189 ? -32.484 -4.830 21.915 1.00 56.03 189 ASP A N 1
ATOM 1509 C CA . ASP A 1 189 ? -32.565 -5.111 23.353 1.00 56.03 189 ASP A CA 1
ATOM 1510 C C . ASP A 1 189 ? -32.536 -6.618 23.675 1.00 56.03 189 ASP A C 1
ATOM 1512 O O . ASP A 1 189 ? -32.168 -6.995 24.791 1.00 56.03 189 ASP A O 1
ATOM 1516 N N . SER A 1 190 ? -32.875 -7.482 22.710 1.00 57.59 190 SER A N 1
ATOM 1517 C CA . SER A 1 190 ? -32.925 -8.944 22.843 1.00 57.59 190 SER A CA 1
ATOM 1518 C C . SER A 1 190 ? -32.112 -9.675 21.763 1.00 57.59 190 SER A C 1
ATOM 1520 O O . SER A 1 190 ? -31.991 -9.243 20.617 1.00 57.59 190 SER A O 1
ATOM 1522 N N . LEU A 1 191 ? -31.551 -10.832 22.124 1.00 65.38 191 LEU A N 1
ATOM 1523 C CA . LEU A 1 191 ? -30.825 -11.731 21.217 1.00 65.38 191 LEU A CA 1
ATOM 1524 C C . LEU A 1 191 ? -31.758 -12.829 20.674 1.00 65.38 191 LEU A C 1
ATOM 1526 O O . LEU A 1 191 ? -31.425 -14.008 20.746 1.00 65.38 191 LEU A O 1
ATOM 1530 N N . ASP A 1 192 ? -32.934 -12.464 20.156 1.00 57.84 192 ASP A N 1
ATOM 1531 C CA . ASP A 1 192 ? -33.957 -13.446 19.751 1.00 57.84 192 ASP A CA 1
ATOM 1532 C C . ASP A 1 192 ? -33.568 -14.226 18.478 1.00 57.84 192 ASP A C 1
ATOM 1534 O O . ASP A 1 192 ? -33.992 -15.365 18.281 1.00 57.84 192 ASP A O 1
ATOM 1538 N N . GLN A 1 193 ? -32.715 -13.637 17.626 1.00 67.31 193 GLN A N 1
ATOM 1539 C CA . GLN A 1 193 ? -32.114 -14.275 16.445 1.00 67.31 193 GLN A CA 1
ATOM 1540 C C . GLN A 1 193 ? -30.627 -13.889 16.313 1.00 67.31 193 GLN A C 1
ATOM 1542 O O . GLN A 1 193 ? -30.265 -13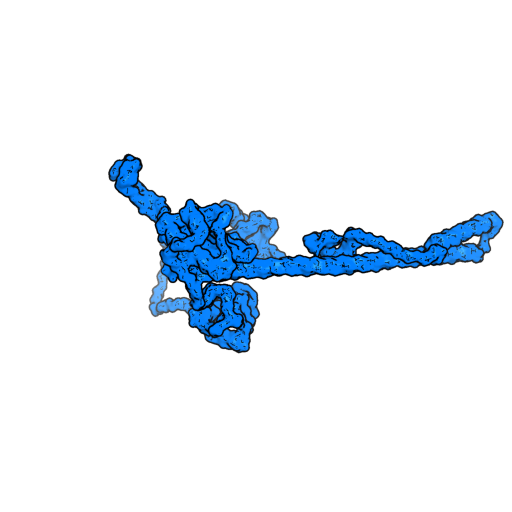.025 15.506 1.00 67.31 193 GLN A O 1
ATOM 1547 N N . PRO A 1 194 ? -29.739 -14.484 17.129 1.00 74.56 194 PRO A N 1
ATOM 1548 C CA . PRO A 1 194 ? -28.332 -14.118 17.138 1.00 74.56 194 PRO A CA 1
ATOM 1549 C C . PRO A 1 194 ? -27.641 -14.587 15.852 1.00 74.56 194 PRO A C 1
ATOM 1551 O O . PRO A 1 194 ? -27.827 -15.715 15.393 1.00 74.56 194 PRO A O 1
ATOM 1554 N N . HIS A 1 195 ? -26.801 -13.726 15.281 1.00 78.25 195 HIS A N 1
ATOM 1555 C CA . HIS A 1 195 ? -25.971 -14.063 14.131 1.00 78.25 195 HIS A CA 1
ATOM 1556 C C . HIS A 1 195 ? -25.010 -15.211 14.488 1.00 78.25 195 HIS A C 1
ATOM 1558 O O . HIS A 1 195 ? -24.577 -15.334 15.637 1.00 78.25 195 HIS A O 1
ATOM 1564 N N . GLN A 1 196 ? -24.608 -16.036 13.512 1.00 82.19 196 GLN A N 1
ATOM 1565 C CA . GLN A 1 196 ? -23.733 -17.198 13.758 1.00 82.19 196 GLN A CA 1
ATOM 1566 C C . GLN A 1 196 ? -22.428 -16.824 14.480 1.00 82.19 196 GLN A C 1
ATOM 1568 O O . GLN A 1 196 ? -21.941 -17.579 15.321 1.00 82.19 196 GLN A O 1
ATOM 1573 N N . VAL A 1 197 ? -21.885 -15.638 14.191 1.00 83.12 197 VAL A N 1
ATOM 1574 C CA . VAL A 1 197 ? -20.712 -15.074 14.881 1.00 83.12 197 VAL A CA 1
ATOM 1575 C C . VAL A 1 197 ? -20.988 -14.874 16.373 1.00 83.12 197 VAL A C 1
ATOM 1577 O O . VAL A 1 197 ? -20.185 -15.296 17.198 1.00 83.12 197 VAL A O 1
ATOM 1580 N N . VAL A 1 198 ? -22.145 -14.317 16.736 1.00 82.44 198 VAL A N 1
ATOM 1581 C CA . VAL A 1 198 ? -22.546 -14.089 18.135 1.00 82.44 198 VAL A CA 1
ATOM 1582 C C . VAL A 1 198 ? -22.768 -15.414 18.861 1.00 82.44 198 VAL A C 1
ATOM 1584 O O . VAL A 1 198 ? -22.275 -15.585 19.972 1.00 82.44 198 VAL A O 1
ATOM 1587 N N . VAL A 1 199 ? -23.402 -16.396 18.212 1.00 83.69 199 VAL A N 1
ATOM 1588 C CA . VAL A 1 199 ? -23.559 -17.757 18.765 1.00 83.69 199 VAL A CA 1
ATOM 1589 C C . VAL A 1 199 ? -22.199 -18.410 19.036 1.00 83.69 199 VAL A C 1
ATOM 1591 O O . VAL A 1 199 ? -22.007 -19.085 20.048 1.00 83.69 199 VAL A O 1
ATOM 1594 N N . ARG A 1 200 ? -21.222 -18.215 18.144 1.00 83.31 200 ARG A N 1
ATOM 1595 C CA . ARG A 1 200 ? -19.861 -18.730 18.339 1.00 83.31 200 ARG A CA 1
ATOM 1596 C C . ARG A 1 200 ? -19.113 -17.985 19.448 1.00 83.31 200 ARG A C 1
ATOM 1598 O O . ARG A 1 200 ? -18.423 -18.644 20.220 1.00 83.31 200 ARG A O 1
ATOM 1605 N N . LEU A 1 201 ? -19.281 -16.666 19.571 1.00 84.12 201 LEU A N 1
ATOM 1606 C CA . LEU A 1 201 ? -18.709 -15.871 20.667 1.00 84.12 201 LEU A CA 1
ATOM 1607 C C . LEU A 1 201 ? -19.320 -16.231 22.026 1.00 84.12 201 LEU A C 1
ATOM 1609 O O . LEU A 1 201 ? -18.597 -16.292 23.011 1.00 84.12 201 LEU A O 1
ATOM 1613 N N . GLN A 1 202 ? -20.612 -16.569 22.082 1.00 83.06 202 GLN A N 1
ATOM 1614 C CA . GLN A 1 202 ? -21.244 -17.098 23.298 1.00 83.06 202 GLN A CA 1
ATOM 1615 C C . GLN A 1 202 ? -20.607 -18.414 23.763 1.00 83.06 202 GLN A C 1
ATOM 1617 O O . GLN A 1 202 ? -20.468 -18.643 24.961 1.00 83.06 202 GLN A O 1
ATOM 1622 N N . ARG A 1 203 ? -20.209 -19.285 22.825 1.00 84.50 203 ARG A N 1
ATOM 1623 C CA . ARG A 1 203 ? -19.522 -20.552 23.135 1.00 84.50 203 ARG A CA 1
ATOM 1624 C C . ARG A 1 203 ? -18.048 -20.370 23.499 1.00 84.50 203 ARG A C 1
ATOM 1626 O O . ARG A 1 203 ? -17.485 -21.266 24.118 1.00 84.50 203 ARG A O 1
ATOM 1633 N N . LYS A 1 204 ? -17.438 -19.262 23.071 1.00 83.88 204 LYS A N 1
ATOM 1634 C CA . LYS A 1 204 ? -16.022 -18.928 23.266 1.00 83.88 204 LYS A CA 1
ATOM 1635 C C . LYS A 1 204 ? -15.867 -17.494 23.789 1.00 83.88 204 LYS A C 1
ATOM 1637 O O . LYS A 1 204 ? -15.355 -16.634 23.061 1.00 83.88 204 LYS A O 1
ATOM 1642 N N . PRO A 1 205 ? -16.341 -17.204 25.015 1.00 79.94 205 PRO A N 1
ATOM 1643 C CA . PRO A 1 205 ? -16.290 -15.858 25.578 1.00 79.94 205 PRO A CA 1
ATOM 1644 C C . PRO A 1 205 ? -14.854 -15.349 25.756 1.00 79.94 205 PRO A C 1
ATOM 1646 O O . PRO A 1 205 ? -14.646 -14.144 25.739 1.00 79.94 205 PRO A O 1
ATOM 1649 N N . GLU A 1 206 ? -13.859 -16.240 25.840 1.00 81.19 206 GLU A N 1
ATOM 1650 C CA . GLU A 1 206 ? -12.430 -15.911 25.915 1.00 81.19 206 GLU A CA 1
ATOM 1651 C C . GLU A 1 206 ? -11.904 -15.101 24.720 1.00 81.19 206 GLU A C 1
ATOM 1653 O O . GLU A 1 206 ? -10.876 -14.439 24.839 1.00 81.19 206 GLU A O 1
ATOM 1658 N N . ARG A 1 207 ? -12.615 -15.102 23.582 1.00 81.31 207 ARG A N 1
ATOM 1659 C CA . ARG A 1 207 ? -12.278 -14.252 22.427 1.00 81.31 207 ARG A CA 1
ATOM 1660 C C . ARG A 1 207 ? -12.556 -12.766 22.664 1.00 81.31 207 ARG A C 1
ATOM 1662 O O . ARG A 1 207 ? -12.099 -11.934 21.876 1.00 81.31 207 ARG A O 1
ATOM 1669 N N . LEU A 1 208 ? -13.345 -12.442 23.688 1.00 83.25 208 LEU A N 1
ATOM 1670 C CA . LEU A 1 208 ? -13.666 -11.087 24.115 1.00 83.25 208 LEU A CA 1
ATOM 1671 C C . LEU A 1 208 ? -12.935 -10.823 25.433 1.00 83.25 208 LEU A C 1
ATOM 1673 O O . LEU A 1 208 ? -13.106 -11.562 26.399 1.00 83.25 208 LEU A O 1
ATOM 1677 N N . HIS A 1 209 ? -12.146 -9.754 25.509 1.00 83.62 209 HIS A N 1
ATOM 1678 C CA . HIS A 1 209 ? -11.447 -9.394 26.745 1.00 83.62 209 HIS A CA 1
ATOM 1679 C C . HIS A 1 209 ? -12.367 -8.574 27.659 1.00 83.62 209 HIS A C 1
ATOM 1681 O O . HIS A 1 209 ? -12.105 -7.407 27.961 1.00 83.62 209 HIS A O 1
ATOM 1687 N N . VAL A 1 210 ? -13.491 -9.184 28.036 1.00 84.12 210 VAL A N 1
ATOM 1688 C CA . VAL A 1 210 ? -14.545 -8.586 28.859 1.00 84.12 210 VAL A CA 1
ATOM 1689 C C . VAL A 1 210 ? -14.834 -9.461 30.077 1.00 84.12 210 VAL A C 1
ATOM 1691 O O . VAL A 1 210 ? -14.675 -10.682 30.058 1.00 84.12 210 VAL A O 1
ATOM 1694 N N . SER A 1 211 ? -15.257 -8.824 31.161 1.00 81.38 211 SER A N 1
ATOM 1695 C CA . SER A 1 211 ? -15.768 -9.463 32.370 1.00 81.38 211 SER A CA 1
ATOM 1696 C C . SER A 1 211 ? -17.073 -10.221 32.109 1.00 81.38 211 SER A C 1
ATOM 1698 O O . SER A 1 211 ? -17.770 -9.997 31.114 1.00 81.38 211 SER A O 1
ATOM 1700 N N . LYS A 1 212 ? -17.429 -11.129 33.026 1.00 81.81 212 LYS A N 1
ATOM 1701 C CA . LYS A 1 212 ? -18.670 -11.913 32.923 1.00 81.81 212 LYS A CA 1
ATOM 1702 C C . LYS A 1 212 ? -19.906 -11.019 33.007 1.00 81.81 212 LYS A C 1
ATOM 1704 O O . LYS A 1 212 ? -20.892 -11.292 32.331 1.00 81.81 212 LYS A O 1
ATOM 1709 N N . GLU A 1 213 ? -19.835 -9.950 33.796 1.00 81.81 213 GLU A N 1
ATOM 1710 C CA . GLU A 1 213 ? -20.904 -8.969 33.971 1.00 81.81 213 GLU A CA 1
ATOM 1711 C C . GLU A 1 213 ? -21.166 -8.167 32.686 1.00 81.81 213 GLU A C 1
ATOM 1713 O O . GLU A 1 213 ? -22.311 -7.841 32.377 1.00 81.81 213 GLU A O 1
ATOM 1718 N N . SER A 1 214 ? -20.116 -7.892 31.909 1.00 84.06 214 SER A N 1
ATOM 1719 C CA . SER A 1 214 ? -20.189 -7.101 30.674 1.00 84.06 214 SER A CA 1
ATOM 1720 C C . SER A 1 214 ? -20.394 -7.936 29.406 1.00 84.06 214 SER A C 1
ATOM 1722 O O . SER A 1 214 ? -20.612 -7.370 28.332 1.00 84.06 214 SER A O 1
ATOM 1724 N N . LEU A 1 215 ? -20.349 -9.270 29.506 1.00 84.38 215 LEU A N 1
ATOM 1725 C CA . LEU A 1 215 ? -20.429 -10.182 28.360 1.00 84.38 215 LEU A CA 1
ATOM 1726 C C . LEU A 1 215 ? -21.752 -10.046 27.592 1.00 84.38 215 LEU A C 1
ATOM 1728 O O . LEU A 1 215 ? -21.745 -9.992 26.365 1.00 84.38 215 LEU A O 1
ATOM 1732 N N . ASP A 1 216 ? -22.883 -9.955 28.292 1.00 84.50 216 ASP A N 1
ATOM 1733 C CA . ASP A 1 216 ? -24.194 -9.837 27.642 1.00 84.50 216 ASP A CA 1
ATOM 1734 C C . ASP A 1 216 ? -24.314 -8.522 26.856 1.00 84.50 216 ASP A C 1
ATOM 1736 O O . ASP A 1 216 ? -24.682 -8.514 25.679 1.00 84.50 216 ASP A O 1
ATOM 1740 N N . ARG A 1 217 ? -23.879 -7.412 27.466 1.00 85.12 217 ARG A N 1
ATOM 1741 C CA . ARG A 1 217 ? -23.818 -6.103 26.804 1.00 85.12 217 ARG A CA 1
ATOM 1742 C C . ARG A 1 217 ? -22.913 -6.147 25.572 1.00 85.12 217 ARG A C 1
ATOM 1744 O O . ARG A 1 217 ? -23.303 -5.677 24.506 1.00 85.12 217 ARG A O 1
ATOM 1751 N N . ALA A 1 218 ? -21.733 -6.747 25.697 1.00 86.31 218 ALA A N 1
ATOM 1752 C CA . ALA A 1 218 ? -20.789 -6.915 24.599 1.00 86.31 218 ALA A CA 1
ATOM 1753 C C . ALA A 1 218 ? -21.417 -7.675 23.412 1.00 86.31 218 ALA A C 1
ATOM 1755 O O . ALA A 1 218 ? -21.311 -7.238 22.264 1.00 86.31 218 ALA A O 1
ATOM 1756 N N . LEU A 1 219 ? -22.133 -8.770 23.677 1.00 85.81 219 LEU A N 1
ATOM 1757 C CA . LEU A 1 219 ? -22.791 -9.564 22.637 1.00 85.81 219 LEU A CA 1
ATOM 1758 C C . LEU A 1 219 ? -23.926 -8.803 21.938 1.00 85.81 219 LEU A C 1
ATOM 1760 O O . LEU A 1 219 ? -24.040 -8.905 20.717 1.00 85.81 219 LEU A O 1
ATOM 1764 N N . ARG A 1 220 ? -24.719 -7.998 22.660 1.00 85.31 220 ARG A N 1
ATOM 1765 C CA . ARG A 1 220 ? -25.767 -7.143 22.057 1.00 85.31 220 ARG A CA 1
ATOM 1766 C C . ARG A 1 220 ? -25.186 -6.073 21.135 1.00 85.31 220 ARG A C 1
ATOM 1768 O O . ARG A 1 220 ? -25.714 -5.836 20.047 1.00 85.31 220 ARG A O 1
ATOM 1775 N N . ILE A 1 221 ? -24.070 -5.465 21.540 1.00 86.25 221 ILE A N 1
ATOM 1776 C CA . ILE A 1 221 ? -23.343 -4.487 20.722 1.00 86.25 221 ILE A CA 1
ATOM 1777 C C . ILE A 1 221 ? -22.847 -5.144 19.430 1.00 86.25 221 ILE A C 1
ATOM 1779 O O . ILE A 1 221 ? -23.077 -4.609 18.346 1.00 86.25 221 ILE A O 1
ATOM 1783 N N . ILE A 1 222 ? -22.215 -6.318 19.528 1.00 86.75 222 ILE A N 1
ATOM 1784 C CA . ILE A 1 222 ? -21.726 -7.057 18.355 1.00 86.75 222 ILE A CA 1
ATOM 1785 C C . ILE A 1 222 ? -22.885 -7.482 17.452 1.00 86.75 222 ILE A C 1
ATOM 1787 O O . ILE A 1 222 ? -22.803 -7.297 16.241 1.00 86.75 222 ILE A O 1
ATOM 1791 N N . GLN A 1 223 ? -23.972 -8.013 18.018 1.00 86.44 223 GLN A N 1
ATOM 1792 C CA . GLN A 1 223 ? -25.164 -8.392 17.260 1.00 86.44 223 GLN A CA 1
ATOM 1793 C C . GLN A 1 223 ? -25.703 -7.208 16.460 1.00 86.44 223 GLN A C 1
ATOM 1795 O O . GLN A 1 223 ? -25.964 -7.349 15.270 1.00 86.44 223 GLN A O 1
ATOM 1800 N N . SER A 1 224 ? -25.839 -6.046 17.096 1.00 85.69 224 SER A N 1
ATOM 1801 C CA . SER A 1 224 ? -26.388 -4.846 16.458 1.00 85.69 224 SER A CA 1
ATOM 1802 C C . SER A 1 224 ? -25.458 -4.311 15.371 1.00 85.69 224 SER A C 1
ATOM 1804 O O . SER A 1 224 ? -25.907 -3.924 14.294 1.00 85.69 224 SER A O 1
ATOM 1806 N N . LEU A 1 225 ? -24.146 -4.356 15.620 1.00 87.44 225 LEU A N 1
ATOM 1807 C CA . LEU A 1 225 ? -23.135 -3.992 14.635 1.00 87.44 225 LEU A CA 1
ATOM 1808 C C . LEU A 1 225 ? -23.193 -4.914 13.406 1.00 87.44 225 LEU A C 1
ATOM 1810 O O . LEU A 1 225 ? -23.175 -4.423 12.282 1.00 87.44 225 LEU A O 1
ATOM 1814 N N . ILE A 1 226 ? -23.284 -6.232 13.610 1.00 87.06 226 ILE A N 1
ATOM 1815 C CA . ILE A 1 226 ? -23.353 -7.215 12.521 1.00 87.06 226 ILE A CA 1
ATOM 1816 C C . ILE A 1 226 ? -24.689 -7.124 11.784 1.00 87.06 226 ILE A C 1
ATOM 1818 O O . ILE A 1 226 ? -24.693 -7.154 10.562 1.00 87.06 226 ILE A O 1
ATOM 1822 N N . ALA A 1 227 ? -25.811 -6.967 12.487 1.00 85.94 227 ALA A N 1
ATOM 1823 C CA . ALA A 1 227 ? -27.126 -6.849 11.862 1.00 85.94 227 ALA A CA 1
ATOM 1824 C C . ALA A 1 227 ? -27.190 -5.641 10.917 1.00 85.94 227 ALA A C 1
ATOM 1826 O O . ALA A 1 227 ? -27.638 -5.763 9.778 1.00 85.94 227 ALA A O 1
ATOM 1827 N N . GLU A 1 228 ? -26.676 -4.491 11.357 1.00 85.25 228 GLU A N 1
ATOM 1828 C CA . GLU A 1 228 ? -26.594 -3.299 10.517 1.00 85.25 228 GLU A CA 1
ATOM 1829 C C . GLU A 1 228 ? -25.590 -3.470 9.367 1.00 85.25 228 GLU A C 1
ATOM 1831 O O . GLU A 1 228 ? -25.846 -3.015 8.255 1.00 85.25 228 GLU A O 1
ATOM 1836 N N . TRP A 1 229 ? -24.470 -4.156 9.597 1.00 87.81 229 TRP A N 1
ATOM 1837 C CA . TRP A 1 229 ? -23.492 -4.471 8.552 1.00 87.81 229 TRP A CA 1
ATOM 1838 C C . TRP A 1 229 ? -24.075 -5.382 7.464 1.00 87.81 229 TRP A C 1
ATOM 1840 O O . TRP A 1 229 ? -23.969 -5.081 6.275 1.00 87.81 229 TRP A O 1
ATOM 1850 N N . SER A 1 230 ? -24.801 -6.427 7.862 1.00 86.62 230 SER A N 1
ATOM 1851 C CA . SER A 1 230 ? -25.532 -7.311 6.954 1.00 86.62 230 SER A CA 1
ATOM 1852 C C . SER A 1 230 ? -26.663 -6.590 6.229 1.00 86.62 230 SER A C 1
ATOM 1854 O O . SER A 1 230 ? -26.850 -6.806 5.033 1.00 86.62 230 SER A O 1
ATOM 1856 N N . ARG A 1 231 ? -27.363 -5.655 6.887 1.00 85.00 231 ARG A N 1
ATOM 1857 C CA . ARG A 1 231 ? -28.376 -4.804 6.237 1.00 85.00 231 ARG A CA 1
ATOM 1858 C C . ARG A 1 231 ? -27.786 -3.950 5.109 1.00 85.00 231 ARG A C 1
ATOM 1860 O O . ARG A 1 231 ? -28.484 -3.651 4.143 1.00 85.00 231 ARG A O 1
ATOM 1867 N N . ARG A 1 232 ? -26.509 -3.572 5.210 1.00 82.19 232 ARG A N 1
ATOM 1868 C CA . ARG A 1 232 ? -25.767 -2.834 4.171 1.00 82.19 232 ARG A CA 1
ATOM 1869 C C . ARG A 1 232 ? -25.199 -3.732 3.063 1.00 82.19 232 ARG A C 1
ATOM 1871 O O . ARG A 1 232 ? -24.596 -3.219 2.125 1.00 82.19 232 ARG A O 1
ATOM 1878 N N . GLY A 1 233 ? -25.433 -5.045 3.130 1.00 83.50 233 GLY A N 1
ATOM 1879 C CA . GLY A 1 233 ? -24.975 -6.019 2.135 1.00 83.50 233 GLY A CA 1
ATOM 1880 C C . GLY A 1 233 ? -23.534 -6.480 2.350 1.00 83.50 233 GLY A C 1
ATOM 1881 O O . GLY A 1 233 ? -22.837 -6.788 1.383 1.00 83.50 233 GLY A O 1
ATOM 1882 N N . HIS A 1 234 ? -23.062 -6.471 3.596 1.00 89.25 234 HIS A N 1
ATOM 1883 C CA . HIS A 1 234 ? -21.716 -6.898 3.962 1.00 89.25 234 HIS A CA 1
ATOM 1884 C C . HIS A 1 234 ? -21.750 -8.087 4.926 1.00 89.25 234 HIS A C 1
ATOM 1886 O O . HIS A 1 234 ? -22.684 -8.243 5.712 1.00 89.25 234 HIS A O 1
ATOM 1892 N N . ASP A 1 235 ? -20.708 -8.912 4.893 1.00 87.62 235 ASP A N 1
ATOM 1893 C CA . ASP A 1 235 ? -20.650 -10.147 5.673 1.00 87.62 235 ASP A CA 1
ATOM 1894 C C . ASP A 1 235 ? -19.755 -9.998 6.906 1.00 87.62 235 ASP A C 1
ATOM 1896 O O . ASP A 1 235 ? -18.891 -9.122 6.989 1.00 87.62 235 ASP A O 1
ATOM 1900 N N . ALA A 1 236 ? -19.958 -10.868 7.891 1.00 88.88 236 ALA A N 1
ATOM 1901 C CA . ALA A 1 236 ? -19.133 -10.936 9.090 1.00 88.88 236 ALA A CA 1
ATOM 1902 C C . ALA A 1 236 ? -18.830 -12.390 9.453 1.00 88.88 236 ALA A C 1
ATOM 1904 O O . ALA A 1 236 ? -19.695 -13.262 9.350 1.00 88.88 236 ALA A O 1
ATOM 1905 N N . ASP A 1 237 ? -17.618 -12.632 9.941 1.00 88.06 237 ASP A N 1
ATOM 1906 C CA . ASP A 1 237 ? -17.163 -13.936 10.412 1.00 88.06 237 ASP A CA 1
ATOM 1907 C C . ASP A 1 237 ? -16.414 -13.799 11.749 1.00 88.06 237 ASP A C 1
ATOM 1909 O O . ASP A 1 237 ? -16.070 -12.710 12.199 1.00 88.06 237 ASP A O 1
ATOM 1913 N N . LEU A 1 238 ? -16.170 -14.915 12.425 1.00 81.50 238 LEU A N 1
ATOM 1914 C CA . LEU A 1 238 ? -15.381 -14.970 13.652 1.00 81.50 238 LEU A CA 1
ATOM 1915 C C . LEU A 1 238 ? -13.875 -14.825 13.366 1.00 81.50 238 LEU A C 1
ATOM 1917 O O . LEU A 1 238 ? -13.120 -14.428 14.251 1.00 81.50 238 LEU A O 1
ATOM 1921 N N . GLY A 1 239 ? -13.454 -15.156 12.141 1.00 80.75 239 GLY A N 1
ATOM 1922 C CA . GLY A 1 239 ? -12.054 -15.227 11.734 1.00 80.75 239 GLY A CA 1
ATOM 1923 C C . GLY A 1 239 ? -11.253 -16.317 12.458 1.00 80.75 239 GLY A C 1
ATOM 1924 O O . GLY A 1 239 ? -11.663 -16.874 13.486 1.00 80.75 239 GLY A O 1
ATOM 1925 N N . ASP A 1 240 ? -10.060 -16.585 11.935 1.00 75.00 240 ASP A N 1
ATOM 1926 C CA . ASP A 1 240 ? -9.146 -17.600 12.481 1.00 75.00 240 ASP A CA 1
ATOM 1927 C C . ASP A 1 240 ? -8.341 -17.109 13.697 1.00 75.00 240 ASP A C 1
ATOM 1929 O O . ASP A 1 240 ? -7.656 -17.893 14.349 1.00 75.00 240 ASP A O 1
ATOM 1933 N N . GLY A 1 241 ? -8.433 -15.818 14.028 1.00 71.50 241 GLY A N 1
ATOM 1934 C CA . GLY A 1 241 ? -7.712 -15.209 15.147 1.00 71.50 241 GLY A CA 1
ATOM 1935 C C . GLY A 1 241 ? -8.155 -15.720 16.522 1.00 71.50 241 GLY A C 1
ATOM 1936 O O . GLY A 1 241 ? -9.273 -16.202 16.700 1.00 71.50 241 GLY A O 1
ATOM 1937 N N . GLU A 1 242 ? -7.277 -15.591 17.518 1.00 72.19 242 GLU A N 1
ATOM 1938 C CA . GLU A 1 242 ? -7.570 -15.976 18.908 1.00 72.19 242 GLU A CA 1
ATOM 1939 C C . GLU A 1 242 ? -8.529 -15.004 19.611 1.00 72.19 242 GLU A C 1
ATOM 1941 O O . GLU A 1 242 ? -9.239 -15.413 20.525 1.00 72.19 242 GLU A O 1
ATOM 1946 N N . SER A 1 243 ? -8.605 -13.748 19.160 1.00 78.81 243 SER A N 1
ATOM 1947 C CA . SER A 1 243 ? -9.464 -12.712 19.736 1.00 78.81 243 SER A CA 1
ATOM 1948 C C . SER A 1 243 ? -10.158 -11.869 18.665 1.00 78.81 243 SER A C 1
ATOM 1950 O O . SER A 1 243 ? -9.639 -11.664 17.564 1.00 78.81 243 SER A O 1
ATOM 1952 N N . GLY A 1 244 ? -11.351 -11.373 19.002 1.00 84.62 244 GLY A N 1
ATOM 1953 C CA . GLY A 1 244 ? -12.155 -10.521 18.126 1.00 84.62 244 GLY A CA 1
ATOM 1954 C C . GLY A 1 244 ? -13.026 -11.255 17.098 1.00 84.62 244 GLY A C 1
ATOM 1955 O O . GLY A 1 244 ? -13.274 -12.458 17.187 1.00 84.62 244 GLY A O 1
ATOM 1956 N N . PHE A 1 245 ? -13.530 -10.479 16.139 1.00 86.19 245 PHE A N 1
ATOM 1957 C CA . PHE A 1 245 ? -14.341 -10.918 14.999 1.00 86.19 245 PHE A CA 1
ATOM 1958 C C . PHE A 1 245 ? -13.952 -10.123 13.744 1.00 86.19 245 PHE A C 1
ATOM 1960 O O . PHE A 1 245 ? -13.323 -9.071 13.840 1.00 86.19 245 PHE A O 1
ATOM 1967 N N . VAL A 1 246 ? -14.296 -10.613 12.556 1.00 89.88 246 VAL A N 1
ATOM 1968 C CA . VAL A 1 246 ? -13.908 -10.025 11.268 1.00 89.88 246 VAL A CA 1
ATOM 1969 C C . VAL A 1 246 ? -15.138 -9.517 10.524 1.00 89.88 246 VAL A C 1
ATOM 1971 O O . VAL A 1 246 ? -16.127 -10.226 10.371 1.00 89.88 246 VAL A O 1
ATOM 1974 N N . MET A 1 247 ? -15.059 -8.286 10.029 1.00 88.50 247 MET A N 1
ATOM 1975 C CA . MET A 1 247 ? -16.028 -7.698 9.108 1.00 88.50 247 MET A CA 1
ATOM 1976 C C . MET A 1 247 ? -15.465 -7.722 7.689 1.00 88.50 247 MET A C 1
ATOM 1978 O O . MET A 1 247 ? -14.351 -7.251 7.446 1.00 88.50 247 MET A O 1
ATOM 1982 N N . LEU A 1 248 ? -16.232 -8.295 6.766 1.00 89.06 248 LEU A N 1
ATOM 1983 C CA . LEU A 1 248 ? -15.873 -8.505 5.369 1.00 89.06 248 LEU A CA 1
ATOM 1984 C C . LEU A 1 248 ? -16.647 -7.529 4.487 1.00 89.06 248 LEU A C 1
ATOM 1986 O O . LEU A 1 248 ? -17.870 -7.429 4.568 1.00 89.06 248 LEU A O 1
ATOM 1990 N N . ILE A 1 249 ? -15.928 -6.827 3.619 1.00 90.06 249 ILE A N 1
ATOM 1991 C CA . ILE A 1 249 ? -16.503 -5.939 2.614 1.00 90.06 249 ILE A CA 1
ATOM 1992 C C . ILE A 1 249 ? -15.699 -6.069 1.329 1.00 90.06 249 ILE A C 1
ATOM 1994 O O . ILE A 1 249 ? -14.539 -5.667 1.258 1.00 90.06 249 ILE A O 1
ATOM 1998 N N . ARG A 1 250 ? -16.331 -6.626 0.291 1.00 85.00 250 ARG A N 1
ATOM 1999 C CA . ARG A 1 250 ? -15.678 -6.909 -0.996 1.00 85.00 250 ARG A CA 1
ATOM 2000 C C . ARG A 1 250 ? -14.412 -7.756 -0.779 1.00 85.00 250 ARG A C 1
ATOM 2002 O O . ARG A 1 250 ? -14.511 -8.871 -0.284 1.00 85.00 250 ARG A O 1
ATOM 2009 N N . GLU A 1 251 ? -13.238 -7.228 -1.126 1.00 85.25 251 GLU A N 1
ATOM 2010 C CA . GLU A 1 251 ? -11.930 -7.876 -0.944 1.00 85.25 251 GLU A CA 1
ATOM 2011 C C . GLU A 1 251 ? -11.189 -7.421 0.330 1.00 85.25 251 GLU A C 1
ATOM 2013 O O . GLU A 1 251 ? -10.062 -7.856 0.578 1.00 85.25 251 GLU A O 1
ATOM 2018 N N . SER A 1 252 ? -11.784 -6.531 1.130 1.00 87.81 252 SER A N 1
ATOM 2019 C CA . SER A 1 252 ? -11.195 -6.033 2.374 1.00 87.81 252 SER A CA 1
ATOM 2020 C C . SER A 1 252 ? -11.773 -6.761 3.586 1.00 87.81 252 SER A C 1
ATOM 2022 O O . SER A 1 252 ? -12.978 -6.992 3.699 1.00 87.81 252 SER A O 1
ATOM 2024 N N . GLN A 1 253 ? -10.887 -7.088 4.523 1.00 90.31 253 GLN A N 1
ATOM 2025 C CA . GLN A 1 253 ? -11.215 -7.734 5.789 1.00 90.31 253 GLN A CA 1
ATOM 2026 C C . GLN A 1 253 ? -10.704 -6.887 6.954 1.00 90.31 253 GLN A C 1
ATOM 2028 O O . GLN A 1 253 ? -9.543 -6.471 6.978 1.00 90.31 253 GLN A O 1
ATOM 2033 N N . PHE A 1 254 ? -11.572 -6.638 7.931 1.00 88.88 254 PHE A N 1
ATOM 2034 C CA . PHE A 1 254 ? -11.254 -5.841 9.109 1.00 88.88 254 PHE A CA 1
ATOM 2035 C C . PHE A 1 254 ? -11.507 -6.648 10.375 1.00 88.88 254 PHE A C 1
ATOM 2037 O O . PHE A 1 254 ? -12.646 -6.974 10.691 1.00 88.88 254 PHE A O 1
ATOM 2044 N N . THR A 1 255 ? -10.447 -6.953 11.119 1.00 90.50 255 THR A N 1
ATOM 2045 C CA . THR A 1 255 ? -10.551 -7.583 12.441 1.00 90.50 255 THR 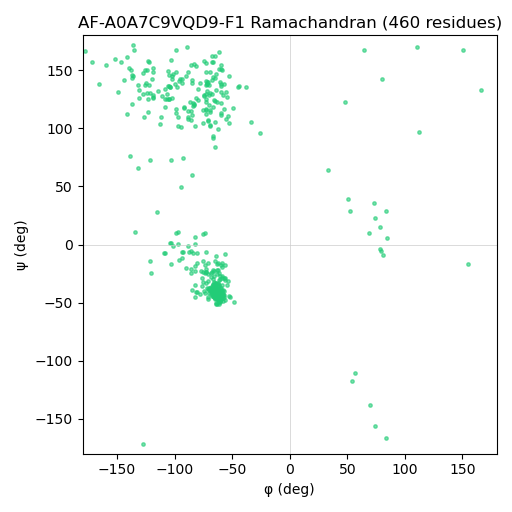A CA 1
ATOM 2046 C C . THR A 1 255 ? -10.865 -6.525 13.493 1.00 90.50 255 THR A C 1
ATOM 2048 O O . THR A 1 255 ? -10.144 -5.538 13.594 1.00 90.50 255 THR A O 1
ATOM 2051 N N . LEU A 1 256 ? -11.921 -6.720 14.275 1.00 88.75 256 LEU A N 1
ATOM 2052 C CA . LEU A 1 256 ? -12.313 -5.873 15.396 1.00 88.75 256 LEU A CA 1
ATOM 2053 C C . LEU A 1 256 ? -12.101 -6.650 16.698 1.00 88.75 256 LEU A C 1
ATOM 2055 O O . LEU A 1 256 ? -12.612 -7.761 16.849 1.00 88.75 256 LEU A O 1
ATOM 2059 N N . THR A 1 257 ? -11.379 -6.061 17.648 1.00 89.38 257 THR A N 1
ATOM 2060 C CA . THR A 1 257 ? -11.230 -6.593 19.009 1.00 89.38 257 THR A CA 1
ATOM 2061 C C . THR A 1 257 ? -12.073 -5.780 19.977 1.00 89.38 257 THR A C 1
ATOM 2063 O O . THR A 1 257 ? -12.244 -4.572 19.796 1.00 89.38 257 THR A O 1
ATOM 2066 N N . MET A 1 258 ? -12.620 -6.441 20.995 1.00 89.62 258 MET A N 1
ATOM 2067 C CA . MET A 1 258 ? -13.350 -5.773 22.065 1.00 89.62 258 MET A CA 1
ATOM 2068 C C . MET A 1 258 ? -12.667 -6.019 23.403 1.00 89.62 258 MET A C 1
ATOM 2070 O O . MET A 1 258 ? -12.410 -7.165 23.775 1.00 89.62 258 MET A O 1
ATOM 2074 N N . ASP A 1 259 ? -12.417 -4.922 24.106 1.00 86.88 259 ASP A N 1
ATOM 2075 C CA . ASP A 1 259 ? -11.666 -4.862 25.350 1.00 86.88 259 ASP A CA 1
ATOM 2076 C C . ASP A 1 259 ? -12.433 -4.035 26.386 1.00 86.88 259 ASP A C 1
ATOM 2078 O O . ASP A 1 259 ? -12.961 -2.960 26.075 1.00 86.88 259 ASP A O 1
ATOM 2082 N N . GLU A 1 260 ? -12.465 -4.508 27.627 1.00 88.50 260 GLU A N 1
ATOM 2083 C CA . GLU A 1 260 ? -13.016 -3.779 28.767 1.00 88.50 260 GLU A CA 1
ATOM 2084 C C . GLU A 1 260 ? -11.929 -3.017 29.543 1.00 88.50 260 GLU A C 1
ATOM 2086 O O . GLU A 1 260 ? -10.807 -3.488 29.732 1.00 88.50 260 GLU A O 1
ATOM 2091 N N . GLU A 1 261 ? -12.256 -1.815 30.026 1.00 84.50 261 GLU A N 1
ATOM 2092 C CA . GLU A 1 261 ? -11.390 -1.095 30.961 1.00 84.50 261 GLU A CA 1
ATOM 2093 C C . GLU A 1 261 ? -11.449 -1.769 32.343 1.00 84.50 261 GLU A C 1
ATOM 2095 O O . GLU A 1 261 ? -12.490 -1.762 33.006 1.00 84.50 261 GLU A O 1
ATOM 2100 N N . TYR A 1 262 ? -10.316 -2.302 32.803 1.00 78.88 262 TYR A N 1
ATOM 2101 C CA . TYR A 1 262 ? -10.158 -2.838 34.155 1.00 78.88 262 TYR A CA 1
ATOM 2102 C C . TYR A 1 262 ? -9.533 -1.799 35.077 1.00 78.88 262 TYR A C 1
ATOM 2104 O O . TYR A 1 262 ? -8.595 -1.090 34.696 1.00 78.88 262 TYR A O 1
ATOM 2112 N N . LYS A 1 263 ? -10.020 -1.734 36.317 1.00 73.69 263 LYS A N 1
ATOM 2113 C CA . LYS A 1 263 ? -9.411 -0.911 37.364 1.00 73.69 263 LYS A CA 1
ATOM 2114 C C . LYS A 1 263 ? -8.967 -1.771 38.542 1.00 73.69 263 LYS A C 1
ATOM 2116 O O . LYS A 1 263 ? -9.672 -2.719 38.893 1.00 73.69 263 LYS A O 1
ATOM 2121 N N . PRO A 1 264 ? -7.818 -1.440 39.158 1.00 70.31 264 PRO A N 1
ATOM 2122 C CA . PRO A 1 264 ? -7.437 -2.036 40.424 1.00 70.31 264 PRO A CA 1
ATOM 2123 C C . PRO A 1 264 ? -8.433 -1.576 41.491 1.00 70.31 264 PRO A C 1
ATOM 2125 O O . PRO A 1 264 ? -8.649 -0.377 41.675 1.00 70.31 264 PRO A O 1
ATOM 2128 N N . VAL A 1 265 ? -9.054 -2.537 42.160 1.00 71.38 265 VAL A N 1
ATOM 2129 C CA . VAL A 1 265 ? -9.935 -2.326 43.301 1.00 71.38 265 VAL A CA 1
ATOM 2130 C C . VAL A 1 265 ? -9.342 -3.096 44.470 1.00 71.38 265 VAL A C 1
ATOM 2132 O O . VAL A 1 265 ? -8.990 -4.269 44.341 1.00 71.38 265 VAL A O 1
ATOM 2135 N N . ASP A 1 266 ? -9.216 -2.423 45.607 1.00 69.19 266 ASP A N 1
ATOM 2136 C CA . ASP A 1 266 ? -8.783 -3.066 46.839 1.00 69.19 266 ASP A CA 1
ATOM 2137 C C . ASP A 1 266 ? -9.912 -3.974 47.328 1.00 69.19 266 ASP A C 1
ATOM 2139 O O . ASP A 1 266 ? -10.961 -3.512 47.782 1.00 69.19 266 ASP A O 1
ATOM 2143 N N . HIS A 1 267 ? -9.707 -5.281 47.184 1.00 66.75 267 HIS A N 1
ATOM 2144 C CA . HIS A 1 267 ? -10.626 -6.294 47.669 1.00 66.75 267 HIS A CA 1
ATOM 2145 C C . HIS A 1 267 ? -10.200 -6.699 49.074 1.00 66.75 267 HIS A C 1
ATOM 2147 O O . HIS A 1 267 ? -9.096 -7.203 49.296 1.00 66.75 267 HIS A O 1
ATOM 2153 N N . LEU A 1 268 ? -11.086 -6.466 50.037 1.00 63.47 268 LEU A N 1
ATOM 2154 C CA . LEU A 1 268 ? -10.944 -7.032 51.369 1.00 63.47 268 LEU A CA 1
ATOM 2155 C C . LEU A 1 268 ? -11.511 -8.453 51.325 1.00 63.47 268 LEU A C 1
ATOM 2157 O O . LEU A 1 268 ? -12.691 -8.601 50.995 1.00 63.47 268 LEU A O 1
ATOM 2161 N N . PRO A 1 269 ? -10.710 -9.486 51.646 1.00 59.91 269 PRO A N 1
ATOM 2162 C CA . PRO A 1 269 ? -11.196 -10.857 51.637 1.00 59.91 269 PRO A CA 1
ATOM 2163 C C . PRO A 1 269 ? -12.425 -11.005 52.531 1.00 59.91 269 PRO A C 1
ATOM 2165 O O . PRO A 1 269 ? -12.432 -10.536 53.674 1.00 59.91 269 PRO A O 1
ATOM 2168 N N . SER A 1 270 ? -13.474 -11.635 52.004 1.00 61.50 270 SER A N 1
ATOM 2169 C CA . SER A 1 270 ? -14.704 -11.858 52.765 1.00 61.50 270 SER A CA 1
ATOM 2170 C C . SER A 1 270 ? -14.460 -12.841 53.920 1.00 61.50 270 SER A C 1
ATOM 2172 O O . SER A 1 270 ? -13.489 -13.600 53.919 1.00 61.50 270 SER A O 1
ATOM 2174 N N . LEU A 1 271 ? -15.359 -12.875 54.910 1.00 58.84 271 LEU A N 1
ATOM 2175 C CA . LEU A 1 271 ? -15.269 -13.832 56.024 1.00 58.84 271 LEU A CA 1
ATOM 2176 C C . LEU A 1 271 ? -15.218 -15.298 55.549 1.00 58.84 271 LEU A C 1
ATOM 2178 O O . LEU A 1 271 ? -14.565 -16.123 56.185 1.00 58.84 271 LEU A O 1
ATOM 2182 N N . GLU A 1 272 ? -15.850 -15.614 54.417 1.00 60.50 272 GLU A N 1
ATOM 2183 C CA . GLU A 1 272 ? -15.820 -16.946 53.801 1.00 60.50 272 GLU A CA 1
ATOM 2184 C C . GLU A 1 272 ? -14.478 -17.240 53.115 1.00 60.50 272 GLU A C 1
ATOM 2186 O O . GLU A 1 272 ? -13.940 -18.338 53.260 1.00 60.50 272 GLU A O 1
ATOM 2191 N N . GLU A 1 273 ? -13.890 -16.253 52.428 1.00 59.28 273 GLU A N 1
ATOM 2192 C CA . GLU A 1 273 ? -12.558 -16.375 51.817 1.00 59.28 273 GLU A CA 1
ATOM 2193 C C . GLU A 1 273 ? -11.462 -16.513 52.890 1.00 59.28 273 GLU A C 1
ATOM 2195 O O . GLU A 1 273 ? -10.530 -17.302 52.731 1.00 59.28 273 GLU A O 1
ATOM 2200 N N . LEU A 1 274 ? -11.593 -15.813 54.023 1.00 60.56 274 LEU A N 1
ATOM 2201 C CA . LEU A 1 274 ? -10.692 -15.944 55.175 1.00 60.56 274 LEU A CA 1
ATOM 2202 C C . LEU A 1 274 ? -10.788 -17.323 55.836 1.00 60.56 274 LEU A C 1
ATOM 2204 O O . LEU A 1 274 ? -9.762 -17.90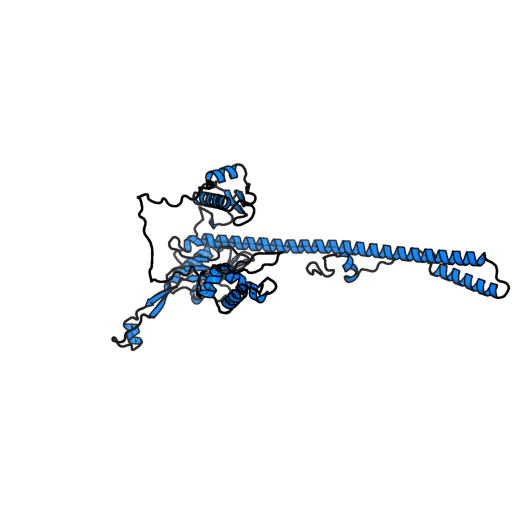8 56.195 1.00 60.56 274 LEU A O 1
ATOM 2208 N N . ALA A 1 275 ? -12.005 -17.863 55.949 1.00 60.53 275 ALA A N 1
ATOM 2209 C CA . ALA A 1 275 ? -12.246 -19.203 56.472 1.00 60.53 275 ALA A CA 1
ATOM 2210 C C . ALA A 1 275 ? -11.664 -20.295 55.555 1.00 60.53 275 ALA A C 1
ATOM 2212 O O . ALA A 1 275 ? -11.054 -21.248 56.045 1.00 60.53 275 ALA A O 1
ATOM 2213 N N . GLN A 1 276 ? -11.786 -20.140 54.232 1.00 59.19 276 GLN A N 1
ATOM 2214 C CA . GLN A 1 276 ? -11.193 -21.058 53.251 1.00 59.19 276 GLN A CA 1
ATOM 2215 C C . GLN A 1 276 ? -9.662 -21.012 53.253 1.00 59.19 276 GLN A C 1
ATOM 2217 O O . GLN A 1 276 ? -9.017 -22.055 53.147 1.00 59.19 276 GLN A O 1
ATOM 2222 N N . ASN A 1 277 ? -9.072 -19.829 53.439 1.00 58.53 277 ASN A N 1
ATOM 2223 C CA . ASN A 1 277 ? -7.619 -19.656 53.448 1.00 58.53 277 ASN A CA 1
ATOM 2224 C C . ASN A 1 277 ? -6.965 -19.995 54.807 1.00 58.53 277 ASN A C 1
ATOM 2226 O O . ASN A 1 277 ? -5.766 -19.793 54.986 1.00 58.53 277 ASN A O 1
ATOM 2230 N N . LYS A 1 278 ? -7.743 -20.527 55.769 1.00 58.31 278 LYS A N 1
ATOM 2231 C CA . LYS A 1 278 ? -7.321 -20.845 57.151 1.00 58.31 278 LYS A CA 1
ATOM 2232 C C . LYS A 1 278 ? -6.659 -19.662 57.873 1.00 58.31 278 LYS A C 1
ATOM 2234 O O . LYS A 1 278 ? -5.821 -19.853 58.756 1.00 58.31 278 LYS A O 1
ATOM 2239 N N . THR A 1 279 ? -7.037 -18.443 57.504 1.00 54.53 279 THR A N 1
ATOM 2240 C CA . THR A 1 279 ? -6.513 -17.213 58.094 1.00 54.53 279 THR A CA 1
ATOM 2241 C C . THR A 1 279 ? -7.307 -16.914 59.361 1.00 54.53 279 THR A C 1
ATOM 2243 O O . THR A 1 279 ? -8.531 -16.783 59.322 1.00 54.53 279 THR A O 1
ATOM 2246 N N . TYR A 1 280 ? -6.635 -16.827 60.510 1.00 54.09 280 TYR A N 1
ATOM 2247 C CA . TYR A 1 280 ? -7.309 -16.538 61.778 1.00 54.09 280 TYR A CA 1
ATOM 2248 C C . TYR A 1 280 ? -7.751 -15.069 61.845 1.00 54.09 280 TYR A C 1
ATOM 2250 O O . TYR A 1 280 ? -7.057 -14.188 61.343 1.00 54.09 280 TYR A O 1
ATOM 2258 N N . SER A 1 281 ? -8.856 -14.780 62.542 1.00 50.69 281 SER A N 1
ATOM 2259 C CA . SER A 1 281 ? -9.469 -13.437 62.615 1.00 50.69 281 SER A CA 1
ATOM 2260 C C . SER A 1 281 ? -8.562 -12.320 63.162 1.00 50.69 281 SER A C 1
ATOM 2262 O O . SER A 1 281 ? -8.868 -11.144 62.987 1.00 50.69 281 SER A O 1
ATOM 2264 N N . TRP A 1 282 ? -7.450 -12.669 63.820 1.00 52.53 282 TRP A N 1
ATOM 2265 C CA . TRP A 1 282 ? -6.461 -11.743 64.384 1.00 52.53 282 TRP A CA 1
ATOM 2266 C C . TRP A 1 282 ? -5.284 -11.427 63.444 1.00 52.53 282 TRP A C 1
ATOM 2268 O O . TRP A 1 282 ? -4.499 -10.519 63.733 1.00 52.53 282 TRP A O 1
ATOM 2278 N N . GLN A 1 283 ? -5.120 -12.159 62.337 1.00 53.47 283 GLN A N 1
ATOM 2279 C CA . GLN A 1 283 ? -4.065 -11.883 61.361 1.00 53.47 283 GLN A CA 1
ATOM 2280 C C . GLN A 1 283 ? -4.427 -10.635 60.550 1.00 53.47 283 GLN A C 1
ATOM 2282 O O . GLN A 1 283 ? -5.517 -10.531 59.995 1.00 53.47 283 GLN A O 1
ATOM 2287 N N . ARG A 1 284 ? -3.509 -9.663 60.481 1.00 52.22 284 ARG A N 1
ATOM 2288 C CA . ARG A 1 284 ? -3.693 -8.456 59.665 1.00 52.22 284 ARG A CA 1
ATOM 2289 C C . ARG A 1 284 ? -3.642 -8.834 58.189 1.00 52.22 284 ARG A C 1
ATOM 2291 O O . ARG A 1 284 ? -2.564 -9.064 57.646 1.00 52.22 284 ARG A O 1
ATOM 2298 N N . VAL A 1 285 ? -4.808 -8.889 57.563 1.00 57.97 285 VAL A N 1
ATOM 2299 C CA . VAL A 1 285 ? -4.948 -9.165 56.135 1.00 57.97 285 VAL A CA 1
ATOM 2300 C C . VAL A 1 285 ? -4.765 -7.859 55.380 1.00 57.97 285 VAL A C 1
ATOM 2302 O O . VAL A 1 285 ? -5.481 -6.888 55.617 1.00 57.97 285 VAL A O 1
ATOM 2305 N N . GLN A 1 286 ? -3.750 -7.819 54.523 1.00 55.09 286 GLN A N 1
ATOM 2306 C CA . GLN A 1 286 ? -3.544 -6.687 53.629 1.00 55.09 286 GLN A CA 1
ATOM 2307 C C . GLN A 1 286 ? -4.624 -6.728 52.537 1.00 55.09 286 GLN A C 1
ATOM 2309 O O . GLN A 1 286 ? -4.936 -7.827 52.070 1.00 55.09 286 GLN A O 1
ATOM 2314 N N . PRO A 1 287 ? -5.193 -5.580 52.130 1.00 59.53 287 PRO A N 1
ATOM 2315 C CA . PRO A 1 287 ? -6.096 -5.529 50.988 1.00 59.53 287 PRO A CA 1
ATOM 2316 C C . PRO A 1 287 ? -5.400 -6.131 49.768 1.00 59.53 287 PRO A C 1
ATOM 2318 O O . PRO A 1 287 ? -4.276 -5.746 49.437 1.00 59.53 287 PRO A O 1
ATOM 2321 N N . GLU A 1 288 ? -6.044 -7.099 49.123 1.00 68.62 288 GLU A N 1
ATOM 2322 C CA . GLU A 1 288 ? -5.531 -7.660 47.882 1.00 68.62 288 GLU A CA 1
ATOM 2323 C C . GLU A 1 288 ? -6.037 -6.783 46.737 1.00 68.62 288 GLU A C 1
ATOM 2325 O O . GLU A 1 288 ? -7.242 -6.594 46.567 1.00 68.62 288 GLU A O 1
ATOM 2330 N N . THR A 1 289 ? -5.128 -6.227 45.940 1.00 69.06 289 THR A N 1
ATOM 2331 C CA . THR A 1 289 ? -5.532 -5.490 44.743 1.00 69.06 289 THR A CA 1
ATOM 2332 C C . THR A 1 289 ? -6.046 -6.487 43.706 1.00 69.06 289 THR A C 1
ATOM 2334 O O . THR A 1 289 ? -5.260 -7.206 43.086 1.00 69.06 289 THR A O 1
ATOM 2337 N N . ARG A 1 290 ? -7.365 -6.525 43.493 1.00 73.94 290 ARG A N 1
ATOM 2338 C CA . ARG A 1 290 ? -8.000 -7.309 42.425 1.00 73.94 290 ARG A CA 1
ATOM 2339 C C . ARG A 1 290 ? -8.370 -6.397 41.262 1.00 73.94 290 ARG A C 1
ATOM 2341 O O . ARG A 1 290 ? -8.711 -5.232 41.439 1.00 73.94 290 ARG A O 1
ATOM 2348 N N . TRP A 1 291 ? -8.292 -6.923 40.047 1.00 71.31 291 TRP A N 1
ATOM 2349 C CA . TRP A 1 291 ? -8.712 -6.196 38.852 1.00 71.31 291 TRP A CA 1
ATOM 2350 C C . TRP A 1 291 ? -10.194 -6.453 38.610 1.00 71.31 291 TRP A C 1
ATOM 2352 O O . TRP A 1 291 ? -10.584 -7.583 38.328 1.00 71.31 291 TRP A O 1
ATOM 2362 N N . ALA A 1 292 ? -11.013 -5.410 38.723 1.00 72.50 292 ALA A N 1
ATOM 2363 C CA . ALA A 1 292 ? -12.440 -5.478 38.437 1.00 72.50 292 ALA A CA 1
ATOM 2364 C C . ALA A 1 292 ? -12.742 -4.802 37.093 1.00 72.50 292 ALA A C 1
ATOM 2366 O O . ALA A 1 292 ? -12.211 -3.722 36.797 1.00 72.50 292 ALA A O 1
ATOM 2367 N N . GLY A 1 293 ? -13.585 -5.444 36.280 1.00 75.25 293 GLY A N 1
ATOM 2368 C CA . GLY A 1 293 ? -14.134 -4.845 35.065 1.00 75.25 293 GLY A CA 1
ATOM 2369 C C . GLY A 1 293 ? -15.015 -3.653 35.430 1.00 75.25 293 GLY A C 1
ATOM 2370 O O . GLY A 1 293 ? -15.801 -3.715 36.374 1.00 75.25 293 GLY A O 1
ATOM 2371 N N . THR A 1 294 ? -14.839 -2.526 34.745 1.00 76.12 294 THR A N 1
ATOM 2372 C CA . THR A 1 294 ? -15.583 -1.294 35.059 1.00 76.12 294 THR A CA 1
ATOM 2373 C C . THR A 1 294 ? -16.919 -1.182 34.328 1.00 76.12 294 THR A C 1
ATOM 2375 O O . THR A 1 294 ? -17.609 -0.173 34.479 1.00 76.12 294 THR A O 1
ATOM 2378 N N . GLY A 1 295 ? -17.266 -2.156 33.486 1.00 77.12 295 GLY A N 1
ATOM 2379 C CA . GLY A 1 295 ? -18.406 -2.088 32.577 1.00 77.12 295 GLY A CA 1
ATOM 2380 C C . GLY A 1 295 ? -18.156 -1.249 31.325 1.00 77.12 295 GLY A C 1
ATOM 2381 O O . GLY A 1 295 ? -19.035 -1.165 30.469 1.00 77.12 295 GLY A O 1
ATOM 2382 N N . ARG A 1 296 ? -16.988 -0.599 31.203 1.00 84.12 296 ARG A N 1
ATOM 2383 C CA . ARG A 1 296 ? -16.653 0.284 30.077 1.00 84.12 296 ARG A CA 1
ATOM 2384 C C . ARG A 1 296 ? -16.019 -0.505 28.946 1.00 84.12 296 ARG A C 1
ATOM 2386 O O . ARG A 1 296 ? -14.858 -0.902 29.035 1.00 84.12 296 ARG A O 1
ATOM 2393 N N . LEU A 1 297 ? -16.776 -0.674 27.872 1.00 88.38 297 LEU A N 1
ATOM 2394 C CA . LEU A 1 297 ? -16.376 -1.424 26.694 1.00 88.38 297 LEU A CA 1
ATOM 2395 C C . LEU A 1 297 ? -15.684 -0.518 25.678 1.00 88.38 297 LEU A C 1
ATOM 2397 O O . LEU A 1 297 ? -16.028 0.654 25.496 1.00 88.38 297 LEU A O 1
ATOM 2401 N N . SER A 1 298 ? -14.697 -1.077 24.992 1.00 87.69 298 SER A N 1
ATOM 2402 C CA . SER A 1 298 ? -13.994 -0.437 23.893 1.00 87.69 298 SER A CA 1
ATOM 2403 C C . SER A 1 298 ? -13.800 -1.408 22.742 1.00 87.69 298 SER A C 1
ATOM 2405 O O . SER A 1 298 ? -13.620 -2.600 22.945 1.00 87.69 298 SER A O 1
ATOM 2407 N N . LEU A 1 299 ? -13.867 -0.880 21.529 1.00 89.62 299 LEU A N 1
ATOM 2408 C CA . LEU A 1 299 ? -13.695 -1.607 20.290 1.00 89.62 299 LEU A CA 1
ATOM 2409 C C . LEU A 1 299 ? -12.498 -1.021 19.540 1.00 89.62 299 LEU A C 1
ATOM 2411 O O . LEU A 1 299 ? -12.417 0.198 19.333 1.00 89.62 299 LEU A O 1
ATOM 2415 N N . GLU A 1 300 ? -11.554 -1.874 19.159 1.00 89.25 300 GLU A N 1
ATOM 2416 C CA . GLU A 1 300 ? -10.307 -1.488 18.504 1.00 89.25 300 GLU A CA 1
ATOM 2417 C C . GLU A 1 300 ? -10.107 -2.223 17.174 1.00 89.25 300 GLU A C 1
ATOM 2419 O O . GLU A 1 300 ? -10.368 -3.413 17.027 1.00 89.25 300 GLU A O 1
ATOM 2424 N N . LEU A 1 301 ? -9.628 -1.471 16.186 1.00 89.44 301 LEU A N 1
ATOM 2425 C CA . LEU A 1 301 ? -9.067 -1.988 14.948 1.00 89.44 301 LEU A CA 1
ATOM 2426 C C . LEU A 1 301 ? -7.548 -2.121 15.108 1.00 89.44 301 LEU A C 1
ATOM 2428 O O . LEU A 1 301 ? -6.911 -1.191 15.628 1.00 89.44 301 LEU A O 1
ATOM 2432 N N . PRO A 1 302 ? -6.941 -3.211 14.605 1.00 84.88 302 PRO A N 1
ATOM 2433 C CA . PRO A 1 302 ? -5.511 -3.429 14.687 1.00 84.88 302 PRO A CA 1
ATOM 2434 C C . PRO A 1 302 ? -4.755 -2.288 14.015 1.00 84.88 302 PRO A C 1
ATOM 2436 O O . PRO A 1 302 ? -5.219 -1.633 13.071 1.00 84.88 302 PRO A O 1
ATOM 2439 N N . HIS A 1 303 ? -3.555 -2.030 14.525 1.00 78.62 303 HIS A N 1
ATOM 2440 C CA . HIS A 1 303 ? -2.714 -0.996 13.957 1.00 78.62 303 HIS A CA 1
ATOM 2441 C C . HIS A 1 303 ? -2.207 -1.427 12.577 1.00 78.62 303 HIS A C 1
ATOM 2443 O O . HIS A 1 303 ? -1.493 -2.415 12.450 1.00 78.62 303 HIS A O 1
ATOM 2449 N N . ASN A 1 304 ? -2.545 -0.649 11.551 1.00 79.94 304 ASN A N 1
ATOM 2450 C CA . ASN A 1 304 ? -2.035 -0.824 10.198 1.00 79.94 304 ASN A CA 1
ATOM 2451 C C . ASN A 1 304 ? -1.537 0.529 9.680 1.00 79.94 304 ASN A C 1
ATOM 2453 O O . ASN A 1 304 ? -2.270 1.522 9.694 1.00 79.94 304 ASN A O 1
ATOM 2457 N N . TYR A 1 305 ? -0.282 0.559 9.224 1.00 75.25 305 TYR A N 1
ATOM 2458 C CA . TYR A 1 305 ? 0.375 1.761 8.707 1.00 75.25 305 TYR A CA 1
ATOM 2459 C C . TYR A 1 305 ? -0.358 2.385 7.515 1.00 75.25 305 TYR A C 1
ATOM 2461 O O . TYR A 1 305 ? -0.300 3.600 7.340 1.00 75.25 305 TYR A O 1
ATOM 2469 N N . SER A 1 306 ? -1.098 1.583 6.744 1.00 77.50 306 SER A N 1
ATOM 2470 C CA . SER A 1 306 ? -1.887 2.053 5.598 1.00 77.50 306 SER A CA 1
ATOM 2471 C C . SER A 1 306 ? -3.005 3.024 6.000 1.00 77.50 306 SER A C 1
ATOM 2473 O O . SER A 1 306 ? -3.425 3.830 5.178 1.00 77.50 306 SER A O 1
ATOM 2475 N N . TYR A 1 307 ? -3.449 2.999 7.263 1.00 80.38 307 TYR A N 1
ATOM 2476 C CA . TYR A 1 307 ? -4.514 3.866 7.784 1.00 80.38 307 TYR A CA 1
ATOM 2477 C C . TYR A 1 307 ? -4.010 4.830 8.866 1.00 80.38 307 TYR A C 1
ATOM 2479 O O . TYR A 1 307 ? -4.758 5.210 9.771 1.00 80.38 307 TYR A O 1
ATOM 2487 N N . ASN A 1 308 ? -2.728 5.207 8.826 1.00 76.75 308 ASN A N 1
ATOM 2488 C CA . ASN A 1 308 ? -2.169 6.113 9.824 1.00 76.75 308 ASN A CA 1
ATOM 2489 C C . ASN A 1 308 ? -2.948 7.445 9.875 1.00 76.75 308 ASN A C 1
ATOM 2491 O O . ASN A 1 308 ? -3.337 8.000 8.849 1.00 76.75 308 ASN A O 1
ATOM 2495 N N . GLY A 1 309 ? -3.198 7.950 11.084 1.00 74.19 309 GLY A N 1
ATOM 2496 C CA . GLY A 1 309 ? -4.011 9.149 11.317 1.00 74.19 309 GLY A CA 1
ATOM 2497 C C . GLY A 1 309 ? -5.530 8.931 11.306 1.00 74.19 309 GLY A C 1
ATOM 2498 O O . GLY A 1 309 ? -6.260 9.838 11.711 1.00 74.19 309 GLY A O 1
ATOM 2499 N N . ARG A 1 310 ? -6.024 7.746 10.917 1.00 82.06 310 ARG A N 1
ATOM 2500 C CA . ARG A 1 310 ? -7.445 7.393 11.048 1.00 82.06 310 ARG A CA 1
ATOM 2501 C C . ARG A 1 310 ? -7.777 6.885 12.447 1.00 82.06 310 ARG A C 1
ATOM 2503 O O . ARG A 1 310 ? -6.917 6.394 13.186 1.00 82.06 310 ARG A O 1
ATOM 2510 N N . ARG A 1 311 ? -9.047 7.016 12.836 1.00 84.06 311 ARG A N 1
ATOM 2511 C CA . ARG A 1 311 ? -9.506 6.558 14.148 1.00 84.06 311 ARG A CA 1
ATOM 2512 C C . ARG A 1 311 ? -9.536 5.034 14.159 1.00 84.06 311 ARG A C 1
ATOM 2514 O O . ARG A 1 311 ? -10.048 4.422 13.233 1.00 84.06 311 ARG A O 1
ATOM 2521 N N . ARG A 1 312 ? -8.965 4.432 15.204 1.00 86.31 312 ARG A N 1
ATOM 2522 C CA . ARG A 1 312 ? -8.904 2.970 15.366 1.00 86.31 312 ARG A CA 1
ATOM 2523 C C . ARG A 1 312 ? -9.557 2.452 16.640 1.00 86.31 312 ARG A C 1
ATOM 2525 O O . ARG A 1 312 ? -9.725 1.255 16.759 1.00 86.31 312 ARG A O 1
ATOM 2532 N N . ARG A 1 313 ? -9.850 3.329 17.603 1.00 88.31 313 ARG A N 1
ATOM 2533 C CA . ARG A 1 313 ? -10.401 2.949 18.906 1.00 88.31 313 ARG A CA 1
ATOM 2534 C C . ARG A 1 313 ? -11.659 3.756 19.199 1.00 88.31 313 ARG A C 1
ATOM 2536 O O . ARG A 1 313 ? -11.657 4.996 19.132 1.00 88.31 313 ARG A O 1
ATOM 2543 N N . TRP A 1 314 ? -12.706 3.043 19.576 1.00 90.19 314 TRP A N 1
ATOM 2544 C CA . TRP A 1 314 ? -13.972 3.563 20.073 1.00 90.19 314 TRP A CA 1
ATOM 2545 C C . TRP A 1 314 ? -14.235 2.935 21.430 1.00 90.19 314 TRP A C 1
ATOM 2547 O O . TRP A 1 314 ? -13.751 1.852 21.711 1.00 90.19 314 TRP A O 1
ATOM 2557 N N . GLY A 1 315 ? -14.927 3.629 22.315 1.00 87.19 315 GLY A N 1
ATOM 2558 C CA . GLY A 1 315 ? -15.207 3.082 23.631 1.00 87.19 315 GLY A CA 1
ATOM 2559 C C . GLY A 1 315 ? -16.050 4.020 24.456 1.00 87.19 315 GLY A C 1
ATOM 2560 O O . GLY A 1 315 ? -16.199 5.202 24.107 1.00 87.19 315 GLY A O 1
ATOM 2561 N N . ASP A 1 316 ? -16.561 3.469 25.544 1.00 85.88 316 ASP A N 1
ATOM 2562 C CA . ASP A 1 316 ? -17.383 4.178 26.504 1.00 85.88 316 ASP A CA 1
ATOM 2563 C C . ASP A 1 316 ? -16.623 5.360 27.111 1.00 85.88 316 ASP A C 1
ATOM 2565 O O . ASP A 1 316 ? -15.437 5.299 27.467 1.00 85.88 316 ASP A O 1
ATOM 2569 N N . ARG A 1 317 ? -17.329 6.482 27.220 1.00 81.50 317 ARG A N 1
ATOM 2570 C CA . ARG A 1 317 ? -16.854 7.705 27.859 1.00 81.50 317 ARG A CA 1
ATOM 2571 C C . ARG A 1 317 ? -17.959 8.262 28.741 1.00 81.50 317 ARG A C 1
ATOM 2573 O O . ARG A 1 317 ? -19.098 7.833 28.710 1.00 81.50 317 ARG A O 1
ATOM 2580 N N . GLU A 1 318 ? -17.615 9.279 29.514 1.00 74.31 318 GLU A N 1
ATOM 2581 C CA . GLU A 1 318 ? -18.568 9.946 30.404 1.00 74.31 318 GLU A CA 1
ATOM 2582 C C . GLU A 1 318 ? -19.729 10.629 29.657 1.00 74.31 318 GLU A C 1
ATOM 2584 O O . GLU A 1 318 ? -20.799 10.809 30.220 1.00 74.31 318 GLU A O 1
ATOM 2589 N N . ARG A 1 319 ? -19.530 11.007 28.385 1.00 74.44 319 ARG A N 1
ATOM 2590 C CA . ARG A 1 319 ? -20.507 11.767 27.582 1.00 74.44 319 ARG A CA 1
ATOM 2591 C C . ARG A 1 319 ? -21.194 10.971 26.471 1.00 74.44 319 ARG A C 1
ATOM 2593 O O . ARG A 1 319 ? -22.049 11.531 25.796 1.00 74.44 319 ARG A O 1
ATOM 2600 N N . TRP A 1 320 ? -20.767 9.740 26.210 1.00 79.38 320 TRP A N 1
ATOM 2601 C CA . TRP A 1 320 ? -21.354 8.882 25.179 1.00 79.38 320 TRP A CA 1
ATOM 2602 C C . TRP A 1 320 ? -21.011 7.428 25.459 1.00 79.38 320 TRP A C 1
ATOM 2604 O O . TRP A 1 320 ? -19.956 7.131 26.031 1.00 79.38 320 TRP A O 1
ATOM 2614 N N . SER A 1 321 ? -21.860 6.537 24.973 1.00 83.94 321 SER A N 1
ATOM 2615 C CA . SER A 1 321 ? -21.619 5.106 25.042 1.00 83.94 321 SER A CA 1
ATOM 2616 C C . SER A 1 321 ? -21.063 4.569 23.714 1.00 83.94 321 SER A C 1
ATOM 2618 O O . SER A 1 321 ? -20.997 5.282 22.704 1.00 83.94 321 SER A O 1
ATOM 2620 N N . LEU A 1 322 ? -20.564 3.334 23.716 1.00 84.94 322 LEU A N 1
ATOM 2621 C CA . LEU A 1 322 ? -20.056 2.662 22.521 1.00 84.94 322 LEU A CA 1
ATOM 2622 C C . LEU A 1 322 ? -21.174 2.428 21.488 1.00 84.94 322 LEU A C 1
ATOM 2624 O O . LEU A 1 322 ?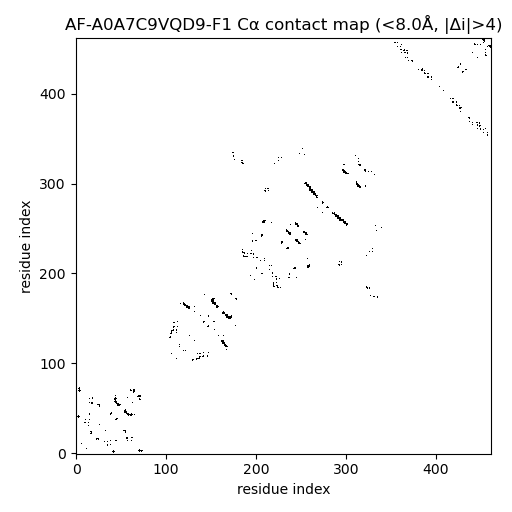 -20.922 2.543 20.288 1.00 84.94 322 LEU A O 1
ATOM 2628 N N . GLU A 1 323 ? -22.403 2.191 21.950 1.00 83.62 323 GLU A N 1
ATOM 2629 C CA . GLU A 1 323 ? -23.614 2.029 21.137 1.00 83.62 323 GLU A CA 1
ATOM 2630 C C . GLU A 1 323 ? -23.865 3.254 20.236 1.00 83.62 323 GLU A C 1
ATOM 2632 O O . GLU A 1 323 ? -24.093 3.120 19.032 1.00 83.62 323 GLU A O 1
ATOM 2637 N N . ASP A 1 324 ? -23.693 4.468 20.773 1.00 79.44 324 ASP A N 1
ATOM 2638 C CA . ASP A 1 324 ? -23.843 5.722 20.016 1.00 79.44 324 ASP A CA 1
ATOM 2639 C C . ASP A 1 324 ? -22.821 5.870 18.872 1.00 79.44 324 ASP A C 1
ATOM 2641 O O . ASP A 1 324 ? -22.957 6.738 18.001 1.00 79.44 324 ASP A O 1
ATOM 2645 N N . LYS A 1 325 ? -21.741 5.079 18.892 1.00 83.31 325 LYS A N 1
ATOM 2646 C CA . LYS A 1 325 ? -20.629 5.154 17.935 1.00 83.31 325 LYS A CA 1
ATOM 2647 C C . LYS A 1 325 ? -20.640 4.045 16.893 1.00 83.31 325 LYS A C 1
ATOM 2649 O O . LYS A 1 325 ? -19.779 4.077 16.017 1.00 83.31 325 LYS A O 1
ATOM 2654 N N . LEU A 1 326 ? -21.620 3.142 16.906 1.00 84.25 326 LEU A N 1
ATOM 2655 C CA . LEU A 1 326 ? -21.700 2.056 15.925 1.00 84.25 326 LEU A CA 1
ATOM 2656 C C . LEU A 1 326 ? -21.778 2.577 14.487 1.00 84.25 326 LEU A C 1
ATOM 2658 O O . LEU A 1 326 ? -21.012 2.132 13.638 1.00 84.25 326 LEU A O 1
ATOM 2662 N N . SER A 1 327 ? -22.592 3.603 14.221 1.00 81.69 327 SER A N 1
ATOM 2663 C CA . SER A 1 327 ? -22.671 4.206 12.881 1.00 81.69 327 SER A CA 1
ATOM 2664 C C . SER A 1 327 ? -21.347 4.834 12.427 1.00 81.69 327 SER A C 1
ATOM 2666 O O . SER A 1 327 ? -21.017 4.795 11.241 1.00 81.69 327 SER A O 1
ATOM 2668 N N . GLU A 1 328 ? -20.558 5.378 13.361 1.00 82.62 328 GLU A N 1
ATOM 2669 C CA . GLU A 1 328 ? -19.215 5.901 13.084 1.00 82.62 328 GLU A CA 1
ATOM 2670 C C . GLU A 1 328 ? -18.236 4.787 12.723 1.00 82.62 328 GLU A C 1
ATOM 2672 O O . GLU A 1 328 ? -17.455 4.955 11.792 1.00 82.62 328 GLU A O 1
ATOM 2677 N N . ILE A 1 329 ? -18.289 3.666 13.448 1.00 87.12 329 ILE A N 1
ATOM 2678 C CA . ILE A 1 329 ? -17.440 2.501 13.195 1.00 87.12 329 ILE A CA 1
ATOM 2679 C C . ILE A 1 329 ? -17.731 1.957 11.796 1.00 87.12 329 ILE A C 1
ATOM 2681 O O . ILE A 1 329 ? -16.806 1.829 11.003 1.00 87.12 329 ILE A O 1
ATOM 2685 N N . LEU A 1 330 ? -19.002 1.720 11.459 1.00 86.94 330 LEU A N 1
ATOM 2686 C CA . LEU A 1 330 ? -19.388 1.190 10.146 1.00 86.94 330 LEU A CA 1
ATOM 2687 C C . LEU A 1 330 ? -18.947 2.111 9.000 1.00 86.94 330 LEU A C 1
ATOM 2689 O O . LEU A 1 330 ? -18.350 1.649 8.032 1.00 86.94 330 LEU A O 1
ATOM 2693 N N . SER A 1 331 ? -19.152 3.422 9.148 1.00 84.44 331 SER A N 1
ATOM 2694 C CA . SER A 1 331 ? -18.732 4.394 8.130 1.00 84.44 331 SER A CA 1
ATOM 2695 C C . SER A 1 331 ? -17.205 4.472 7.988 1.00 84.44 331 SER A C 1
ATOM 2697 O O . SER A 1 331 ? -16.684 4.682 6.895 1.00 84.44 331 SER A O 1
ATOM 2699 N N . GLU A 1 332 ? -16.460 4.302 9.084 1.00 87.81 332 GLU A N 1
ATOM 2700 C CA . GLU A 1 332 ? -14.997 4.224 9.037 1.00 87.81 332 GLU A CA 1
ATOM 2701 C C . GLU A 1 332 ? -14.527 2.948 8.321 1.00 87.81 332 GLU A C 1
ATOM 2703 O O . GLU A 1 332 ? -13.564 3.014 7.559 1.00 87.81 332 GLU A O 1
ATOM 2708 N N . LEU A 1 333 ? -15.200 1.809 8.520 1.00 88.31 333 LEU A N 1
ATOM 2709 C CA . LEU A 1 333 ? -14.896 0.560 7.811 1.00 88.31 333 LEU A CA 1
ATOM 2710 C C . LEU A 1 333 ? -15.160 0.684 6.307 1.00 88.31 333 LEU A C 1
ATOM 2712 O O . LEU A 1 333 ? -14.284 0.353 5.508 1.00 88.31 333 LEU A O 1
ATOM 2716 N N . GLU A 1 334 ? -16.309 1.235 5.916 1.00 86.50 334 GLU A N 1
ATOM 2717 C CA . GLU A 1 334 ? -16.634 1.537 4.514 1.00 86.50 334 GLU A CA 1
ATOM 2718 C C . GLU A 1 334 ? -15.591 2.478 3.895 1.00 86.50 334 GLU A C 1
ATOM 2720 O O . GLU A 1 334 ? -15.043 2.208 2.825 1.00 86.50 334 GLU A O 1
ATOM 2725 N N . GLY A 1 335 ? -15.228 3.546 4.611 1.00 85.88 335 GLY A N 1
ATOM 2726 C CA . GLY A 1 335 ? -14.214 4.496 4.162 1.00 85.88 335 GLY A CA 1
ATOM 2727 C C . GLY A 1 335 ? -12.796 3.916 4.089 1.00 85.88 335 GLY A C 1
ATOM 2728 O O . GLY A 1 335 ? -11.941 4.489 3.407 1.00 85.88 335 GLY A O 1
ATOM 2729 N N . ARG A 1 336 ? -12.491 2.828 4.809 1.00 89.19 336 ARG A N 1
ATOM 2730 C CA . ARG A 1 336 ? -11.226 2.081 4.674 1.00 89.19 336 ARG A CA 1
ATOM 2731 C C . ARG A 1 336 ? -11.271 1.130 3.486 1.00 89.19 336 ARG A C 1
ATOM 2733 O O . ARG A 1 336 ? -10.301 1.086 2.739 1.00 89.19 336 ARG A O 1
ATOM 2740 N N . ALA A 1 337 ? -12.395 0.450 3.275 1.00 88.12 337 ALA A N 1
ATOM 2741 C CA . ALA A 1 337 ? -12.598 -0.417 2.118 1.00 88.12 337 ALA A CA 1
ATOM 2742 C C . ALA A 1 337 ? -12.477 0.364 0.804 1.00 88.12 337 ALA A C 1
ATOM 2744 O O . ALA A 1 337 ? -11.759 -0.050 -0.100 1.00 88.12 337 ALA A O 1
ATOM 2745 N N . GLN A 1 338 ? -13.090 1.550 0.730 1.00 86.56 338 GLN A N 1
ATOM 2746 C CA . GLN A 1 338 ? -12.950 2.426 -0.432 1.00 86.56 338 GLN A CA 1
ATOM 2747 C C . GLN A 1 338 ? -11.487 2.827 -0.677 1.00 86.56 338 GLN A C 1
ATOM 2749 O O . GLN A 1 338 ? -11.021 2.810 -1.813 1.00 86.56 338 GLN A O 1
ATOM 2754 N N . PHE A 1 339 ? -10.748 3.161 0.382 1.00 86.25 339 PHE A N 1
ATOM 2755 C CA . PHE A 1 339 ? -9.331 3.505 0.266 1.00 86.25 339 PHE A CA 1
ATOM 2756 C C . PHE A 1 339 ? -8.485 2.325 -0.241 1.00 86.25 339 PHE A C 1
ATOM 2758 O O . PHE A 1 339 ? -7.586 2.518 -1.061 1.00 86.25 339 PHE A O 1
ATOM 2765 N N . ASP A 1 340 ? -8.772 1.105 0.219 1.00 87.81 340 ASP A N 1
ATOM 2766 C CA . ASP A 1 340 ? -8.104 -0.103 -0.270 1.00 87.81 340 ASP A CA 1
ATOM 2767 C C . ASP A 1 340 ? -8.416 -0.361 -1.748 1.00 87.81 340 ASP A C 1
ATOM 2769 O O . ASP A 1 340 ? -7.506 -0.680 -2.516 1.00 87.81 340 ASP A O 1
ATOM 2773 N N . ASP A 1 341 ? -9.673 -0.171 -2.157 1.00 87.44 341 ASP A N 1
ATOM 2774 C CA . ASP A 1 341 ? -10.111 -0.302 -3.548 1.00 87.44 341 ASP A CA 1
ATOM 2775 C C . ASP A 1 341 ? -9.398 0.700 -4.460 1.00 87.44 341 ASP A C 1
ATOM 2777 O O . ASP A 1 341 ? -8.805 0.312 -5.470 1.00 87.44 341 ASP A O 1
ATOM 2781 N N . GLU A 1 342 ? -9.375 1.978 -4.078 1.00 86.94 342 GLU A N 1
ATOM 2782 C CA . GLU A 1 342 ? -8.665 3.032 -4.808 1.00 86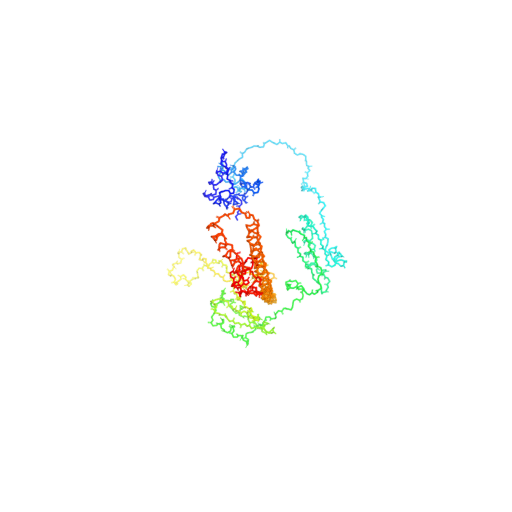.94 342 GLU A CA 1
ATOM 2783 C C . GLU A 1 342 ? -7.173 2.713 -4.935 1.00 86.94 342 GLU A C 1
ATOM 2785 O O . GLU A 1 342 ? -6.589 2.839 -6.016 1.00 86.94 342 GLU A O 1
ATOM 2790 N N . ARG A 1 343 ? -6.550 2.232 -3.854 1.00 88.31 343 ARG A N 1
ATOM 2791 C CA . ARG A 1 343 ? -5.143 1.826 -3.860 1.00 88.31 343 ARG A CA 1
ATOM 2792 C C . ARG A 1 343 ? -4.901 0.626 -4.774 1.00 88.31 343 ARG A C 1
ATOM 2794 O O . ARG A 1 343 ? -3.911 0.622 -5.505 1.00 88.31 343 ARG A O 1
ATOM 2801 N N . ARG A 1 344 ? -5.779 -0.381 -4.758 1.00 88.94 344 ARG A N 1
ATOM 2802 C CA . ARG A 1 344 ? -5.678 -1.571 -5.620 1.00 88.94 344 ARG A CA 1
ATOM 2803 C C . ARG A 1 344 ? -5.777 -1.181 -7.092 1.00 88.94 344 ARG A C 1
ATOM 2805 O O . ARG A 1 344 ? -4.928 -1.585 -7.885 1.00 88.94 344 ARG A O 1
ATOM 2812 N N . ILE A 1 345 ? -6.760 -0.349 -7.434 1.00 88.75 345 ILE A N 1
ATOM 2813 C CA . ILE A 1 345 ? -6.961 0.171 -8.791 1.00 88.75 345 ILE A CA 1
ATOM 2814 C C . ILE A 1 345 ? -5.748 0.998 -9.230 1.00 88.75 345 ILE A C 1
ATOM 2816 O O . ILE A 1 345 ? -5.228 0.789 -10.324 1.00 88.75 345 ILE A O 1
ATOM 2820 N N . ALA A 1 346 ? -5.247 1.895 -8.377 1.00 89.62 346 ALA A N 1
ATOM 2821 C CA . ALA A 1 346 ? -4.077 2.713 -8.686 1.00 89.62 346 ALA A CA 1
ATOM 2822 C C . ALA A 1 346 ? -2.829 1.858 -8.957 1.00 89.62 346 ALA A C 1
ATOM 2824 O O . ALA A 1 346 ? -2.140 2.086 -9.950 1.00 89.62 346 ALA A O 1
ATOM 2825 N N . LEU A 1 347 ? -2.572 0.841 -8.128 1.00 89.88 347 LEU A N 1
ATOM 2826 C CA . LEU A 1 347 ? -1.454 -0.087 -8.320 1.00 89.88 347 LEU A CA 1
ATOM 2827 C C . LEU A 1 347 ? -1.599 -0.913 -9.605 1.00 89.88 347 LEU A C 1
ATOM 2829 O O . LEU A 1 347 ? -0.612 -1.127 -10.309 1.00 89.88 347 LEU A O 1
ATOM 2833 N N . ALA A 1 348 ? -2.811 -1.371 -9.932 1.00 91.00 348 ALA A N 1
ATOM 2834 C CA . ALA A 1 348 ? -3.077 -2.088 -11.178 1.00 91.00 348 ALA A CA 1
ATOM 2835 C C . ALA A 1 348 ? -2.829 -1.191 -12.403 1.00 91.00 348 ALA A C 1
ATOM 2837 O O . ALA A 1 348 ? -2.100 -1.577 -13.318 1.00 91.00 348 ALA A O 1
ATOM 2838 N N . ASN A 1 349 ? -3.350 0.037 -12.378 1.00 92.81 349 ASN A N 1
ATOM 2839 C CA . ASN A 1 349 ? -3.158 1.017 -13.445 1.00 92.81 349 ASN A CA 1
ATOM 2840 C C . ASN A 1 349 ? -1.686 1.408 -13.611 1.00 92.81 349 ASN A C 1
ATOM 2842 O O . ASN A 1 349 ? -1.205 1.553 -14.734 1.00 92.81 349 ASN A O 1
ATOM 2846 N N . GLU A 1 350 ? -0.945 1.554 -12.511 1.00 91.12 350 GLU A N 1
ATOM 2847 C CA . GLU A 1 350 ? 0.483 1.856 -12.558 1.00 91.12 350 GLU A CA 1
ATOM 2848 C C . GLU A 1 350 ? 1.282 0.720 -13.207 1.00 91.12 350 GLU A C 1
ATOM 2850 O O . GLU A 1 350 ? 2.149 0.995 -14.038 1.00 91.12 350 GLU A O 1
ATOM 2855 N N . LYS A 1 351 ? 0.963 -0.544 -12.893 1.00 90.19 351 LYS A N 1
ATOM 2856 C CA . LYS A 1 351 ? 1.581 -1.713 -13.540 1.00 90.19 351 LYS A CA 1
ATOM 2857 C C . LYS A 1 351 ? 1.314 -1.733 -15.041 1.00 90.19 351 LYS A C 1
ATOM 2859 O O . LYS A 1 351 ? 2.258 -1.880 -15.811 1.00 90.19 351 LYS A O 1
ATOM 2864 N N . VAL A 1 352 ? 0.063 -1.521 -15.457 1.00 92.56 352 VAL A N 1
ATOM 2865 C CA . VAL A 1 352 ? -0.302 -1.447 -16.883 1.00 92.56 352 VAL A CA 1
ATOM 2866 C C . VAL A 1 352 ? 0.451 -0.311 -17.574 1.00 92.56 352 VAL A C 1
ATOM 2868 O O . VAL A 1 352 ? 1.065 -0.524 -18.616 1.00 92.56 352 VAL A O 1
ATOM 2871 N N . ARG A 1 353 ? 0.487 0.883 -16.969 1.00 91.38 353 ARG A N 1
ATOM 2872 C CA . ARG A 1 353 ? 1.213 2.032 -17.527 1.00 91.38 353 ARG A CA 1
ATOM 2873 C C . ARG A 1 353 ? 2.710 1.753 -17.647 1.00 91.38 353 ARG A C 1
ATOM 2875 O O . ARG A 1 353 ? 3.324 2.125 -18.643 1.00 91.38 353 ARG A O 1
ATOM 2882 N N . ARG A 1 354 ? 3.310 1.120 -16.636 1.00 89.75 354 ARG A N 1
ATOM 2883 C CA . ARG A 1 354 ? 4.733 0.762 -16.638 1.00 89.75 354 ARG A CA 1
ATOM 2884 C C . ARG A 1 354 ? 5.039 -0.277 -17.716 1.00 89.75 354 ARG A C 1
ATOM 2886 O O . ARG A 1 354 ? 6.028 -0.117 -18.422 1.00 89.75 354 ARG A O 1
ATOM 2893 N N . GLN A 1 355 ? 4.173 -1.276 -17.877 1.00 90.50 355 GLN A N 1
ATOM 2894 C CA . GLN A 1 355 ? 4.280 -2.282 -18.931 1.00 90.50 355 GLN A CA 1
ATOM 2895 C C . GLN A 1 355 ? 4.225 -1.637 -20.321 1.00 90.50 355 GLN A C 1
ATOM 2897 O O . GLN A 1 355 ? 5.123 -1.861 -21.122 1.00 90.50 355 GLN A O 1
ATOM 2902 N N . GLN A 1 356 ? 3.249 -0.762 -20.576 1.00 92.38 356 GLN A N 1
ATOM 2903 C CA . GLN A 1 356 ? 3.133 -0.049 -21.855 1.00 92.38 356 GLN A CA 1
ATOM 2904 C C . GLN A 1 356 ? 4.362 0.820 -22.150 1.00 92.38 356 GLN A C 1
ATOM 2906 O O . GLN A 1 356 ? 4.871 0.828 -23.265 1.00 92.38 356 GLN A O 1
ATOM 2911 N N . GLN A 1 357 ? 4.877 1.540 -21.148 1.00 91.69 357 GLN A N 1
ATOM 2912 C CA . GLN A 1 357 ? 6.097 2.338 -21.312 1.00 91.69 357 GLN A CA 1
ATOM 2913 C C . GLN A 1 357 ? 7.322 1.472 -21.617 1.00 91.69 357 GLN A C 1
ATOM 2915 O O . GLN A 1 357 ? 8.170 1.877 -22.410 1.00 91.69 357 GLN A O 1
ATOM 2920 N N . TRP A 1 358 ? 7.417 0.301 -20.988 1.00 93.00 358 TRP A N 1
ATOM 2921 C CA . TRP A 1 358 ? 8.486 -0.656 -21.237 1.00 93.00 358 TRP A CA 1
ATOM 2922 C C . TRP A 1 358 ? 8.393 -1.257 -22.645 1.00 93.00 358 TRP A C 1
ATOM 2924 O O . TRP A 1 358 ? 9.397 -1.303 -23.349 1.00 93.00 358 TRP A O 1
ATOM 2934 N N . GLU A 1 359 ? 7.196 -1.640 -23.093 1.00 91.94 359 GLU A N 1
ATOM 2935 C CA . GLU A 1 359 ? 6.961 -2.150 -24.450 1.00 91.94 359 GLU A CA 1
ATOM 2936 C C . GLU A 1 359 ? 7.328 -1.114 -25.515 1.00 91.94 359 GLU A C 1
ATOM 2938 O O . GLU A 1 359 ? 8.079 -1.429 -26.438 1.00 91.94 359 GLU A O 1
ATOM 2943 N N . SER A 1 360 ? 6.893 0.139 -25.352 1.00 92.12 360 SER A N 1
ATOM 2944 C CA . SER A 1 360 ? 7.270 1.223 -26.265 1.00 92.12 360 SER A CA 1
ATOM 2945 C C . SER A 1 360 ? 8.782 1.457 -26.287 1.00 92.12 360 SER A C 1
ATOM 2947 O O . SER A 1 360 ? 9.361 1.610 -27.359 1.00 92.12 360 SER A O 1
ATOM 2949 N N . ALA A 1 361 ? 9.441 1.426 -25.123 1.00 91.81 361 ALA A N 1
ATOM 2950 C CA . ALA A 1 361 ? 10.895 1.554 -25.045 1.00 91.81 361 ALA A CA 1
ATOM 2951 C C . ALA A 1 361 ? 11.625 0.377 -25.718 1.00 91.81 361 ALA A C 1
ATOM 2953 O O . ALA A 1 361 ? 12.675 0.579 -26.319 1.00 91.81 361 ALA A O 1
ATOM 2954 N N . MET A 1 362 ? 11.078 -0.841 -25.655 1.00 91.25 362 MET A N 1
ATOM 2955 C CA . MET A 1 362 ? 11.632 -2.016 -26.338 1.00 91.25 362 MET A CA 1
ATOM 2956 C C . MET A 1 362 ? 11.515 -1.918 -27.859 1.00 91.25 362 MET A C 1
ATOM 2958 O O . MET A 1 362 ? 12.444 -2.320 -28.558 1.00 91.25 362 MET A O 1
ATOM 2962 N N . VAL A 1 363 ? 10.402 -1.385 -28.372 1.00 91.88 363 VAL A N 1
ATOM 2963 C CA . VAL A 1 363 ? 10.238 -1.117 -29.810 1.00 91.88 363 VAL A CA 1
ATOM 2964 C C . VAL A 1 363 ? 11.246 -0.063 -30.263 1.00 91.88 363 VAL A C 1
ATOM 2966 O O . VAL A 1 363 ? 12.037 -0.333 -31.161 1.00 91.88 363 VAL A O 1
ATOM 2969 N N . GLU A 1 364 ? 11.315 1.075 -29.571 1.00 91.44 364 GLU A N 1
ATOM 2970 C CA . GLU A 1 364 ? 12.262 2.146 -29.905 1.00 91.44 364 GLU A CA 1
ATOM 2971 C C . GLU A 1 364 ? 13.725 1.673 -29.821 1.00 91.44 364 GLU A C 1
ATOM 2973 O O . GLU A 1 364 ? 14.544 1.995 -30.680 1.00 91.44 364 GLU A O 1
ATOM 2978 N N . ALA A 1 365 ? 14.066 0.862 -28.815 1.00 92.62 365 ALA A N 1
ATOM 2979 C CA . ALA A 1 365 ? 15.401 0.291 -28.674 1.00 92.62 365 ALA A CA 1
ATOM 2980 C C . ALA A 1 365 ? 15.768 -0.648 -29.829 1.00 92.62 365 ALA A C 1
ATOM 2982 O O . ALA A 1 365 ? 16.918 -0.652 -30.271 1.00 92.62 365 ALA A O 1
ATOM 2983 N N . ARG A 1 366 ? 14.810 -1.442 -30.324 1.00 90.31 366 ARG A N 1
ATOM 2984 C CA . ARG A 1 366 ? 15.015 -2.304 -31.496 1.00 90.31 366 ARG A CA 1
ATOM 2985 C C . ARG A 1 366 ? 15.247 -1.475 -32.750 1.00 90.31 366 ARG A C 1
ATOM 2987 O O . ARG A 1 366 ? 16.196 -1.761 -33.473 1.00 90.31 366 ARG A O 1
ATOM 2994 N N . ASP A 1 367 ? 14.450 -0.433 -32.964 1.00 90.56 367 ASP A N 1
ATOM 2995 C CA . ASP A 1 367 ? 14.601 0.449 -34.123 1.00 90.56 367 ASP A CA 1
ATOM 2996 C C . ASP A 1 367 ? 15.972 1.141 -34.121 1.00 90.56 367 ASP A C 1
ATOM 2998 O O . ASP A 1 367 ? 16.678 1.120 -35.131 1.00 90.56 367 ASP A O 1
ATOM 3002 N N . ARG A 1 368 ? 16.411 1.650 -32.962 1.00 89.81 368 ARG A N 1
ATOM 3003 C CA . ARG A 1 368 ? 17.748 2.250 -32.810 1.00 89.81 368 ARG A CA 1
ATOM 3004 C C . ARG A 1 368 ? 18.883 1.246 -33.009 1.00 89.81 368 ARG A C 1
ATOM 3006 O O . ARG A 1 368 ? 19.884 1.585 -33.627 1.00 89.81 368 ARG A O 1
ATOM 3013 N N . PHE A 1 369 ? 18.741 0.010 -32.526 1.00 92.19 369 PHE A N 1
ATOM 3014 C CA . PHE A 1 369 ? 19.730 -1.044 -32.774 1.00 92.19 369 PHE A CA 1
ATOM 3015 C C . PHE A 1 369 ? 19.868 -1.346 -34.273 1.00 92.19 369 PHE A C 1
ATOM 3017 O O . PHE A 1 369 ? 20.980 -1.445 -34.793 1.00 92.19 369 PHE A O 1
ATOM 3024 N N . VAL A 1 370 ? 18.735 -1.472 -34.970 1.00 90.38 370 VAL A N 1
ATOM 3025 C CA . VAL A 1 370 ? 18.677 -1.706 -36.419 1.00 90.38 370 VAL A CA 1
ATOM 3026 C C . VAL A 1 370 ? 19.345 -0.554 -37.174 1.00 90.38 370 VAL A C 1
ATOM 3028 O O . VAL A 1 370 ? 20.107 -0.796 -38.111 1.00 90.38 370 VAL A O 1
ATOM 3031 N N . GLU A 1 371 ? 19.077 0.689 -36.776 1.00 89.75 371 GLU A N 1
ATOM 3032 C CA . GLU A 1 371 ? 19.681 1.883 -37.370 1.00 89.75 371 GLU A CA 1
ATOM 3033 C C . GLU A 1 371 ? 21.200 1.924 -37.154 1.00 89.75 371 GLU A C 1
ATOM 3035 O O . GLU A 1 371 ? 21.952 2.015 -38.125 1.00 89.75 371 GLU A O 1
ATOM 3040 N N . ASP A 1 372 ? 21.668 1.739 -35.920 1.00 90.50 372 ASP A N 1
ATOM 3041 C CA . ASP A 1 372 ? 23.098 1.704 -35.598 1.00 90.50 372 ASP A CA 1
ATOM 3042 C C . ASP A 1 372 ? 23.837 0.582 -36.337 1.00 90.50 372 ASP A C 1
ATOM 3044 O O . ASP A 1 372 ? 24.978 0.762 -36.772 1.00 90.50 372 ASP A O 1
ATOM 3048 N N . PHE A 1 373 ? 23.204 -0.583 -36.496 1.00 90.62 373 PHE A N 1
ATOM 3049 C CA . PHE A 1 373 ? 23.778 -1.693 -37.253 1.00 90.62 373 PHE A CA 1
ATOM 3050 C C . PHE A 1 373 ? 23.923 -1.339 -38.737 1.00 90.62 373 PHE A C 1
ATOM 3052 O O . PHE A 1 373 ? 24.988 -1.555 -39.317 1.00 90.62 373 PHE A O 1
ATOM 3059 N N . LYS A 1 374 ? 22.891 -0.737 -39.343 1.00 88.06 374 LYS A N 1
ATOM 3060 C CA . LYS A 1 374 ? 22.945 -0.253 -40.733 1.00 88.06 374 LYS A CA 1
ATOM 3061 C C . LYS A 1 374 ? 24.029 0.805 -40.918 1.00 88.06 374 LYS A C 1
ATOM 3063 O O . LYS A 1 374 ? 24.759 0.742 -41.903 1.00 88.06 374 LYS A O 1
ATOM 3068 N N . ILE A 1 375 ? 24.161 1.737 -39.971 1.00 89.94 375 ILE A N 1
ATOM 3069 C CA . ILE A 1 375 ? 25.192 2.783 -39.997 1.00 89.94 375 ILE A CA 1
ATOM 3070 C C . ILE A 1 375 ? 26.592 2.161 -39.939 1.00 89.94 375 ILE A C 1
ATOM 3072 O O . ILE A 1 375 ? 27.456 2.511 -40.739 1.00 89.94 375 ILE A O 1
ATOM 3076 N N . LYS A 1 376 ? 26.830 1.203 -39.039 1.00 89.50 376 LYS A N 1
ATOM 3077 C CA . LYS A 1 376 ? 28.129 0.514 -38.963 1.00 89.50 376 LYS A CA 1
ATOM 3078 C C . LYS A 1 376 ? 28.443 -0.247 -40.248 1.00 89.50 376 LYS A C 1
ATOM 3080 O O . LYS A 1 376 ? 29.549 -0.124 -40.765 1.00 89.50 376 LYS A O 1
ATOM 3085 N N . ALA A 1 377 ? 27.461 -0.969 -40.785 1.00 89.06 377 ALA A N 1
ATOM 3086 C CA . ALA A 1 377 ? 27.632 -1.735 -42.011 1.00 89.06 377 ALA A CA 1
ATOM 3087 C C . ALA A 1 377 ? 27.940 -0.840 -43.221 1.00 89.06 377 ALA A C 1
ATOM 3089 O O . ALA A 1 377 ? 28.839 -1.161 -43.993 1.00 89.06 377 ALA A O 1
ATOM 3090 N N . ILE A 1 378 ? 27.240 0.291 -43.388 1.00 88.88 378 ILE A N 1
ATOM 3091 C CA . ILE A 1 378 ? 27.496 1.189 -44.523 1.00 88.88 378 ILE A CA 1
ATOM 3092 C C . ILE A 1 378 ? 28.859 1.878 -44.403 1.00 88.88 378 ILE A C 1
ATOM 3094 O O . ILE A 1 378 ? 29.553 2.006 -45.405 1.00 88.88 378 ILE A O 1
ATOM 3098 N N . VAL A 1 379 ? 29.277 2.269 -43.193 1.00 91.12 379 VAL A N 1
ATOM 3099 C CA . VAL A 1 379 ? 30.609 2.854 -42.963 1.00 91.12 379 VAL A CA 1
ATOM 3100 C C . VAL A 1 379 ? 31.704 1.848 -43.315 1.00 91.12 379 VAL A C 1
ATOM 3102 O O . VAL A 1 379 ? 32.625 2.187 -44.052 1.00 91.12 379 VAL A O 1
ATOM 3105 N N . GLU A 1 380 ? 31.572 0.594 -42.877 1.00 89.56 380 GLU A N 1
ATOM 3106 C CA . GLU A 1 380 ? 32.527 -0.466 -43.218 1.00 89.56 380 GLU A CA 1
ATOM 3107 C C . GLU A 1 380 ? 32.567 -0.746 -44.729 1.00 89.56 380 GLU A C 1
ATOM 3109 O O . GLU A 1 380 ? 33.645 -0.883 -45.308 1.00 89.56 380 GLU A O 1
ATOM 3114 N N . GLN A 1 381 ? 31.410 -0.775 -45.397 1.00 88.44 381 GLN A N 1
ATOM 3115 C CA . GLN A 1 381 ? 31.341 -0.940 -46.852 1.00 88.44 381 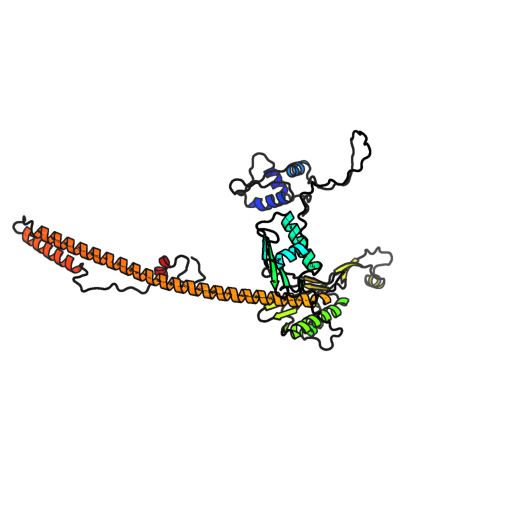GLN A CA 1
ATOM 3116 C C . GLN A 1 381 ? 32.018 0.220 -47.596 1.00 88.44 381 GLN A C 1
ATOM 3118 O O . GLN A 1 381 ? 32.772 -0.020 -48.539 1.00 88.44 381 GLN A O 1
ATOM 3123 N N . VAL A 1 382 ? 31.792 1.466 -47.168 1.00 90.75 382 VAL A N 1
ATOM 3124 C CA . VAL A 1 382 ? 32.437 2.651 -47.757 1.00 90.75 382 VAL A CA 1
ATOM 3125 C C . VAL A 1 382 ? 33.951 2.613 -47.547 1.00 90.75 382 VAL A C 1
ATOM 3127 O O . VAL A 1 382 ? 34.696 2.876 -48.491 1.00 90.75 382 VAL A O 1
ATOM 3130 N N . ASP A 1 383 ? 34.419 2.219 -46.362 1.00 91.44 383 ASP A N 1
ATOM 3131 C CA . ASP A 1 383 ? 35.849 2.085 -46.066 1.00 91.44 383 ASP A CA 1
ATOM 3132 C C . ASP A 1 383 ? 36.519 1.003 -46.926 1.00 91.44 383 ASP A C 1
ATOM 3134 O O . ASP A 1 383 ? 37.636 1.191 -47.415 1.00 91.44 383 ASP A O 1
ATOM 3138 N N . LEU A 1 384 ? 35.857 -0.141 -47.129 1.00 89.94 384 LEU A N 1
ATOM 3139 C CA . LEU A 1 384 ? 36.357 -1.211 -47.997 1.00 89.94 384 LEU A CA 1
ATOM 3140 C C . LEU A 1 384 ? 36.404 -0.777 -49.465 1.00 89.94 384 LEU A C 1
ATOM 3142 O O . LEU A 1 384 ? 37.391 -1.051 -50.151 1.00 89.94 384 LEU A O 1
ATOM 3146 N N . TRP A 1 385 ? 35.379 -0.060 -49.925 1.00 91.25 385 TRP A N 1
ATOM 3147 C CA . TRP A 1 385 ? 35.334 0.507 -51.270 1.00 91.25 385 TRP A CA 1
ATOM 3148 C C . TRP A 1 385 ? 36.447 1.544 -51.500 1.00 91.25 385 TRP A C 1
ATOM 3150 O O . TRP A 1 385 ? 37.173 1.453 -52.490 1.00 91.25 385 TRP A O 1
ATOM 3160 N N . ASP A 1 386 ? 36.658 2.475 -50.563 1.00 93.56 386 ASP A N 1
ATOM 3161 C CA . ASP A 1 386 ? 37.733 3.475 -50.642 1.00 93.56 386 ASP A CA 1
ATOM 3162 C C . ASP A 1 386 ? 39.123 2.815 -50.624 1.00 93.56 386 ASP A C 1
ATOM 3164 O O . ASP A 1 386 ? 40.005 3.169 -51.411 1.00 93.56 386 ASP A O 1
ATOM 3168 N N . ARG A 1 387 ? 39.322 1.784 -49.791 1.00 92.88 387 ARG A N 1
ATOM 3169 C CA . ARG A 1 387 ? 40.560 0.984 -49.794 1.00 92.88 387 ARG A CA 1
ATOM 3170 C C . ARG A 1 387 ? 40.786 0.288 -51.134 1.00 92.88 387 ARG A C 1
ATOM 3172 O O . ARG A 1 387 ? 41.908 0.331 -51.639 1.00 92.88 387 ARG A O 1
ATOM 3179 N N . ALA A 1 388 ? 39.756 -0.314 -51.728 1.00 92.88 388 ALA A N 1
ATOM 3180 C CA . ALA A 1 388 ? 39.854 -0.936 -53.048 1.00 92.88 388 ALA A CA 1
ATOM 3181 C C . ALA A 1 388 ? 40.227 0.094 -54.127 1.00 92.88 388 ALA A C 1
ATOM 3183 O O . ALA A 1 388 ? 41.138 -0.144 -54.923 1.00 92.88 388 ALA A O 1
ATOM 3184 N N . ALA A 1 389 ? 39.588 1.269 -54.111 1.00 93.00 389 ALA A N 1
ATOM 3185 C CA . ALA A 1 389 ? 39.887 2.365 -55.029 1.00 93.00 389 ALA A CA 1
ATOM 3186 C C . ALA A 1 389 ? 41.340 2.854 -54.891 1.00 93.00 389 ALA A C 1
ATOM 3188 O O . ALA A 1 389 ? 42.037 3.003 -55.896 1.00 93.00 389 ALA A O 1
ATOM 3189 N N . LYS A 1 390 ? 41.834 3.024 -53.658 1.00 94.19 390 LYS A N 1
ATOM 3190 C CA . LYS A 1 390 ? 43.229 3.404 -53.377 1.00 94.19 390 LYS A CA 1
ATOM 3191 C C . LYS A 1 390 ? 44.234 2.363 -53.863 1.00 94.19 390 LYS A C 1
ATOM 3193 O O . LYS A 1 390 ? 45.260 2.742 -54.422 1.00 94.19 390 LYS A O 1
ATOM 3198 N N . ILE A 1 391 ? 43.942 1.070 -53.702 1.00 91.94 391 ILE A N 1
ATOM 3199 C CA . ILE A 1 391 ? 44.802 -0.010 -54.212 1.00 91.94 391 ILE A CA 1
ATOM 3200 C C . ILE A 1 391 ? 44.851 0.028 -55.744 1.00 91.94 391 ILE A C 1
ATOM 3202 O O . ILE A 1 391 ? 45.939 -0.006 -56.314 1.00 91.94 391 ILE A O 1
ATOM 3206 N N . ARG A 1 392 ? 43.704 0.177 -56.422 1.00 90.56 392 ARG A N 1
ATOM 3207 C CA . ARG A 1 392 ? 43.657 0.295 -57.892 1.00 90.56 392 ARG A CA 1
ATOM 3208 C C . ARG A 1 392 ? 44.417 1.529 -58.392 1.00 90.56 392 ARG A C 1
ATOM 3210 O O . ARG A 1 392 ? 45.162 1.428 -59.367 1.00 90.56 392 ARG A O 1
ATOM 3217 N N . ALA A 1 393 ? 44.275 2.668 -57.713 1.00 92.19 393 ALA A N 1
ATOM 3218 C CA . ALA A 1 393 ? 45.005 3.893 -58.033 1.00 92.19 393 ALA A CA 1
ATOM 3219 C C . ALA A 1 393 ? 46.522 3.719 -57.847 1.00 92.19 393 ALA A C 1
ATOM 3221 O O . ALA A 1 393 ? 47.289 4.084 -58.733 1.00 92.19 393 ALA A O 1
ATOM 3222 N N . TYR A 1 394 ? 46.950 3.086 -56.748 1.00 89.50 394 TYR A N 1
ATOM 3223 C CA . TYR A 1 394 ? 48.354 2.753 -56.504 1.00 89.50 394 TYR A CA 1
ATOM 3224 C C . TYR A 1 394 ? 48.923 1.832 -57.591 1.00 89.50 394 TYR A C 1
ATOM 3226 O O . TYR A 1 394 ? 49.984 2.122 -58.139 1.00 89.50 394 TYR A O 1
ATOM 3234 N N . CYS A 1 395 ? 48.197 0.773 -57.965 1.00 88.69 395 CYS A N 1
ATOM 3235 C CA . CYS A 1 395 ? 48.582 -0.100 -59.074 1.00 88.69 395 CYS A CA 1
ATOM 3236 C C . CYS A 1 395 ? 48.710 0.668 -60.395 1.00 88.69 395 CYS A C 1
ATOM 3238 O O . CYS A 1 395 ? 49.669 0.444 -61.120 1.00 88.69 395 CYS A O 1
ATOM 3240 N N . THR A 1 396 ? 47.791 1.596 -60.681 1.00 88.56 396 THR A N 1
ATOM 3241 C CA . THR A 1 396 ? 47.841 2.430 -61.896 1.00 88.56 396 THR A CA 1
ATOM 3242 C C . THR A 1 396 ? 49.087 3.323 -61.893 1.00 88.56 396 THR A C 1
ATOM 3244 O O . THR A 1 396 ? 49.835 3.348 -62.862 1.00 88.56 396 THR A O 1
ATOM 3247 N N . SER A 1 397 ? 49.393 3.979 -60.767 1.00 87.75 397 SER A N 1
ATOM 3248 C CA . SER A 1 397 ? 50.619 4.780 -60.631 1.00 87.75 397 SER A CA 1
ATOM 3249 C C . SER A 1 397 ? 51.900 3.946 -60.764 1.00 87.75 397 SER A C 1
ATOM 3251 O O . SER A 1 397 ? 52.882 4.424 -61.330 1.00 87.75 397 SER A O 1
ATOM 3253 N N . LEU A 1 398 ? 51.908 2.701 -60.272 1.00 84.75 398 LEU A N 1
ATOM 3254 C CA . LEU A 1 398 ? 53.028 1.776 -60.472 1.00 84.75 398 LEU A CA 1
ATOM 3255 C C . LEU A 1 398 ? 53.186 1.375 -61.946 1.00 84.75 398 LEU A C 1
ATOM 3257 O O . LEU A 1 398 ? 54.317 1.344 -62.429 1.00 84.75 398 LEU A O 1
ATOM 3261 N N . GLU A 1 399 ? 52.083 1.124 -62.661 1.00 80.94 399 GLU A N 1
ATOM 3262 C CA . GLU A 1 399 ? 52.086 0.836 -64.106 1.00 80.94 399 GLU A CA 1
ATOM 3263 C C . GLU A 1 399 ? 52.629 2.020 -64.920 1.00 80.94 399 GLU A C 1
ATOM 3265 O O . GLU A 1 399 ? 53.399 1.806 -65.859 1.00 80.94 399 GLU A O 1
ATOM 3270 N N . ASP A 1 400 ? 52.284 3.251 -64.529 1.00 79.12 400 ASP A N 1
ATOM 3271 C CA . ASP A 1 400 ? 52.710 4.485 -65.200 1.00 79.12 400 ASP A CA 1
ATOM 3272 C C . ASP A 1 400 ? 54.175 4.853 -64.914 1.00 79.12 400 ASP A C 1
ATOM 3274 O O . ASP A 1 400 ? 54.865 5.400 -65.774 1.00 79.12 400 ASP A O 1
ATOM 3278 N N . SER A 1 401 ? 54.693 4.529 -63.725 1.00 73.38 401 SER A N 1
ATOM 3279 C CA . SER A 1 401 ? 56.044 4.920 -63.284 1.00 73.38 401 SER A CA 1
ATOM 3280 C C . SER A 1 401 ? 57.216 4.165 -63.943 1.00 73.38 401 SER A C 1
ATOM 3282 O O . SER A 1 401 ? 58.347 4.324 -63.488 1.00 73.38 401 SER A O 1
ATOM 3284 N N . ARG A 1 402 ? 56.970 3.359 -64.998 1.00 64.50 402 ARG A N 1
ATOM 3285 C CA . ARG A 1 402 ? 57.922 2.449 -65.686 1.00 64.50 402 ARG A CA 1
ATOM 3286 C C . ARG A 1 402 ? 59.404 2.851 -65.567 1.00 64.50 402 ARG A C 1
ATOM 3288 O O . ARG A 1 402 ? 59.923 3.604 -66.386 1.00 64.50 402 ARG A O 1
ATOM 3295 N N . ALA A 1 403 ? 60.085 2.247 -64.590 1.00 55.66 403 ALA A N 1
ATOM 3296 C CA . ALA A 1 403 ? 61.530 2.363 -64.367 1.00 55.66 403 ALA A CA 1
ATOM 3297 C C . ALA A 1 403 ? 62.224 1.005 -64.103 1.00 55.66 403 ALA A C 1
ATOM 3299 O O . ALA A 1 403 ? 63.382 0.978 -63.694 1.00 55.66 403 ALA A O 1
ATOM 3300 N N . ALA A 1 404 ? 61.538 -0.127 -64.304 1.00 58.56 404 ALA A N 1
ATOM 3301 C CA . ALA A 1 404 ? 62.092 -1.464 -64.072 1.00 58.56 404 ALA A CA 1
ATOM 3302 C C . ALA A 1 404 ? 62.441 -2.154 -65.401 1.00 58.56 404 ALA A C 1
ATOM 3304 O O . ALA A 1 404 ? 61.576 -2.282 -66.263 1.00 58.56 404 ALA A O 1
ATOM 3305 N N . GLU A 1 405 ? 63.689 -2.608 -65.552 1.00 61.56 405 GLU A N 1
ATOM 3306 C CA . GLU A 1 405 ? 64.168 -3.380 -66.708 1.00 61.56 405 GLU A CA 1
ATOM 3307 C C . GLU A 1 405 ? 64.284 -4.880 -66.371 1.00 61.56 405 GLU A C 1
ATOM 3309 O O . GLU A 1 405 ? 64.711 -5.265 -65.278 1.00 61.56 405 GLU A O 1
ATOM 3314 N N . GLY A 1 406 ? 63.953 -5.748 -67.334 1.00 67.75 406 GLY A N 1
ATOM 3315 C CA . GLY A 1 406 ? 64.189 -7.195 -67.249 1.00 67.75 406 GLY A CA 1
ATOM 3316 C C . GLY A 1 406 ? 63.313 -7.916 -66.214 1.00 67.75 406 GLY A C 1
ATOM 3317 O O . GLY A 1 406 ? 62.128 -7.631 -66.094 1.00 67.75 406 GLY A O 1
ATOM 3318 N N . LYS A 1 407 ? 63.887 -8.859 -65.449 1.00 65.31 407 LYS A N 1
ATOM 3319 C CA . LYS A 1 407 ? 63.152 -9.739 -64.507 1.00 65.31 407 LYS A CA 1
ATOM 3320 C C . LYS A 1 407 ? 62.309 -9.003 -63.453 1.00 65.31 407 LYS A C 1
ATOM 3322 O O . LYS A 1 407 ? 61.283 -9.520 -63.030 1.00 65.31 407 LYS A O 1
ATOM 3327 N N . MET A 1 408 ? 62.714 -7.795 -63.060 1.00 66.56 408 MET A N 1
ATOM 3328 C CA . MET A 1 408 ? 61.980 -6.966 -62.093 1.00 66.56 408 MET A CA 1
ATOM 3329 C C . MET A 1 408 ? 60.629 -6.481 -62.648 1.00 66.56 408 MET A C 1
ATOM 3331 O O . MET A 1 408 ? 59.712 -6.175 -61.892 1.00 66.56 408 MET A O 1
ATOM 3335 N N . GLN A 1 409 ? 60.495 -6.411 -63.975 1.00 74.06 409 GLN A N 1
ATOM 3336 C CA . GLN A 1 409 ? 59.266 -5.998 -64.644 1.00 74.06 409 GLN A CA 1
ATOM 3337 C C . GLN A 1 409 ? 58.203 -7.107 -64.629 1.00 74.06 409 GLN A C 1
ATOM 3339 O O . GLN A 1 409 ? 57.023 -6.805 -64.452 1.00 74.06 409 GLN A O 1
ATOM 3344 N N . ASP A 1 410 ? 58.619 -8.371 -64.746 1.00 76.31 410 ASP A N 1
ATOM 3345 C CA . ASP A 1 410 ? 57.720 -9.530 -64.675 1.00 76.31 410 ASP A CA 1
ATOM 3346 C C . ASP A 1 410 ? 57.199 -9.737 -63.241 1.00 76.31 410 ASP A C 1
ATOM 3348 O O . ASP A 1 410 ? 55.992 -9.868 -63.036 1.00 76.31 410 ASP A O 1
ATOM 3352 N N . GLU A 1 411 ? 58.074 -9.652 -62.229 1.00 81.12 411 GLU A N 1
ATOM 3353 C CA . GLU A 1 411 ? 57.683 -9.733 -60.808 1.00 81.12 411 GLU A CA 1
ATOM 3354 C C . GLU A 1 411 ? 56.732 -8.589 -60.402 1.00 81.12 411 GLU A C 1
ATOM 3356 O O . GLU A 1 411 ? 55.761 -8.794 -59.666 1.00 81.12 411 GLU A O 1
ATOM 3361 N N . LEU A 1 412 ? 56.961 -7.377 -60.923 1.00 82.62 412 LEU A N 1
ATOM 3362 C CA . LEU A 1 412 ? 56.080 -6.229 -60.702 1.00 82.62 412 LEU A CA 1
ATOM 3363 C C . LEU A 1 412 ? 54.703 -6.426 -61.358 1.00 82.62 412 LEU A C 1
ATOM 3365 O O . LEU A 1 412 ? 53.686 -6.070 -60.760 1.00 82.62 412 LEU A O 1
ATOM 3369 N N . ALA A 1 413 ? 54.651 -7.003 -62.561 1.00 83.38 413 ALA A N 1
ATOM 3370 C CA . ALA A 1 413 ? 53.398 -7.295 -63.254 1.00 83.38 413 ALA A CA 1
ATOM 3371 C C . ALA A 1 413 ? 52.560 -8.350 -62.510 1.00 83.38 413 ALA A C 1
ATOM 3373 O O . ALA A 1 413 ? 51.349 -8.169 -62.353 1.00 83.38 413 ALA A O 1
ATOM 3374 N N . GLU A 1 414 ? 53.193 -9.409 -61.993 1.00 87.38 414 GLU A N 1
ATOM 3375 C CA . GLU A 1 414 ? 52.521 -10.413 -61.157 1.00 87.38 414 GLU A CA 1
ATOM 3376 C C . GLU A 1 414 ? 51.967 -9.798 -59.863 1.00 87.38 414 GLU A C 1
ATOM 3378 O O . GLU A 1 414 ? 50.814 -10.049 -59.495 1.00 87.38 414 GLU A O 1
ATOM 3383 N N . TRP A 1 415 ? 52.741 -8.926 -59.206 1.00 88.00 415 TRP A N 1
ATOM 3384 C CA . TRP A 1 415 ? 52.296 -8.209 -58.010 1.00 88.00 415 TRP A CA 1
ATOM 3385 C C . TRP A 1 415 ? 51.097 -7.292 -58.281 1.00 88.00 415 TRP A C 1
ATOM 3387 O O . TRP A 1 415 ? 50.133 -7.284 -57.511 1.00 88.00 415 TRP A O 1
ATOM 3397 N N . ILE A 1 416 ? 51.116 -6.543 -59.387 1.00 89.06 416 ILE A N 1
ATOM 3398 C CA . ILE A 1 416 ? 50.017 -5.651 -59.779 1.00 89.06 416 ILE A CA 1
ATOM 3399 C C . ILE A 1 416 ? 48.745 -6.446 -60.088 1.00 89.06 416 ILE A C 1
ATOM 3401 O O . ILE A 1 416 ? 47.659 -6.060 -59.646 1.00 89.06 416 ILE A O 1
ATOM 3405 N N . LEU A 1 417 ? 48.860 -7.571 -60.800 1.00 90.44 417 LEU A N 1
ATOM 3406 C CA . LEU A 1 417 ? 47.722 -8.438 -61.104 1.00 90.44 417 LEU A CA 1
ATOM 3407 C C . LEU A 1 417 ? 47.102 -9.019 -59.826 1.00 90.44 417 LEU A C 1
ATOM 3409 O O . LEU A 1 417 ? 45.875 -9.023 -59.666 1.00 90.44 417 LEU A O 1
ATOM 3413 N N . TRP A 1 418 ? 47.943 -9.463 -58.889 1.00 93.94 418 TRP A N 1
ATOM 3414 C CA . TRP A 1 418 ? 47.495 -9.936 -57.584 1.00 93.94 418 TRP A CA 1
ATOM 3415 C C . TRP A 1 418 ? 46.816 -8.822 -56.775 1.00 93.94 418 TRP A C 1
ATOM 3417 O O . TRP A 1 418 ? 45.729 -9.032 -56.238 1.00 93.94 418 TRP A O 1
ATOM 3427 N N . ALA A 1 419 ? 47.400 -7.620 -56.733 1.00 90.12 419 ALA A N 1
ATOM 3428 C CA . ALA A 1 419 ? 46.859 -6.482 -55.992 1.00 90.12 419 ALA A CA 1
ATOM 3429 C C . ALA A 1 419 ? 45.513 -5.990 -56.558 1.00 90.12 419 ALA A C 1
ATOM 3431 O O . ALA A 1 419 ? 44.600 -5.696 -55.784 1.00 90.12 419 ALA A O 1
ATOM 3432 N N . LYS A 1 420 ? 45.342 -5.974 -57.889 1.00 90.38 420 LYS A N 1
ATOM 3433 C CA . LYS A 1 420 ? 44.048 -5.699 -58.543 1.00 90.38 420 LYS A CA 1
ATOM 3434 C C . LYS A 1 420 ? 43.006 -6.770 -58.195 1.00 90.38 420 LYS A C 1
ATOM 3436 O O . LYS A 1 420 ? 41.907 -6.430 -57.766 1.00 90.38 420 LYS A O 1
ATOM 3441 N N . SER A 1 421 ? 43.385 -8.049 -58.252 1.00 91.19 421 SER A N 1
ATOM 3442 C CA . SER A 1 421 ? 42.507 -9.164 -57.853 1.00 91.19 421 SER A CA 1
ATOM 3443 C C . SER A 1 421 ? 42.114 -9.099 -56.369 1.00 91.19 421 SER A C 1
ATOM 3445 O O . SER A 1 421 ? 40.992 -9.436 -55.990 1.00 91.19 421 SER A O 1
ATOM 3447 N N . TYR A 1 422 ? 43.028 -8.649 -55.506 1.00 90.81 422 TYR A N 1
ATOM 3448 C CA . TYR A 1 422 ? 42.752 -8.406 -54.093 1.00 90.81 422 TYR A CA 1
ATOM 3449 C C . TYR A 1 422 ? 41.774 -7.241 -53.894 1.00 90.81 422 TYR A C 1
ATOM 3451 O O . TYR A 1 422 ? 40.840 -7.381 -53.104 1.00 90.81 422 TYR A O 1
ATOM 3459 N N . ALA A 1 423 ? 41.946 -6.134 -54.628 1.00 90.81 423 ALA A N 1
ATOM 3460 C CA . ALA A 1 423 ? 41.031 -4.995 -54.600 1.00 90.81 423 ALA A CA 1
ATOM 3461 C C . ALA A 1 423 ? 39.603 -5.405 -54.996 1.00 90.81 423 ALA A C 1
ATOM 3463 O O . ALA A 1 423 ? 38.660 -5.065 -54.290 1.00 90.81 423 ALA A O 1
ATOM 3464 N N . ASP A 1 424 ? 39.445 -6.209 -56.048 1.00 89.19 424 ASP A N 1
ATOM 3465 C CA . ASP A 1 424 ? 38.132 -6.703 -56.487 1.00 89.19 424 ASP A CA 1
ATOM 3466 C C . ASP A 1 424 ? 37.487 -7.660 -55.473 1.00 89.19 424 ASP A C 1
ATOM 3468 O O . ASP A 1 424 ? 36.266 -7.711 -55.35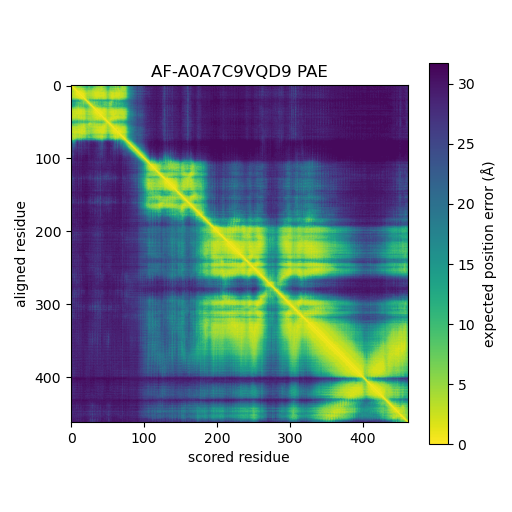0 1.00 89.19 424 ASP A O 1
ATOM 3472 N N . ARG A 1 425 ? 38.292 -8.400 -54.699 1.00 88.69 425 ARG A N 1
ATOM 3473 C CA . ARG A 1 425 ? 37.787 -9.298 -53.649 1.00 88.69 425 ARG A CA 1
ATOM 3474 C C . ARG A 1 425 ? 37.253 -8.552 -52.426 1.00 88.69 425 ARG A C 1
ATOM 3476 O O . ARG A 1 425 ? 36.352 -9.064 -51.764 1.00 88.69 425 ARG A O 1
ATOM 3483 N N . ILE A 1 426 ? 37.840 -7.406 -52.085 1.00 88.25 426 ILE A N 1
ATOM 3484 C CA . ILE A 1 426 ? 37.411 -6.598 -50.932 1.00 88.25 426 ILE A CA 1
ATOM 3485 C C . ILE A 1 426 ? 36.347 -5.561 -51.303 1.00 88.25 426 ILE A C 1
ATOM 3487 O O . ILE A 1 426 ? 35.652 -5.080 -50.414 1.00 88.25 426 ILE A O 1
ATOM 3491 N N . ASP A 1 427 ? 36.225 -5.211 -52.586 1.00 85.31 427 ASP A N 1
ATOM 3492 C CA . ASP A 1 427 ? 35.266 -4.223 -53.066 1.00 85.31 427 ASP A CA 1
ATOM 3493 C C . ASP A 1 427 ? 33.827 -4.762 -52.941 1.00 85.31 427 ASP A C 1
ATOM 3495 O O . ASP A 1 427 ? 33.458 -5.729 -53.623 1.00 85.31 427 ASP A O 1
ATOM 3499 N N . PRO A 1 428 ? 32.975 -4.138 -52.107 1.00 82.00 428 PRO A N 1
ATOM 3500 C CA . PRO A 1 428 ? 31.597 -4.583 -51.920 1.00 82.00 428 PRO A CA 1
ATOM 3501 C C . PRO A 1 428 ? 30.736 -4.455 -53.188 1.00 82.00 428 PRO A C 1
ATOM 3503 O O . PRO A 1 428 ? 29.661 -5.049 -53.249 1.00 82.00 428 PRO A O 1
ATOM 3506 N N . THR A 1 429 ? 31.184 -3.720 -54.213 1.00 83.69 429 THR A N 1
ATOM 3507 C CA . THR A 1 429 ? 30.460 -3.556 -55.485 1.00 83.69 429 THR A CA 1
ATOM 3508 C C . THR A 1 429 ? 30.741 -4.671 -56.497 1.00 83.69 429 THR A C 1
ATOM 3510 O O . THR A 1 429 ? 29.912 -4.929 -57.370 1.00 83.69 429 THR A O 1
ATOM 3513 N N . CYS A 1 430 ? 31.858 -5.393 -56.355 1.00 77.06 430 CYS A N 1
ATOM 3514 C CA . CYS A 1 430 ? 32.266 -6.454 -57.281 1.00 77.06 430 CYS A CA 1
ATOM 3515 C C . CYS A 1 430 ? 31.572 -7.803 -57.006 1.00 77.06 430 CYS A C 1
ATOM 3517 O O . CYS A 1 430 ? 31.453 -8.632 -57.906 1.00 77.06 430 CYS A O 1
ATOM 3519 N N . GLY A 1 431 ? 31.085 -8.026 -55.779 1.00 64.31 431 GLY A N 1
ATOM 3520 C CA . GLY A 1 431 ? 30.468 -9.286 -55.333 1.00 64.31 431 GLY A CA 1
ATOM 3521 C C . GLY A 1 431 ? 28.934 -9.338 -55.375 1.00 64.31 431 GLY A C 1
ATOM 3522 O O . GLY A 1 431 ? 28.352 -10.269 -54.811 1.00 64.31 431 GLY A O 1
ATOM 3523 N N . GLY A 1 432 ? 28.288 -8.350 -56.007 1.00 62.62 432 GLY A N 1
ATOM 3524 C CA . GLY A 1 432 ? 26.843 -8.109 -55.932 1.00 62.62 432 GLY A CA 1
ATOM 3525 C C . GLY A 1 432 ? 26.453 -7.361 -54.651 1.00 62.62 432 GLY A C 1
ATOM 3526 O O . GLY A 1 432 ? 27.023 -7.602 -53.591 1.00 62.62 432 GLY A O 1
ATOM 3527 N N . LEU A 1 433 ? 25.482 -6.443 -54.744 1.00 58.75 433 LEU A N 1
ATOM 3528 C CA . LEU A 1 433 ? 24.964 -5.669 -53.606 1.00 58.75 433 LEU A CA 1
ATOM 3529 C C . LEU A 1 433 ? 24.543 -6.603 -52.459 1.00 58.75 433 LEU A C 1
ATOM 3531 O O . LEU A 1 433 ? 23.487 -7.232 -52.518 1.00 58.75 433 LEU A O 1
ATOM 3535 N N . ARG A 1 434 ? 25.353 -6.678 -51.398 1.00 63.84 434 ARG A N 1
ATOM 3536 C CA . ARG A 1 434 ? 24.984 -7.362 -50.154 1.00 63.84 434 ARG A CA 1
ATOM 3537 C C . ARG A 1 434 ? 24.410 -6.342 -49.187 1.00 63.84 434 ARG A C 1
ATOM 3539 O O . ARG A 1 434 ? 25.142 -5.586 -48.548 1.00 63.84 434 ARG A O 1
ATOM 3546 N N . LEU A 1 435 ? 23.084 -6.319 -49.099 1.00 71.12 435 LEU A N 1
ATOM 3547 C CA . LEU A 1 435 ? 22.399 -5.651 -47.999 1.00 71.12 435 LEU A CA 1
ATOM 3548 C C . LEU A 1 435 ? 22.851 -6.295 -46.677 1.00 71.12 435 LEU A C 1
ATOM 3550 O O . LEU A 1 435 ? 22.978 -7.520 -46.626 1.00 71.12 435 LEU A O 1
ATOM 3554 N N . PRO A 1 436 ? 23.114 -5.507 -45.621 1.00 75.62 436 PRO A N 1
ATOM 3555 C CA . PRO A 1 436 ? 23.474 -6.069 -44.329 1.00 75.62 436 PRO A CA 1
ATOM 3556 C C . PRO A 1 436 ? 22.311 -6.906 -43.786 1.00 75.62 436 PRO A C 1
ATOM 3558 O O . PRO A 1 436 ? 21.202 -6.398 -43.613 1.00 75.62 436 PRO A O 1
ATOM 3561 N N . GLU A 1 437 ? 22.566 -8.185 -43.512 1.00 77.81 437 GLU A N 1
ATOM 3562 C CA . GLU A 1 437 ? 21.630 -9.042 -42.786 1.00 77.81 437 GLU A CA 1
ATOM 3563 C C . GLU A 1 437 ? 21.637 -8.621 -41.319 1.00 77.81 437 GLU A C 1
ATOM 3565 O O . GLU A 1 437 ? 22.645 -8.743 -40.622 1.00 77.81 437 GLU A O 1
ATOM 3570 N N . ILE A 1 438 ? 20.521 -8.058 -40.869 1.00 80.25 438 ILE A N 1
ATOM 3571 C CA . ILE A 1 438 ? 20.399 -7.526 -39.516 1.00 80.25 438 ILE A CA 1
ATOM 3572 C C . ILE A 1 438 ? 20.004 -8.686 -38.605 1.00 80.25 438 ILE A C 1
ATOM 3574 O O . ILE A 1 438 ? 18.919 -9.241 -38.792 1.00 80.25 438 ILE A O 1
ATOM 3578 N N . PRO A 1 439 ? 20.856 -9.086 -37.648 1.00 82.88 439 PRO A N 1
ATOM 3579 C CA . PRO A 1 439 ? 20.521 -10.173 -36.745 1.00 82.88 439 PRO A CA 1
ATOM 3580 C C . PRO A 1 439 ? 19.402 -9.745 -35.796 1.00 82.88 439 PRO A C 1
ATOM 3582 O O . PRO A 1 439 ? 19.335 -8.583 -35.383 1.00 82.88 439 PRO A O 1
ATOM 3585 N N . ASP A 1 440 ? 18.567 -10.703 -35.390 1.00 82.56 440 ASP A N 1
ATOM 3586 C CA . ASP A 1 440 ? 17.606 -10.469 -34.315 1.00 82.56 440 ASP A CA 1
ATOM 3587 C C . ASP A 1 440 ? 18.361 -10.085 -33.029 1.00 82.56 440 ASP A C 1
ATOM 3589 O O . ASP A 1 440 ? 19.215 -10.848 -32.557 1.00 82.56 440 ASP A O 1
ATOM 3593 N N . PRO A 1 441 ? 18.083 -8.906 -32.442 1.00 84.12 441 PRO A N 1
ATOM 3594 C CA . PRO A 1 441 ? 18.842 -8.419 -31.303 1.00 84.12 441 PRO A CA 1
ATOM 3595 C C . PRO A 1 441 ? 18.565 -9.269 -30.067 1.00 84.12 441 PRO A C 1
ATOM 3597 O O . PRO A 1 441 ? 17.413 -9.469 -29.663 1.00 84.12 441 PRO A O 1
ATOM 3600 N N . ARG A 1 442 ? 19.628 -9.714 -29.391 1.00 85.50 442 ARG A N 1
ATOM 3601 C CA . ARG A 1 442 ? 19.484 -10.356 -28.081 1.00 85.50 442 ARG A CA 1
ATOM 3602 C C . ARG A 1 442 ? 19.132 -9.282 -27.046 1.00 85.50 442 ARG A C 1
ATOM 3604 O O . ARG A 1 442 ? 19.526 -8.125 -27.202 1.00 85.50 442 ARG A O 1
ATOM 3611 N N . PRO A 1 443 ? 18.491 -9.637 -25.918 1.00 82.94 443 PRO A N 1
ATOM 3612 C CA . PRO A 1 443 ? 18.144 -8.663 -24.879 1.00 82.94 443 PRO A CA 1
ATOM 3613 C C . PRO A 1 443 ? 19.332 -7.818 -24.382 1.00 82.94 443 PRO A C 1
ATOM 3615 O O . PRO A 1 443 ? 19.166 -6.653 -24.035 1.00 82.94 443 PRO A O 1
ATOM 3618 N N . GLN A 1 444 ? 20.548 -8.376 -24.375 1.00 83.56 444 GLN A N 1
ATOM 3619 C CA . GLN A 1 444 ? 21.761 -7.649 -23.981 1.00 83.56 444 GLN A CA 1
ATOM 3620 C C . GLN A 1 444 ? 22.196 -6.594 -25.006 1.00 83.56 444 GLN A C 1
ATOM 3622 O O . GLN A 1 444 ? 22.727 -5.560 -24.607 1.00 83.56 444 GLN A O 1
ATOM 3627 N N . ASP A 1 445 ? 21.934 -6.824 -26.293 1.00 85.31 445 ASP A N 1
ATOM 3628 C CA . ASP A 1 445 ? 22.314 -5.914 -27.377 1.00 85.31 445 ASP A CA 1
ATOM 3629 C C . ASP A 1 445 ? 21.411 -4.663 -27.392 1.00 85.31 445 ASP A C 1
ATOM 3631 O O . ASP A 1 445 ? 21.840 -3.590 -27.805 1.00 85.31 445 ASP A O 1
ATOM 3635 N N . LEU A 1 446 ? 20.186 -4.771 -26.854 1.00 86.44 446 LEU A N 1
ATOM 3636 C CA . LEU A 1 446 ? 19.239 -3.656 -26.696 1.00 86.44 446 LEU A CA 1
ATOM 3637 C C . LEU A 1 446 ? 19.526 -2.770 -25.476 1.00 86.44 446 LEU A C 1
ATOM 3639 O O . LEU A 1 446 ? 19.022 -1.651 -25.383 1.00 86.44 446 LEU A O 1
ATOM 3643 N N . LYS A 1 447 ? 20.341 -3.251 -24.529 1.00 84.94 447 LYS A N 1
ATOM 3644 C CA . LYS A 1 447 ? 20.631 -2.560 -23.264 1.00 84.94 447 LYS A CA 1
ATOM 3645 C C . LYS A 1 447 ? 21.101 -1.105 -23.437 1.00 84.94 447 LYS A C 1
ATOM 3647 O O . LYS A 1 447 ? 20.597 -0.262 -22.696 1.00 84.94 447 LYS A O 1
ATOM 3652 N N . PRO A 1 448 ? 22.011 -0.767 -24.373 1.00 87.94 448 PRO A N 1
ATOM 3653 C CA . PRO A 1 448 ? 22.473 0.612 -24.548 1.00 87.94 448 PRO A CA 1
ATOM 3654 C C . PRO A 1 448 ? 21.354 1.592 -24.929 1.00 87.94 448 PRO A C 1
ATOM 3656 O O . PRO A 1 448 ? 21.454 2.780 -24.635 1.00 87.94 448 PRO A O 1
ATOM 3659 N N . TYR A 1 449 ? 20.276 1.095 -25.541 1.00 87.56 449 TYR A N 1
ATOM 3660 C CA . TYR A 1 449 ? 19.175 1.904 -26.066 1.00 87.56 449 TYR A CA 1
ATOM 3661 C C . TYR A 1 449 ? 17.990 2.025 -25.096 1.00 87.56 449 TYR A C 1
ATOM 3663 O O . TYR A 1 449 ? 17.135 2.886 -25.278 1.00 87.56 449 TYR A O 1
ATOM 3671 N N . LEU A 1 450 ? 17.944 1.199 -24.044 1.00 84.31 450 LEU A N 1
ATOM 3672 C CA . LEU A 1 450 ? 16.819 1.118 -23.099 1.00 84.31 450 LEU A CA 1
ATOM 3673 C C . LEU A 1 450 ? 16.902 2.106 -21.921 1.00 84.31 450 LEU A C 1
ATOM 3675 O O . LEU A 1 450 ? 15.946 2.243 -21.152 1.00 84.31 450 LEU A O 1
ATOM 3679 N N . GLY A 1 451 ? 18.013 2.834 -21.776 1.00 84.25 451 GLY A N 1
ATOM 3680 C CA . GLY A 1 451 ? 18.191 3.848 -20.735 1.00 84.25 451 GLY A CA 1
ATOM 3681 C C . GLY A 1 451 ? 17.998 3.281 -19.323 1.00 84.25 451 GLY A C 1
ATOM 3682 O O . GLY A 1 451 ? 18.819 2.505 -18.847 1.00 84.25 451 GLY A O 1
ATOM 3683 N N . ARG A 1 452 ? 16.907 3.677 -18.648 1.00 82.88 452 ARG A N 1
ATOM 3684 C CA . ARG A 1 452 ? 16.558 3.233 -17.279 1.00 82.88 452 ARG A CA 1
ATOM 3685 C C . ARG A 1 452 ? 15.816 1.891 -17.213 1.00 82.88 452 ARG A C 1
ATOM 3687 O O . ARG A 1 452 ? 15.508 1.420 -16.119 1.00 82.88 452 ARG A O 1
ATOM 3694 N N . TRP A 1 453 ? 15.431 1.337 -18.359 1.00 85.62 453 TRP A N 1
ATOM 3695 C CA . TRP A 1 453 ? 14.624 0.124 -18.441 1.00 85.62 453 TRP A CA 1
ATOM 3696 C C . TRP A 1 453 ? 15.502 -1.119 -18.577 1.00 85.62 453 TRP A C 1
ATOM 3698 O O . TRP A 1 453 ? 16.515 -1.111 -19.275 1.00 85.62 453 TRP A O 1
ATOM 3708 N N . SER A 1 454 ? 15.095 -2.216 -17.935 1.00 87.00 454 SER A N 1
ATOM 3709 C CA . SER A 1 454 ? 15.746 -3.512 -18.119 1.00 87.00 454 SER A CA 1
ATOM 3710 C C . SER A 1 454 ? 15.185 -4.240 -19.343 1.00 87.00 454 SER A C 1
ATOM 3712 O O . SER A 1 454 ? 13.969 -4.268 -19.518 1.00 87.00 454 SER A O 1
ATOM 3714 N N . PRO A 1 455 ? 16.016 -4.937 -20.136 1.00 85.19 455 PRO A N 1
ATOM 3715 C CA . PRO A 1 455 ? 15.545 -5.791 -21.231 1.00 85.19 455 PRO A CA 1
ATOM 3716 C C . PRO A 1 455 ? 14.670 -6.973 -20.781 1.00 85.19 455 PRO A C 1
ATOM 3718 O O . PRO A 1 455 ? 14.028 -7.614 -21.607 1.00 85.19 455 PRO A O 1
ATOM 3721 N N . TYR A 1 456 ? 14.681 -7.300 -19.484 1.00 83.25 456 TYR A N 1
ATOM 3722 C CA . TYR A 1 456 ? 14.017 -8.482 -18.921 1.00 83.25 456 TYR A CA 1
ATOM 3723 C C . TYR A 1 456 ? 12.686 -8.170 -18.226 1.00 83.25 456 TYR A C 1
ATOM 3725 O O . TYR A 1 456 ? 12.052 -9.085 -17.703 1.00 83.25 456 TYR A O 1
ATOM 3733 N N . GLY A 1 457 ? 12.277 -6.899 -18.173 1.00 81.31 457 GLY A N 1
ATOM 3734 C CA . GLY A 1 457 ? 10.952 -6.518 -17.692 1.00 81.31 457 GLY A CA 1
ATOM 3735 C C . GLY A 1 457 ? 10.873 -5.129 -17.049 1.00 81.31 457 GLY A C 1
ATOM 3736 O O . GLY A 1 457 ? 11.899 -4.534 -16.708 1.00 81.31 457 GLY A O 1
ATOM 3737 N N . PRO A 1 458 ? 9.643 -4.635 -16.829 1.00 79.56 458 PRO A N 1
ATOM 3738 C CA . PRO A 1 458 ? 9.367 -3.283 -16.334 1.00 79.56 458 PRO A CA 1
ATOM 3739 C C . PRO A 1 458 ? 9.793 -3.034 -14.880 1.00 79.56 458 PRO A C 1
ATOM 3741 O O . PRO A 1 458 ? 10.083 -1.897 -14.516 1.00 79.56 458 PRO A O 1
ATOM 3744 N N . ASP A 1 459 ? 9.813 -4.075 -14.041 1.00 72.38 459 ASP A N 1
ATOM 3745 C CA . ASP A 1 459 ? 10.012 -3.944 -12.588 1.00 72.38 459 ASP A CA 1
ATOM 3746 C C . ASP A 1 459 ? 11.475 -4.093 -12.148 1.00 72.38 459 ASP A C 1
ATOM 3748 O O . ASP A 1 459 ? 11.808 -3.890 -10.981 1.00 72.38 459 ASP A O 1
ATOM 3752 N N . ARG A 1 460 ? 12.375 -4.443 -13.073 1.00 61.69 460 ARG A N 1
ATOM 3753 C CA . ARG A 1 460 ? 13.812 -4.509 -12.802 1.00 61.69 460 ARG A CA 1
ATOM 3754 C C . ARG A 1 460 ? 14.439 -3.199 -13.262 1.00 61.69 460 ARG A C 1
ATOM 3756 O O . ARG A 1 460 ? 14.623 -2.996 -14.457 1.00 61.69 460 ARG A O 1
ATOM 3763 N N . GLN A 1 461 ? 14.741 -2.306 -12.324 1.00 51.56 461 GLN A N 1
ATOM 3764 C CA . GLN A 1 461 ? 15.635 -1.179 -12.600 1.00 51.56 461 GLN A CA 1
ATOM 3765 C C . GLN A 1 461 ? 17.077 -1.688 -12.580 1.00 51.56 461 GLN A C 1
ATOM 3767 O O . GLN A 1 461 ? 17.408 -2.557 -11.768 1.00 51.56 461 GLN A O 1
ATOM 3772 N N . TRP A 1 462 ? 17.887 -1.204 -13.520 1.00 52.31 462 TRP A N 1
ATOM 3773 C CA . TRP A 1 462 ? 19.310 -1.521 -13.610 1.00 52.31 462 TRP A CA 1
ATOM 3774 C C . TRP A 1 462 ? 20.148 -0.422 -12.968 1.00 52.31 462 TRP A C 1
ATOM 3776 O O . TRP A 1 462 ? 19.824 0.762 -13.217 1.00 52.31 462 TRP A O 1
#

Radius of gyration: 42.23 Å; Cα contacts (8 Å, |Δi|>4): 521; chains: 1; bounding box: 98×73×132 Å

Secondary structure (DSSP, 8-state):
--TTSPPPHHHHHHHHHHHSTT---BTT-TTTHHHHHHHHHTTSEE--EETTEEB-EE-HHHHHHHHHSS-TT--------------PPP------------------HHHHHHHHHHSSEEEESS--HHHHHHHHHHHHHHHHHT-SPTTEEEEEE-SSSS-EEEEEEESS-SSGGG-SSPPPPPPPS--SS--HHHHHHHH-GGGSB--TTTHHHHHHHHHHHHHHHHHTT-EEE--SSSSSEEEEETTEEEEEEEEEEEEEEEEPPPHHHHHHTT--TTS-PPPEEEEEEEEEEEEEPPP-GGGTTS--EEE-BTTB-SGGGHHHHHHHHHHHHHHHHHHHHHHHHHHHHHHHHHHHHHHHHHHHHHHHHHHHHHHHHHHHHHHHHHHHHHHHHHHHT----THHHHHHHHHHHHHHHHHHHH-TTTT-------PPPPTTTTGGGSTTEETTEEEEE-

Organism: NCBI:txid2714351

Mean predicted aligned error: 20.25 Å

pLDDT: mean 75.15, std 15.26, range [25.75, 94.19]

Solvent-accessible surface area (backbone atoms only — not comparable to full-atom values): 27192 Å² total; per-residue (Å²): 136,64,63,51,57,84,74,52,71,76,47,48,53,52,52,52,46,42,61,42,95,84,51,85,52,37,68,87,46,68,90,46,51,71,50,51,51,57,36,32,78,44,54,27,30,47,70,57,71,57,97,89,39,45,38,53,43,61,30,72,49,29,52,45,24,74,76,68,76,45,39,83,86,46,90,72,92,79,90,88,89,87,84,85,85,89,80,83,81,79,96,70,82,80,68,75,84,75,64,80,76,68,76,73,63,80,49,47,39,66,57,54,48,54,51,33,72,76,36,50,58,45,79,39,78,62,58,54,74,65,54,47,51,23,51,52,48,17,54,51,46,25,64,72,74,56,73,57,58,91,60,43,29,84,47,75,44,39,90,88,56,62,46,34,34,40,32,55,40,82,39,77,56,87,58,55,89,72,54,87,84,61,74,74,58,74,67,51,93,67,77,89,79,63,48,71,49,47,57,50,38,71,77,41,54,82,28,38,54,53,44,82,88,38,42,64,59,51,46,36,52,50,42,31,51,49,52,54,40,44,73,72,75,32,52,72,42,49,62,94,58,80,58,32,34,26,44,38,45,96,93,39,75,45,56,39,37,43,41,45,49,66,42,82,39,77,40,70,79,48,76,67,55,31,59,75,69,71,52,57,95,84,61,87,76,74,67,44,76,39,77,41,67,68,77,37,46,28,41,35,45,74,92,52,80,93,52,67,94,57,91,43,74,49,44,47,52,100,88,46,51,45,67,81,40,45,47,48,52,54,47,50,52,53,56,46,41,52,51,51,50,52,49,52,51,50,54,52,52,50,51,52,52,44,45,53,53,42,52,54,41,52,52,53,14,49,53,50,49,55,49,53,50,51,53,53,49,51,52,53,45,50,52,34,35,52,51,21,52,52,46,48,51,51,44,50,52,59,67,70,61,74,80,62,71,69,74,59,38,57,56,50,50,52,51,43,54,50,49,47,55,48,22,49,72,54,19,53,78,69,74,52,87,72,75,84,84,79,73,85,76,51,58,75,73,35,44,85,58,33,72,72,50,36,74,89,39,69,87,46,74,116

Nearest PDB structures (foldseek):
  5tbw-assembly2_c0  TM=5.687E-01  e=1.274E-01  Saccharomyces cerevisiae S288C
  4v5o-assembly1_A7  TM=5.505E-01  e=1.120E+00  Tetrahymena thermophila
  2jsc-assembly1_A  TM=4.325E-01  e=3.911E+00  Mycobacterium tuberculosis H37Rv